Protein 8RKF (pdb70)

Organism: Homo sapiens (NCBI:txid9606)

Nearest PDB structures (foldseek):
  8rkf-assembly1_A  TM=1.005E+00  e=5.754E-45  Homo sapiens
  8rkf-assembly2_B  TM=9.158E-01  e=6.957E-34  Homo sapiens
  8rke-assembly1_A  TM=6.380E-01  e=2.054E-28  Homo sapiens
  8rke-assembly3_C  TM=6.278E-01  e=5.126E-27  Homo sapiens
  8rke-assembly2_B  TM=6.217E-01  e=3.099E-26  Homo sapiens

Foldseek 3Di:
DPVCCVLANDAPAAWEADPWKIKAFHDDDPQCLQKDKDWADPVRHHQPPWDWDADSVRRIIITTQPSAWDDDPQFTKTKMKMDGCPIDMHMDGAGDFQWDDDLFKIKGKAWQFQPLPKGKHKFWWADDPPGDTLRDPVSCVVQPWDWDDDPTMIMTIHTQPTRQWDWDDDDLWIKIKIKMWMWMDDVRYIYIDIDIRIDTDDSVSNVD/DPAPAAWEAEAWKIKAFHDDDPQLLQKDKDWADPVRHHQPPWDWDADSVRRIIMTTQPSRWDADVFFTKTKMKMDGPVPTDMDMDTAGDDDQPPQWADDPFKIKGKAWDPVVKAKWKDDDPPPPTHHPVNQVVQPWDWDDDPTMIMIIGTQPGPRWDWDDDDPKIKIKIKMKIWDDDVRYIYIDIDMHIDIDDD

Secondary structure (DSSP, 8-state):
--HHHHHSPPPSSEEEE-SSEEEEEPPP-TTGGGEEEEEE-TTSPBPTT--EEEETTTTEEEEESTTTSEEETTEEEEEEEEEE--EEEEEEEEE---EEE-SSEEEEEEE-------EEEEEEE-SSSS--B--SHHHHHHTT-EEEE-SSEEEEEEETTSTTSEEEEETTEEEEEEEEEEEEEETTEEEEEEEEEEEPPPHHHHH-/---SSEEEE-SSEEEEEPPP-TGGGGEEEEEE-TTSPBPTT--EEEETTTTEEEEESTTTSEEETTEEEEEEEEEE---EEEEEEEEEPP-----EEE-SSEEEEEEE----EEEEE--SSS---EEHHHHHHTT-EEEE-SSEEEEEEETTSTTEEEEEETTEEEEEEEEEEEEEETTEEEEEEEEEEEPPP-

Solvent-accessible surface area: 23689 Å² total; per-residue (Å²): 184,80,97,60,79,128,123,80,35,70,29,72,14,51,4,24,3,38,102,154,29,1,28,0,79,28,41,103,50,115,38,18,152,146,93,105,20,19,6,1,25,45,144,15,115,78,33,109,95,2,57,7,37,41,49,72,126,153,42,20,0,72,3,67,38,111,78,1,16,107,215,37,184,46,6,57,39,2,5,0,58,7,70,92,145,108,70,72,79,21,72,16,85,0,51,108,95,68,44,105,72,98,168,77,71,0,6,2,20,15,53,95,43,145,92,152,190,74,82,46,18,41,4,4,30,21,37,70,75,43,155,43,79,22,86,77,83,93,79,4,118,170,46,34,4,68,46,109,87,67,128,137,94,31,25,10,68,0,35,30,105,12,41,2,10,32,23,48,4,74,32,110,65,39,65,12,44,1,23,7,32,27,15,59,75,46,98,35,53,76,20,26,70,37,38,61,0,78,3,60,36,65,66,136,126,52,147,180,81,101,12,71,13,50,0,22,3,40,49,152,36,2,29,0,82,25,42,108,49,113,38,17,122,140,105,100,18,14,7,1,21,43,151,24,114,80,35,107,96,3,54,8,27,39,38,58,102,111,27,21,0,66,3,69,35,108,80,0,14,99,208,45,187,45,2,45,33,6,3,0,60,5,57,79,86,139,112,68,80,100,44,95,7,89,4,48,44,92,176,183,97,104,52,36,105,70,77,187,71,51,0,13,5,22,32,79,105,29,126,74,86,43,4,35,0,11,45,67,66,151,48,155,67,38,66,37,86,64,2,107,155,73,37,6,64,46,120,84,64,128,142,94,0,44,4,63,0,22,24,104,9,74,10,14,41,20,47,5,85,26,109,52,72,62,35,28,0,5,13,21,53,9,70,93,41,134,28,36,71,12,24,45,22,52,68,3,92,3,56,54,135,101

B-factor: mean 147.8, std 33.75, range [85.55, 292.0]

Radius of gyration: 24.95 Å; Cα contacts (8 Å, |Δi|>4): 911; chains: 2; bounding box: 63×74×50 Å

GO terms:
  GO:0035805 egg coat (C, IDA)
  GO:0035804 structural constituent of egg coat (F, IMP)
  GO:0005515 protein binding (F, IPI)
  GO:0015026 coreceptor activity (F, TAS)
  GO:0007339 binding of sperm to zona pellucida (P, TAS)
  GO:0005576 extracellular region (C, TAS)
  GO:0042802 identical protein binding (F, IPI)
  GO:0032190 acrosin binding (F, IPI)

InterPro domains:
  IPR001507 Zona pellucida domain [PS51034] (371-637)
  IPR001507 Zona pellucida domain [SM00241] (371-637)
  IPR017977 Zona pellucida domain, conserved site [PS00682] (526-566)
  IPR042235 Zona pellucida, ZP-C domain [G3DSA:2.60.40.4100] (492-665)
  IPR048290 Zona pellucida domain, chordate-type [PR00023] (394-408)
  IPR048290 Zona pellucida domain, chordate-type [PR00023] (419-431)
  IPR048290 Zona pellucida domain, chordate-type [PR00023] (432-449)
  IPR048290 Zona pellucida domain, chordate-type [PR00023] (536-551)
  IPR048290 Zona pellucida domain, chordate-type [PR00023] (555-572)
  IPR048290 Zona pellucida domain, chordate-type [PR00023] (609-624)
  IPR051148 Zona Pellucida Domain Glycoprotein [PTHR23343] (23-740)
  IPR055355 ZP-C domain [PF00100] (491-631)
  IPR055356 ZP-N domain [PF23344] (372-468)
  IPR057636 Zona pellucida sperm-binding protein 2, third Ig-like domain [PF23740] (268-360)
  IPR057637 Zona pellucida sperm-binding protein 2, first Ig-like domain [PF23738] (51-123)
  IPR057638 Zona pellucida sperm-binding protein 2, second Ig-like domain [PF23736] (141-266)

Structure (mmCIF, N/CA/C/O backbone):
data_8RKF
#
_entry.id   8RKF
#
_cell.length_a   86.930
_cell.length_b   86.930
_cell.length_c   178.680
_cell.angle_alpha   90.000
_cell.angle_beta   90.000
_cell.angle_gamma   120.000
#
_symmetry.space_group_name_H-M   'P 31 2 1'
#
loop_
_entity.id
_entity.type
_entity.pdbx_description
1 polymer 'Zona pellucida sperm-binding protein 2'
2 non-polymer 2-acetamido-2-deoxy-beta-D-glucopyranose
#
loop_
_atom_site.group_PDB
_atom_site.id
_atom_site.type_symbol
_atom_site.label_atom_id
_atom_site.label_alt_id
_atom_site.label_comp_id
_atom_site.label_asym_id
_atom_site.label_entity_id
_atom_site.label_seq_id
_atom_site.pdbx_PDB_ins_code
_atom_site.Cartn_x
_atom_site.Cartn_y
_atom_site.Cartn_z
_atom_site.occupancy
_atom_site.B_iso_or_equiv
_atom_site.auth_seq_id
_atom_site.auth_comp_id
_atom_site.auth_asym_id
_atom_site.auth_atom_id
_atom_site.pdbx_PDB_model_num
ATOM 1 N N . ILE A 1 1 ? -28.41127 33.50714 -6.59499 1.000 142.92581 39 ILE A N 1
ATOM 2 C CA . ILE A 1 1 ? -29.73866 33.16102 -6.09734 1.000 147.80098 39 ILE A CA 1
ATOM 3 C C . ILE A 1 1 ? -30.02793 31.68047 -6.33916 1.000 148.20210 39 ILE A C 1
ATOM 4 O O . ILE A 1 1 ? -29.82507 31.16907 -7.44036 1.000 175.77365 39 ILE A O 1
ATOM 9 N N . ASP A 1 2 ? -30.49545 30.99101 -5.30104 1.000 128.50279 40 ASP A N 1
ATOM 10 C CA . ASP A 1 2 ? -30.85022 29.57639 -5.40115 1.000 139.93082 40 ASP A CA 1
ATOM 11 C C . ASP A 1 2 ? -32.33630 29.48386 -5.72747 1.000 138.96267 40 ASP A C 1
ATOM 12 O O . ASP A 1 2 ? -33.18624 29.57252 -4.83761 1.000 144.82223 40 ASP A O 1
ATOM 17 N N . VAL A 1 3 ? -32.65221 29.30507 -7.01351 1.000 124.88671 41 VAL A N 1
ATOM 18 C CA . VAL A 1 3 ? -34.04984 29.21781 -7.42883 1.000 124.59832 41 VAL A CA 1
ATOM 19 C C . VAL A 1 3 ? -34.70172 27.94183 -6.90279 1.000 138.44677 41 VAL A C 1
ATOM 20 O O . VAL A 1 3 ? -35.92146 27.90345 -6.68494 1.000 135.51734 41 VAL A O 1
ATOM 24 N N . SER A 1 4 ? -33.91424 26.88102 -6.69620 1.000 137.20773 42 SER A N 1
ATOM 25 C CA . SER A 1 4 ? -34.46377 25.61421 -6.22829 1.000 126.90874 42 SER A CA 1
ATOM 26 C C . SER A 1 4 ? -35.00586 25.70637 -4.80911 1.000 136.36962 42 SER A C 1
ATOM 27 O O . SER A 1 4 ? -35.79526 24.84732 -4.40386 1.000 141.05040 42 SER A O 1
ATOM 30 N N . GLN A 1 5 ? -34.58561 26.71080 -4.03958 1.000 143.23371 43 GLN A N 1
ATOM 31 C CA . GLN A 1 5 ? -35.20382 26.97149 -2.74790 1.000 135.10202 43 GLN A CA 1
ATOM 32 C C . GLN A 1 5 ? -36.46401 27.81186 -2.87512 1.000 131.84631 43 GLN A C 1
ATOM 33 O O . GLN A 1 5 ? -37.32544 27.75343 -1.99163 1.000 140.64669 43 GLN A O 1
ATOM 39 N N . LEU A 1 6 ? -36.58767 28.59778 -3.94529 1.000 128.01416 44 LEU A N 1
ATOM 40 C CA . LEU A 1 6 ? -37.82442 29.33526 -4.16766 1.000 130.98945 44 LEU A CA 1
ATOM 41 C C . LEU A 1 6 ? -38.93371 28.41531 -4.65961 1.000 129.70312 44 LEU A C 1
ATOM 42 O O . LEU A 1 6 ? -40.08782 28.55015 -4.23850 1.000 142.62059 44 LEU A O 1
ATOM 47 N N . VAL A 1 7 ? -38.60915 27.47512 -5.54591 1.000 134.84164 45 VAL A N 1
ATOM 48 C CA . VAL A 1 7 ? -39.63306 26.56104 -6.04604 1.000 136.48080 45 VAL A CA 1
ATOM 49 C C . VAL A 1 7 ? -39.80692 25.34646 -5.13798 1.000 136.89090 45 VAL A C 1
ATOM 50 O O . VAL A 1 7 ? -40.91214 24.80225 -5.03981 1.000 131.95302 45 VAL A O 1
ATOM 54 N N . ASN A 1 8 ? -38.74350 24.90733 -4.47092 1.000 128.14668 46 ASN A N 1
ATOM 55 C CA . ASN A 1 8 ? -38.78794 23.75170 -3.57739 1.000 140.13131 46 ASN A CA 1
ATOM 56 C C . ASN A 1 8 ? -38.11986 24.12642 -2.26027 1.000 147.57317 46 ASN A C 1
ATOM 57 O O . ASN A 1 8 ? -36.96315 23.75984 -2.00604 1.000 138.84856 46 ASN A O 1
ATOM 62 N N . PRO A 1 9 ? -38.81975 24.86213 -1.39923 1.000 131.45201 47 PRO A N 1
ATOM 63 C CA . PRO A 1 9 ? -38.21535 25.28794 -0.13403 1.000 127.08678 47 PRO A CA 1
ATOM 64 C C . PRO A 1 9 ? -37.93883 24.11091 0.78469 1.000 145.42439 47 PRO A C 1
ATOM 65 O O . PRO A 1 9 ? -38.61531 23.08028 0.73928 1.000 154.20052 47 PRO A O 1
ATOM 69 N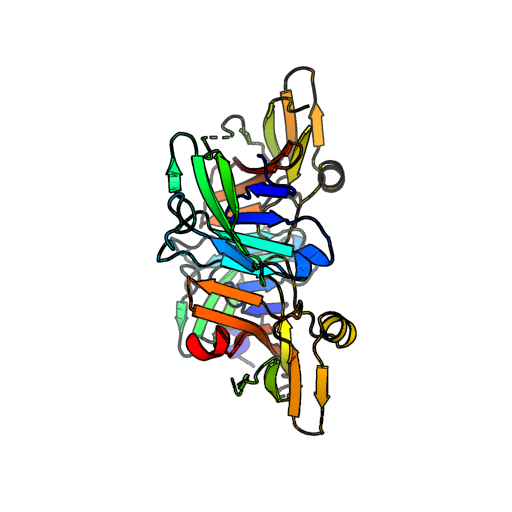 N . ALA A 1 10 ? -36.92081 24.27960 1.62465 1.000 147.47133 48 ALA A N 1
ATOM 70 C CA . ALA A 1 10 ? -36.56205 23.26539 2.60372 1.000 125.72690 48 ALA A CA 1
ATOM 71 C C . ALA A 1 10 ? -37.45920 23.39311 3.82641 1.000 128.37998 48 ALA A C 1
ATOM 72 O O . ALA A 1 10 ? -37.66797 24.49799 4.34039 1.000 131.91468 48 ALA A O 1
ATOM 74 N N . PHE A 1 11 ? -38.01178 22.26686 4.27112 1.000 125.41830 49 PHE A N 1
ATOM 75 C CA . PHE A 1 11 ? -38.88123 22.28126 5.43735 1.000 124.07154 49 PHE A CA 1
ATOM 76 C C . PHE A 1 11 ? -38.07375 22.63535 6.68359 1.000 129.58553 49 PHE A C 1
ATOM 77 O O . PHE A 1 11 ? -36.98333 22.09158 6.89394 1.000 127.26776 49 PHE A O 1
ATOM 85 N N . PRO A 1 12 ? -38.58880 23.50979 7.54950 1.000 123.59912 50 PRO A N 1
ATOM 86 C CA . PRO A 1 12 ? -37.83750 23.92837 8.73711 1.000 115.56873 50 PRO A CA 1
ATOM 87 C C . PRO A 1 12 ? -37.82184 22.91433 9.87348 1.000 142.62200 50 PRO A C 1
ATOM 88 O O . PRO A 1 12 ? -37.32541 23.23671 10.95625 1.000 139.12092 50 PRO A O 1
ATOM 92 N N . GLY A 1 13 ? -38.34642 21.71059 9.65964 1.000 121.93864 51 GLY A N 1
ATOM 93 C CA . GLY A 1 13 ? -38.36112 20.68623 10.68420 1.000 108.70202 51 GLY A CA 1
ATOM 94 C C . GLY A 1 13 ? -37.95372 19.32894 10.14956 1.000 131.97350 51 GLY A C 1
ATOM 95 O O . GLY A 1 13 ? -37.37558 19.23512 9.06310 1.000 151.13653 51 GLY A O 1
ATOM 96 N N . THR A 1 14 ? -38.23585 18.27281 10.90457 1.000 136.98208 52 THR A N 1
ATOM 97 C CA . THR A 1 14 ? -37.85791 16.92348 10.51541 1.000 139.53718 52 THR A CA 1
ATOM 98 C C . THR A 1 14 ? -39.00460 16.21564 9.79273 1.000 143.29796 52 THR A C 1
ATOM 99 O O . THR A 1 14 ? -40.18181 16.53691 9.97327 1.000 136.46371 52 THR A O 1
ATOM 103 N N . VAL A 1 15 ? -38.63834 15.24609 8.95207 1.000 128.11799 53 VAL A N 1
ATOM 104 C CA . VAL A 1 15 ? -39.58566 14.33787 8.31652 1.000 118.83311 53 VAL A CA 1
ATOM 105 C C . VAL A 1 15 ? -39.07310 12.91506 8.46776 1.000 118.93923 53 VAL A C 1
ATOM 106 O O . VAL A 1 15 ? -37.86728 12.66885 8.36428 1.000 114.15263 53 VAL A O 1
ATOM 110 N N . THR A 1 16 ? -39.99050 11.97684 8.69880 1.000 129.82095 54 THR A N 1
ATOM 111 C CA . THR A 1 16 ? -39.66470 10.56344 8.85819 1.000 122.93587 54 THR A CA 1
ATOM 112 C C . THR A 1 16 ? -40.40364 9.76532 7.79506 1.000 111.90743 54 THR A C 1
ATOM 113 O O . THR A 1 16 ? -41.62740 9.88433 7.66468 1.000 117.82048 54 THR A O 1
ATOM 117 N N . CYS A 1 17 ? -39.65695 8.98321 7.01657 1.000 130.46772 55 CYS A N 1
ATOM 118 C CA . CYS A 1 17 ? -40.22379 8.02724 6.06450 1.000 133.35616 55 CYS A CA 1
ATOM 119 C C . CYS A 1 17 ? -40.25997 6.65598 6.72690 1.000 129.59463 55 CYS A C 1
ATOM 120 O O . CYS A 1 17 ? -39.24487 5.95826 6.78842 1.000 128.12892 55 CYS A O 1
ATOM 123 N N . ASP A 1 18 ? -41.43305 6.26483 7.21377 1.000 149.73238 56 ASP A N 1
ATOM 124 C CA . ASP A 1 18 ? -41.57288 5.00085 7.91495 1.000 149.82559 56 ASP A CA 1
ATOM 125 C C . ASP A 1 18 ? -41.93334 3.89289 6.92487 1.000 125.79031 56 ASP A C 1
ATOM 126 O O . ASP A 1 18 ? -42.13669 4.12972 5.73236 1.000 100.25383 56 ASP A O 1
ATOM 131 N N . GLU A 1 19 ? -42.01462 2.65926 7.43123 1.000 144.85673 57 GLU A N 1
ATOM 132 C CA . GLU A 1 19 ? -42.39420 1.52859 6.58969 1.000 136.72101 57 GLU A CA 1
ATOM 133 C C . GLU A 1 19 ? -43.81641 1.66878 6.06883 1.000 132.43317 57 GLU A C 1
ATOM 134 O O . GLU A 1 19 ? -44.14105 1.13609 5.00235 1.000 116.84259 57 GLU A O 1
ATOM 140 N N . ARG A 1 20 ? -44.67963 2.36845 6.80611 1.000 145.61984 58 ARG A N 1
ATOM 141 C CA . ARG A 1 20 ? -46.08999 2.43707 6.46298 1.000 143.42651 58 ARG A CA 1
ATOM 142 C C . ARG A 1 20 ? -46.65253 3.84816 6.39002 1.000 142.29603 58 ARG A C 1
ATOM 143 O O . ARG A 1 20 ? -47.78099 4.01188 5.91273 1.000 145.65146 58 ARG A O 1
ATOM 151 N N . GLU A 1 21 ? -45.91881 4.86518 6.82938 1.000 134.27495 59 GLU A N 1
ATOM 152 C CA . GLU A 1 21 ? -46.49568 6.19751 6.92835 1.000 133.39276 59 GLU A CA 1
ATOM 153 C C . GLU A 1 21 ? -45.38508 7.23810 6.88752 1.000 135.14928 59 GLU A C 1
ATOM 154 O O . GLU A 1 21 ? -44.20209 6.92500 7.03812 1.000 144.38906 59 GLU A O 1
ATOM 160 N N . ILE A 1 22 ? -45.78900 8.48655 6.66778 1.000 122.19183 60 ILE A N 1
ATOM 161 C CA . ILE A 1 22 ? -44.89437 9.63880 6.68574 1.000 119.12005 60 ILE A CA 1
ATOM 162 C C . ILE A 1 22 ? -45.26525 10.48700 7.89065 1.000 113.08450 60 ILE A C 1
ATOM 163 O O . ILE A 1 22 ? -46.43532 10.85331 8.06131 1.000 117.53265 60 ILE A O 1
ATOM 168 N N . THR A 1 23 ? -44.28638 10.77230 8.74229 1.000 109.80426 61 THR A N 1
ATOM 169 C CA . THR A 1 23 ? -44.46794 11.70603 9.84552 1.000 127.64229 61 THR A CA 1
ATOM 170 C C . THR A 1 23 ? -43.71987 12.99612 9.54213 1.000 112.37782 61 THR A C 1
ATOM 171 O O . THR A 1 23 ? -42.49624 12.98645 9.36781 1.000 125.62604 61 THR A O 1
ATOM 175 N N . VAL A 1 24 ? -44.45400 14.09905 9.49123 1.000 98.18290 62 VAL A N 1
ATOM 176 C CA . VAL A 1 24 ? -43.87234 15.42341 9.34612 1.000 114.04238 62 VAL A CA 1
ATOM 177 C C . VAL A 1 24 ? -43.86230 16.07141 10.72029 1.000 115.39126 62 VAL A C 1
ATOM 178 O O . VAL A 1 24 ? -44.90096 16.14400 11.38834 1.000 117.25932 62 VAL A O 1
ATOM 182 N N . GLU A 1 25 ? -42.69746 16.54746 11.14160 1.000 121.52657 63 GLU A N 1
ATOM 183 C CA . GLU A 1 25 ? -42.48478 17.00907 12.51009 1.000 134.29613 63 GLU A CA 1
ATOM 184 C C . GLU A 1 25 ? -42.11565 18.48656 12.44261 1.000 134.40785 63 GLU A C 1
ATOM 185 O O . GLU A 1 25 ? -40.99986 18.84250 12.04853 1.000 142.91858 63 GLU A O 1
ATOM 191 N N . PHE A 1 26 ? -43.06304 19.34364 12.81905 1.000 121.16769 64 PHE A N 1
ATOM 192 C CA . PHE A 1 26 ? -42.89607 20.78171 12.69776 1.000 114.70622 64 PHE A CA 1
ATOM 193 C C . PHE A 1 26 ? -42.01438 21.35010 13.80786 1.000 122.04308 64 PHE A C 1
ATOM 194 O O . PHE A 1 26 ? -42.00111 20.83520 14.92837 1.000 139.34385 64 PHE A O 1
ATOM 202 N N . PRO A 1 27 ? -41.26536 22.41439 13.51523 1.000 137.82400 65 PRO A N 1
ATOM 203 C CA . PRO A 1 27 ? -40.44400 23.04669 14.55568 1.000 130.74337 65 PRO A CA 1
ATOM 204 C C . PRO A 1 27 ? -41.31980 23.75274 15.58034 1.000 153.36674 65 PRO A C 1
ATOM 205 O O . PRO A 1 27 ? -42.27783 24.44432 15.22739 1.000 149.65077 65 PRO A O 1
ATOM 209 N N . SER A 1 28 ? -40.99176 23.56032 16.85546 1.000 159.72342 66 SER A N 1
ATOM 210 C CA . SER A 1 28 ? -41.76315 24.15969 17.93759 1.000 177.38112 66 SER A CA 1
ATOM 211 C C . SER A 1 28 ? -41.48405 25.65748 18.02154 1.000 188.38719 66 SER A C 1
ATOM 212 O O . SER A 1 28 ? -40.33095 26.07292 18.17888 1.000 179.15989 66 SER A O 1
ATOM 215 N N . SER A 1 29 ? -42.53670 26.46714 17.91133 1.000 199.39312 67 SER A N 1
ATOM 216 C CA . SER A 1 29 ? -42.41712 27.91342 18.03549 1.000 203.44073 67 SER A CA 1
ATOM 217 C C . SER A 1 29 ? -43.79773 28.48690 18.31707 1.000 225.68083 67 SER A C 1
ATOM 218 O O . SER A 1 29 ? -44.80059 27.90686 17.88661 1.000 238.95978 67 SER A O 1
ATOM 221 N N . PRO A 1 30 ? -43.88660 29.60564 19.04301 1.000 218.41485 68 PRO A N 1
ATOM 222 C CA . PRO A 1 30 ? -45.19780 30.25475 19.21481 1.000 221.84343 68 PRO A CA 1
ATOM 223 C C . PRO A 1 30 ? -45.82282 30.68782 17.90328 1.000 228.79960 68 PRO A C 1
ATOM 224 O O . PRO A 1 30 ? -47.05407 30.68532 17.77969 1.000 223.59113 68 PRO A O 1
ATOM 228 N N . GLY A 1 31 ? -45.00941 31.07508 16.92047 1.000 240.18676 69 GLY A N 1
ATOM 229 C CA . GLY A 1 31 ? -45.55336 31.39559 15.61278 1.000 233.43606 69 GLY A CA 1
ATOM 230 C C . GLY A 1 31 ? -46.10752 30.17168 14.90756 1.000 251.17239 69 GLY A C 1
ATOM 231 O O . GLY A 1 31 ? -47.12492 30.25196 14.21526 1.000 253.93230 69 GLY A O 1
ATOM 232 N N . THR A 1 32 ? -45.44882 29.01915 15.07414 1.000 276.41983 70 THR A N 1
ATOM 233 C CA . THR A 1 32 ? -45.96855 27.77178 14.52177 1.000 282.74784 70 THR A CA 1
ATOM 234 C C . THR A 1 32 ? -47.21638 27.29178 15.25216 1.000 277.29244 70 THR A C 1
ATOM 235 O O . THR A 1 32 ? -47.92340 26.41972 14.73668 1.000 277.72826 70 THR A O 1
ATOM 239 N N . LYS A 1 33 ? -47.50173 27.83739 16.43683 1.000 245.89421 71 LYS A N 1
ATOM 240 C CA . LYS A 1 33 ? -48.76820 27.56864 17.10635 1.000 237.98378 71 LYS A CA 1
ATOM 241 C C . LYS A 1 33 ? -49.94699 28.21747 16.39171 1.000 216.82472 71 LYS A C 1
ATOM 242 O O . LYS A 1 33 ? -51.09776 27.88864 16.70093 1.000 211.73564 71 LYS A O 1
ATOM 248 N N . LYS A 1 34 ? -49.68647 29.11570 15.43927 1.000 204.67832 72 LYS A N 1
ATOM 249 C CA . LYS A 1 34 ? -50.72449 29.78659 14.66848 1.000 188.51096 72 LYS A CA 1
ATOM 250 C C . LYS A 1 34 ? -50.80354 29.26137 13.23944 1.000 194.03981 72 LYS A C 1
ATOM 251 O O . LYS A 1 34 ? -51.33422 29.94660 12.36022 1.000 178.58815 72 LYS A O 1
ATOM 257 N N . TRP A 1 35 ? -50.31623 28.05058 12.99036 1.000 201.27993 73 TRP A N 1
ATOM 258 C CA . TRP A 1 35 ? -50.31989 27.48513 11.65092 1.000 184.52644 73 TRP A CA 1
ATOM 259 C C . TRP A 1 35 ? -51.33378 26.35759 11.55778 1.000 178.90802 73 TRP A C 1
ATOM 260 O O . TRP A 1 35 ? -51.62406 25.67010 12.54112 1.000 183.18963 73 TRP A O 1
ATOM 271 N N . HIS A 1 36 ? -51.86435 26.18053 10.35422 1.000 168.05303 74 HIS A N 1
ATOM 272 C CA . HIS A 1 36 ? -52.67268 25.03010 9.99291 1.000 162.05562 74 HIS A CA 1
ATOM 273 C C . HIS A 1 36 ? -51.98669 24.30450 8.84511 1.000 144.12432 74 HIS A C 1
ATOM 274 O O . HIS A 1 36 ? -51.30052 24.92179 8.02520 1.000 147.02014 74 HIS A O 1
ATOM 281 N N . ALA A 1 37 ? -52.18143 22.99161 8.77571 1.000 145.42012 75 ALA A N 1
ATOM 282 C CA . ALA A 1 37 ? -51.52300 22.20272 7.74662 1.000 122.83827 75 ALA A CA 1
ATOM 283 C C . ALA A 1 37 ? -52.48765 21.18134 7.17080 1.000 128.73943 75 ALA A C 1
ATOM 284 O O . ALA A 1 37 ? -53.30963 20.60848 7.89161 1.000 138.65687 75 ALA A O 1
ATOM 286 N N . SER A 1 38 ? -52.37258 20.95692 5.86543 1.000 122.28545 76 SER A N 1
ATOM 287 C CA . SER A 1 38 ? -53.21974 20.00853 5.16400 1.000 122.16876 76 SER A CA 1
ATOM 288 C C . SER A 1 38 ? -52.41529 19.38590 4.03735 1.000 123.82742 76 SER A C 1
ATOM 289 O O . SER A 1 38 ? -51.47502 19.99405 3.52019 1.000 130.57916 76 SER A O 1
ATOM 292 N N . VAL A 1 39 ? -52.79907 18.17409 3.65787 1.000 121.79718 77 VAL A N 1
ATOM 293 C CA . VAL A 1 39 ? -52.14409 17.45440 2.57216 1.000 139.73957 77 VAL A CA 1
ATOM 294 C C . VAL A 1 39 ? -52.83626 17.80831 1.26131 1.000 127.08051 77 VAL A C 1
ATOM 295 O O . VAL A 1 39 ? -54.06497 17.70242 1.14232 1.000 93.89800 77 VAL A O 1
ATOM 299 N N . VAL A 1 40 ? -52.04971 18.23742 0.27396 1.000 121.83626 78 VAL A N 1
ATOM 300 C CA . VAL A 1 40 ? -52.58624 18.66216 -1.01041 1.000 135.02857 78 VAL A CA 1
ATOM 301 C C . VAL A 1 40 ? -51.78004 18.03000 -2.13678 1.000 123.90356 78 VAL A C 1
ATOM 302 O O . VAL A 1 40 ? -50.67834 17.51358 -1.93943 1.000 109.42613 78 VAL A O 1
ATOM 306 N N . ASP A 1 41 ? -52.36670 18.06139 -3.32647 1.000 134.99757 79 ASP A N 1
ATOM 307 C CA . ASP A 1 41 ? -51.67327 17.72665 -4.55793 1.000 125.54335 79 ASP A CA 1
ATOM 308 C C . ASP A 1 41 ? -50.77674 18.89810 -4.94849 1.000 132.84507 79 ASP A C 1
ATOM 309 O O . ASP A 1 41 ? -50.87074 19.98159 -4.36714 1.000 148.17215 79 ASP A O 1
ATOM 314 N N . PRO A 1 42 ? -49.87879 18.71735 -5.92269 1.000 121.04769 80 PRO A N 1
ATOM 315 C CA . PRO A 1 42 ? -48.96695 19.81851 -6.28285 1.000 134.19335 80 PRO A CA 1
ATOM 316 C C . PRO A 1 42 ? -49.66826 21.10270 -6.69874 1.000 139.28611 80 PRO A C 1
ATOM 317 O O . PRO A 1 42 ? -49.05528 22.17383 -6.61030 1.000 138.63996 80 PRO A O 1
ATOM 321 N N . LEU A 1 43 ? -50.92273 21.03629 -7.15058 1.000 129.01667 81 LEU A N 1
ATOM 322 C CA . LEU A 1 43 ? -51.69024 22.23657 -7.46460 1.000 129.39296 81 LEU A CA 1
ATOM 323 C C . LEU A 1 43 ? -52.33092 22.87340 -6.23684 1.000 146.69836 81 LEU A C 1
ATOM 324 O O . LEU A 1 43 ? -52.79001 24.01804 -6.31950 1.000 138.52325 81 LEU A O 1
ATOM 329 N N . GLY A 1 44 ? -52.37936 22.16865 -5.11246 1.000 135.60516 82 GLY A N 1
ATOM 330 C CA . GLY A 1 44 ? -53.05251 22.65443 -3.92887 1.000 117.18786 82 GLY A CA 1
ATOM 331 C C . GLY A 1 44 ? -54.44892 22.11695 -3.72643 1.000 104.46298 82 GLY A C 1
ATOM 332 O O . GLY A 1 44 ? -55.14968 22.59048 -2.82630 1.000 142.21428 82 GLY A O 1
ATOM 333 N N . LEU A 1 45 ? -54.86839 21.14075 -4.52303 1.000 115.09010 83 LEU A N 1
ATOM 334 C CA . LEU A 1 45 ? -56.19881 20.56170 -4.42627 1.000 129.03904 83 LEU A CA 1
ATOM 335 C C . LEU A 1 45 ? -56.18114 19.38063 -3.46615 1.000 137.81389 83 LEU A C 1
ATOM 336 O O . LEU A 1 45 ? -55.20135 18.63204 -3.39568 1.000 132.00111 83 LEU A O 1
ATOM 341 N N . ASP A 1 46 ? -57.26542 19.23617 -2.71058 1.000 143.82624 84 ASP A N 1
ATOM 342 C CA . ASP A 1 46 ? -57.37712 18.14899 -1.74848 1.000 141.08514 84 ASP A CA 1
ATOM 343 C C . ASP A 1 46 ? -57.40804 16.80202 -2.46599 1.000 147.05837 84 ASP A C 1
ATOM 344 O O . ASP A 1 46 ? -58.11500 16.63261 -3.46411 1.000 144.39418 84 ASP A O 1
ATOM 349 N N . MET A 1 47 ? -56.63152 15.84794 -1.95904 1.000 140.36547 85 MET A N 1
ATOM 350 C CA . MET A 1 47 ? -56.62554 14.48780 -2.49308 1.000 123.03879 85 MET A CA 1
ATOM 351 C C . MET A 1 47 ? -57.77538 13.68641 -1.88831 1.000 141.20130 85 MET A C 1
ATOM 352 O O . MET A 1 47 ? -57.94153 13.68167 -0.66463 1.000 147.10920 85 MET A O 1
ATOM 357 N N . PRO A 1 48 ? -58.59532 13.01492 -2.70909 1.000 156.33379 86 PRO A N 1
ATOM 358 C CA . PRO A 1 48 ? -59.92619 12.58615 -2.24928 1.000 159.44589 86 PRO A CA 1
ATOM 359 C C . PRO A 1 48 ? -59.92010 11.55140 -1.13299 1.000 153.24963 86 PRO A C 1
ATOM 360 O O . PRO A 1 48 ? -60.55907 11.76112 -0.09747 1.000 156.61942 86 PRO A O 1
ATOM 364 N N . ASN A 1 49 ? -59.21004 10.44160 -1.31827 1.000 137.32301 87 ASN A N 1
ATOM 365 C CA . ASN A 1 49 ? -59.23462 9.34507 -0.35811 1.000 152.95906 87 ASN A CA 1
ATOM 366 C C . ASN A 1 49 ? -58.22966 9.50404 0.77534 1.000 134.03478 87 ASN A C 1
ATOM 367 O O . ASN A 1 49 ? -58.15682 8.62236 1.63608 1.000 143.10844 87 ASN A O 1
ATOM 372 N N . CYS A 1 50 ? -57.44894 10.58259 0.79491 1.000 122.62741 88 CYS A N 1
ATOM 373 C CA . CYS A 1 50 ? -56.40087 10.73755 1.79875 1.000 107.10788 88 CYS A CA 1
ATOM 374 C C . CYS A 1 50 ? -56.98758 11.09669 3.15866 1.000 132.37547 88 CYS A C 1
ATOM 375 O O . CYS A 1 50 ? -57.65812 12.12556 3.30155 1.000 142.25852 88 CYS A O 1
ATOM 378 N N . THR A 1 51 ? -56.70746 10.26495 4.16169 1.000 123.88789 89 THR A N 1
ATOM 379 C CA . THR A 1 51 ? -57.02256 10.56089 5.55309 1.000 107.96289 89 THR A CA 1
ATOM 380 C C . THR A 1 51 ? -55.72953 10.58057 6.35443 1.000 120.18309 89 THR A C 1
ATOM 381 O O . THR A 1 51 ? -54.91734 9.65636 6.24757 1.000 131.35438 89 THR A O 1
ATOM 385 N N . TYR A 1 52 ? -55.54674 11.61965 7.16688 1.000 124.49606 90 TYR A N 1
ATOM 386 C CA . TYR A 1 52 ? -54.30476 11.80644 7.90386 1.000 124.57767 90 TYR A CA 1
ATOM 387 C C . TYR A 1 52 ? -54.60746 12.29387 9.31570 1.000 137.76460 90 TYR A C 1
ATOM 388 O O . TYR A 1 52 ? -55.68675 12.82193 9.59957 1.000 124.07910 90 TYR A O 1
ATOM 397 N N . ILE A 1 53 ? -53.63545 12.08566 10.20450 1.000 125.01062 91 ILE A N 1
ATOM 398 C CA . ILE A 1 53 ? -53.77227 12.34649 11.63436 1.000 113.72840 91 ILE A CA 1
ATOM 399 C C . ILE A 1 53 ? -52.92579 13.55679 12.01120 1.000 111.81348 91 ILE A C 1
ATOM 400 O O . ILE A 1 53 ? -51.75153 13.64677 11.63051 1.000 115.27685 91 ILE A O 1
ATOM 405 N N . LEU A 1 54 ? -53.52699 14.48688 12.75290 1.000 124.42764 92 LEU A N 1
ATOM 406 C CA . LEU A 1 54 ? -52.83358 15.63359 13.32788 1.000 112.73693 92 LEU A CA 1
ATOM 407 C C . LEU A 1 54 ? -52.72760 15.47393 14.83780 1.000 133.07909 92 LEU A C 1
ATOM 408 O O . LEU A 1 54 ? -53.72678 15.19573 15.51087 1.000 133.73952 92 LEU A O 1
ATOM 413 N N . ASP A 1 55 ? -51.52589 15.67866 15.36647 1.000 127.85784 93 ASP A N 1
ATOM 414 C CA . ASP A 1 55 ? -51.28069 15.64004 16.80808 1.000 117.41044 93 ASP A CA 1
ATOM 415 C C . ASP A 1 55 ? -50.81599 17.01659 17.26139 1.000 125.61597 93 ASP A C 1
ATOM 416 O O . ASP A 1 55 ? -49.65164 17.38617 17.03166 1.000 140.50606 93 ASP A O 1
ATOM 421 N N . PRO A 1 56 ? -51.68295 17.81931 17.89013 1.000 144.14680 94 PRO A N 1
ATOM 422 C CA . PRO A 1 56 ? -51.27431 19.18489 18.25260 1.000 146.41551 94 PRO A CA 1
ATOM 423 C C . PRO A 1 56 ? -50.29514 19.23850 19.41145 1.000 153.84920 94 PRO A C 1
ATOM 424 O O . PRO A 1 56 ? -49.61209 20.25815 19.57509 1.000 143.57272 94 PRO A O 1
ATOM 428 N N . GLU A 1 57 ? -50.18998 18.17301 20.20761 1.000 149.57944 95 GLU A N 1
ATOM 429 C CA . GLU A 1 57 ? -49.25063 18.16823 21.32227 1.000 152.71989 95 GLU A CA 1
ATOM 430 C C . GLU A 1 57 ? -47.83304 17.86666 20.85045 1.000 152.50176 95 GLU A C 1
ATOM 431 O O . GLU A 1 57 ? -46.87595 18.50186 21.30668 1.000 173.50148 95 GLU A O 1
ATOM 437 N N . LYS A 1 58 ? -47.67626 16.90413 19.94086 1.000 126.49247 96 LYS A N 1
ATOM 438 C CA . LYS A 1 58 ? -46.37313 16.59669 19.36803 1.000 122.86275 96 LYS A CA 1
ATOM 439 C C . LYS A 1 58 ? -46.05926 17.39196 18.10732 1.000 141.86740 96 LYS A C 1
ATOM 440 O O . LYS A 1 58 ? -44.93460 17.29351 17.60223 1.000 133.76420 96 LYS A O 1
ATOM 446 N N . LEU A 1 59 ? -47.01473 18.17485 17.59884 1.000 148.45008 97 LEU A N 1
ATOM 447 C CA . LEU A 1 59 ? -46.83502 18.96911 16.38015 1.000 130.09575 97 LEU A CA 1
ATOM 448 C C . LEU A 1 59 ? -46.40972 18.08892 15.20631 1.000 118.95347 97 LEU A C 1
ATOM 449 O O . LEU A 1 59 ? -45.42345 18.36168 14.51746 1.000 125.48679 97 LEU A O 1
ATOM 454 N N . THR A 1 60 ? -47.16506 17.01848 14.97888 1.000 115.17428 98 THR A N 1
ATOM 455 C CA . THR A 1 60 ? -46.84797 16.07491 13.91990 1.000 126.57363 98 THR A CA 1
ATOM 456 C C . THR A 1 60 ? -48.06137 15.85336 13.02979 1.000 123.05458 98 THR A C 1
ATOM 457 O O . THR A 1 60 ? -49.20750 15.94808 13.47672 1.000 118.84696 98 THR A O 1
ATOM 461 N N . LEU A 1 61 ? -47.79078 15.55834 11.75942 1.000 111.05859 99 LEU A N 1
ATOM 462 C CA . LEU A 1 61 ? -48.81152 15.17361 10.79195 1.000 106.26273 99 LEU A CA 1
ATOM 463 C C . LEU A 1 61 ? -48.42126 13.82531 10.20295 1.000 102.73548 99 LEU A C 1
ATOM 464 O O . LEU A 1 61 ? -47.33562 13.68168 9.63002 1.000 109.87324 99 LEU A O 1
ATOM 469 N N . ARG A 1 62 ? -49.32240 12.85800 10.30883 1.000 96.14858 100 ARG A N 1
ATOM 470 C CA . ARG A 1 62 ? -49.07908 11.48939 9.88440 1.000 111.57599 100 ARG A CA 1
ATOM 471 C C . ARG A 1 62 ? -49.99257 11.16226 8.71805 1.000 121.96511 100 ARG A C 1
ATOM 472 O O . ARG A 1 62 ? -51.20434 11.38097 8.79707 1.000 119.03404 100 ARG A O 1
ATOM 480 N N . ALA A 1 63 ? -49.41737 10.60882 7.65794 1.000 110.58676 101 ALA A N 1
ATOM 481 C CA . ALA A 1 63 ? -50.16954 10.27224 6.46342 1.000 105.70354 101 ALA A CA 1
ATOM 482 C C . ALA A 1 63 ? -49.62926 8.96460 5.91445 1.000 107.08402 101 ALA A C 1
ATOM 483 O O . ALA A 1 63 ? -48.43010 8.69205 6.02411 1.000 98.97294 101 ALA A O 1
ATOM 485 N N . THR A 1 64 ? -50.53119 8.13031 5.39906 1.000 113.28103 102 THR A N 1
ATOM 486 C CA . THR A 1 64 ? -50.14110 6.89252 4.74550 1.000 104.50525 102 THR A CA 1
ATOM 487 C C . THR A 1 64 ? -49.62031 7.18379 3.34280 1.000 117.88342 102 THR A C 1
ATOM 488 O O . THR A 1 64 ? -49.94164 8.20718 2.73206 1.000 128.92141 102 THR A O 1
ATOM 492 N N . TYR A 1 65 ? -48.81880 6.25323 2.82365 1.000 124.86557 103 TYR A N 1
ATOM 493 C CA . TYR A 1 65 ? -48.33892 6.38838 1.45320 1.000 109.03090 103 TYR A CA 1
ATOM 494 C C . TYR A 1 65 ? -49.49334 6.31016 0.45912 1.000 116.70835 103 TYR A C 1
ATOM 495 O O . TYR A 1 65 ? -49.54329 7.08105 -0.50677 1.000 124.28513 103 TYR A O 1
ATOM 504 N N . ASP A 1 66 ? -50.43529 5.39671 0.68598 1.000 127.07806 104 ASP A N 1
ATOM 505 C CA . ASP A 1 66 ? -51.58397 5.26403 -0.20108 1.000 132.61543 104 ASP A CA 1
ATOM 506 C C . ASP A 1 66 ? -52.50528 6.47437 -0.08864 1.000 131.90369 104 ASP A C 1
ATOM 507 O O . ASP A 1 66 ? -52.77440 6.97641 1.00715 1.000 140.91475 104 ASP A O 1
ATOM 512 N N . ASN A 1 67 ? -52.95312 6.96120 -1.24633 1.000 127.80876 105 ASN A N 1
ATOM 513 C CA . ASN A 1 67 ? -53.97087 8.00105 -1.39261 1.000 121.98982 105 ASN A CA 1
ATOM 514 C C . ASN A 1 67 ? -53.50938 9.38670 -0.95460 1.000 116.08766 105 ASN A C 1
ATOM 515 O O . ASN A 1 67 ? -54.19291 10.37507 -1.23528 1.000 121.01705 105 ASN A O 1
ATOM 520 N N . CYS A 1 68 ? -52.35543 9.48612 -0.29418 1.000 127.43426 106 CYS A N 1
ATOM 521 C CA . CYS A 1 68 ? -51.85629 10.77034 0.18492 1.000 126.30586 106 CYS A CA 1
ATOM 522 C C . CYS A 1 68 ? -50.58440 11.23232 -0.51134 1.000 124.60670 106 CYS A C 1
ATOM 523 O O . CYS A 1 68 ? -50.17866 12.38735 -0.32466 1.000 98.25157 106 CYS A O 1
ATOM 526 N N . THR A 1 69 ? -49.93742 10.37029 -1.28977 1.000 139.67405 107 THR A N 1
ATOM 527 C CA . THR A 1 69 ? -48.71073 10.72729 -1.98163 1.000 125.17586 107 THR A CA 1
ATOM 528 C C . THR A 1 69 ? -48.83981 10.40509 -3.46396 1.000 128.32764 107 THR A C 1
ATOM 529 O O . THR A 1 69 ? -49.67352 9.59674 -3.88190 1.000 122.60375 107 THR A O 1
ATOM 533 N N . ARG A 1 70 ? -48.00162 11.06085 -4.25729 1.000 121.19260 108 ARG A N 1
ATOM 534 C CA . ARG A 1 70 ? -47.88050 10.78720 -5.67985 1.000 109.70753 108 ARG A CA 1
ATOM 535 C C . ARG A 1 70 ? -46.59627 10.02411 -5.95195 1.000 107.98156 108 ARG A C 1
ATOM 536 O O . ARG A 1 70 ? -45.53698 10.35799 -5.41030 1.000 106.65645 108 ARG A O 1
ATOM 544 N N . ARG A 1 71 ? -46.69915 8.99259 -6.78167 1.000 117.55613 109 ARG A N 1
ATOM 545 C CA . ARG A 1 71 ? -45.51537 8.25090 -7.18099 1.000 124.30431 109 ARG A CA 1
ATOM 546 C C . ARG A 1 71 ? -44.65218 9.10453 -8.10314 1.000 110.99640 109 ARG A C 1
ATOM 547 O O . ARG A 1 71 ? -45.13938 9.67509 -9.08391 1.000 101.97721 109 ARG A O 1
ATOM 555 N N . VAL A 1 72 ? -43.36843 9.20833 -7.76779 1.000 104.40800 110 VAL A N 1
ATOM 556 C CA . VAL A 1 72 ? -42.38888 9.94452 -8.55100 1.000 97.16035 110 VAL A CA 1
ATOM 557 C C . VAL A 1 72 ? -41.21816 9.00169 -8.78071 1.000 110.80952 110 VAL A C 1
ATOM 558 O O . VAL A 1 72 ? -41.18630 7.88315 -8.26559 1.000 131.64124 110 VAL A O 1
ATOM 562 N N . HIS A 1 73 ? -40.25621 9.45509 -9.57647 1.000 98.73214 111 HIS A N 1
ATOM 563 C CA . HIS A 1 73 ? -39.08971 8.62570 -9.83338 1.000 112.69208 111 HIS A CA 1
ATOM 564 C C . HIS A 1 73 ? -38.35146 8.32597 -8.53515 1.000 115.49921 111 HIS A C 1
ATOM 565 O O . HIS A 1 73 ? -37.98871 9.23960 -7.78747 1.000 116.94765 111 HIS A O 1
ATOM 572 N N . GLY A 1 74 ? -38.15381 7.03578 -8.25587 1.000 103.69004 112 GLY A N 1
ATOM 573 C CA . GLY A 1 74 ? -37.41233 6.61546 -7.08951 1.000 103.47604 112 GLY A CA 1
ATOM 574 C C . GLY A 1 74 ? -38.22319 6.41975 -5.82573 1.000 121.31589 112 GLY A C 1
ATOM 575 O O . GLY A 1 74 ? -37.67692 5.92126 -4.83357 1.000 123.06923 112 GLY A O 1
ATOM 576 N N . GLY A 1 75 ? -39.49437 6.80576 -5.81011 1.000 126.63266 113 GLY A N 1
ATOM 577 C CA . GLY A 1 75 ? -40.26046 6.67555 -4.58026 1.000 108.36584 113 GLY A CA 1
ATOM 578 C C . GLY A 1 75 ? -41.56148 7.44812 -4.63224 1.000 123.37018 113 GLY A C 1
ATOM 579 O O . GLY A 1 75 ? -42.18909 7.57287 -5.69025 1.000 115.93629 113 GLY A O 1
ATOM 580 N N . HIS A 1 76 ? -41.97074 7.93631 -3.46413 1.000 114.78731 114 HIS A N 1
ATOM 581 C CA . HIS A 1 76 ? -43.23449 8.63012 -3.27341 1.000 101.28705 114 HIS A CA 1
ATOM 582 C C . HIS A 1 76 ? -42.98366 10.08630 -2.90347 1.000 111.84150 114 HIS A C 1
ATOM 583 O O . HIS A 1 76 ? -42.00969 10.41014 -2.21663 1.000 113.69966 114 HIS A O 1
ATOM 590 N N . GLN A 1 77 ? -43.87463 10.96301 -3.36421 1.000 107.54352 115 GLN A N 1
ATOM 591 C CA . GLN A 1 77 ? -43.80773 12.38839 -3.07055 1.000 93.71483 115 GLN A CA 1
ATOM 592 C C . GLN A 1 77 ? -45.11640 12.86272 -2.45177 1.000 104.12762 115 GLN A C 1
ATOM 593 O O . GLN A 1 77 ? -46.20040 12.46646 -2.88907 1.000 109.72194 115 GLN A O 1
ATOM 599 N N . MET A 1 78 ? -45.00821 13.72310 -1.43838 1.000 127.92610 116 MET A N 1
ATOM 600 C CA . MET A 1 78 ? -46.15964 14.28737 -0.74625 1.000 123.25803 116 MET A CA 1
ATOM 601 C C . MET A 1 78 ? -46.01810 15.80220 -0.69162 1.000 118.21032 116 MET A C 1
ATOM 602 O O . MET A 1 78 ? -44.91207 16.33514 -0.56938 1.000 113.88585 116 MET A O 1
ATOM 607 N N . THR A 1 79 ? -47.15250 16.49301 -0.74220 1.000 120.23126 117 THR A N 1
ATOM 608 C CA . THR A 1 79 ? -47.19366 17.94509 -0.65677 1.000 104.70009 117 THR A CA 1
ATOM 609 C C . THR A 1 79 ? -48.10531 18.33623 0.49564 1.000 126.26050 117 THR A C 1
ATOM 610 O O . THR A 1 79 ? -49.15216 17.71530 0.70693 1.000 131.75521 117 THR A O 1
ATOM 614 N N . ILE A 1 80 ? -47.70493 19.36110 1.24499 1.000 124.04356 118 ILE A N 1
ATOM 615 C CA . ILE A 1 80 ? -48.53252 19.91021 2.31013 1.000 125.08128 118 ILE A CA 1
ATOM 616 C C . ILE A 1 80 ? -48.65917 21.41037 2.09236 1.000 129.38593 118 ILE A C 1
ATOM 617 O O . ILE A 1 80 ? -47.76982 22.05287 1.52517 1.000 135.67454 118 ILE A O 1
ATOM 622 N N . ARG A 1 81 ? -49.77944 21.96829 2.54153 1.000 122.37500 119 ARG A N 1
ATOM 623 C CA . ARG A 1 81 ? -50.02599 23.40122 2.47838 1.000 120.70866 119 ARG A CA 1
ATOM 624 C C . ARG A 1 81 ? -50.12669 23.93944 3.89691 1.000 132.33812 119 ARG A C 1
ATOM 625 O O . ARG A 1 81 ? -50.80668 23.34489 4.74012 1.000 138.90772 119 ARG A O 1
ATOM 633 N N . VAL A 1 82 ? -49.45164 25.05923 4.15449 1.000 127.24169 120 VAL A N 1
ATOM 634 C CA . VAL A 1 82 ? -49.40090 25.67977 5.47382 1.000 123.41336 120 VAL A CA 1
ATOM 635 C C . VAL A 1 82 ? -49.93384 27.10171 5.36611 1.000 120.04652 120 VAL A C 1
ATOM 636 O O . VAL A 1 82 ? -49.45781 27.88632 4.53818 1.000 142.90217 120 VAL A O 1
ATOM 640 N N . MET A 1 83 ? -50.90853 27.43356 6.21287 1.000 126.84738 121 MET A N 1
ATOM 641 C CA . MET A 1 83 ? -51.64206 28.68944 6.13206 1.000 158.63405 121 MET A CA 1
ATOM 642 C C . MET A 1 83 ? -51.64365 29.38707 7.48457 1.000 160.54402 121 MET A C 1
ATOM 643 O O . MET A 1 83 ? -51.73358 28.73582 8.52862 1.000 171.78759 121 MET A O 1
ATOM 648 N N . ASN A 1 84 ? -51.52704 30.71206 7.45797 1.000 185.01558 122 ASN A N 1
ATOM 649 C CA . ASN A 1 84 ? -51.62532 31.51477 8.66832 1.000 200.78068 122 ASN A CA 1
ATOM 650 C C . ASN A 1 84 ? -53.08531 31.74031 9.04875 1.000 210.83182 122 ASN A C 1
ATOM 651 O O . ASN A 1 84 ? -53.98717 31.67146 8.20758 1.000 205.03036 122 ASN A O 1
ATOM 656 N N . ASN A 1 85 ? -53.30804 31.97734 10.34092 1.000 218.14203 123 ASN A N 1
ATOM 657 C CA . ASN A 1 85 ? -54.63378 32.26459 10.89617 1.000 209.87478 123 ASN A CA 1
ATOM 658 C C . ASN A 1 85 ? -55.55629 31.05858 10.76218 1.000 207.75490 123 ASN A C 1
ATOM 659 O O . ASN A 1 85 ? -55.78898 30.33771 11.73116 1.000 213.52176 123 ASN A O 1
ATOM 664 N N . GLY A 1 92 ? -50.84710 35.22509 2.35180 1.000 141.11697 130 GLY A N 1
ATOM 665 C CA . GLY A 1 92 ? -49.57810 34.52519 2.42341 1.000 148.54293 130 GLY A CA 1
ATOM 666 C C . GLY A 1 92 ? -49.70324 33.06070 2.80271 1.000 168.05870 130 GLY A C 1
ATOM 667 O O . GLY A 1 92 ? -50.16379 32.73514 3.89675 1.000 164.67900 130 GLY A O 1
ATOM 668 N N . ALA A 1 93 ? -49.29185 32.17184 1.89851 1.000 193.96451 131 ALA A N 1
ATOM 669 C CA . ALA A 1 93 ? -49.32964 30.73662 2.14751 1.000 169.46270 131 ALA A CA 1
ATOM 670 C C . ALA A 1 93 ? -48.10235 30.08827 1.52147 1.000 171.85220 131 ALA A C 1
ATOM 671 O O . ALA A 1 93 ? -47.51560 30.61050 0.56953 1.000 210.64540 131 ALA A O 1
ATOM 673 N N . VAL A 1 94 ? -47.72008 28.93187 2.06822 1.000 131.26996 132 VAL A N 1
ATOM 674 C CA . VAL A 1 94 ? -46.51332 28.22462 1.65597 1.000 144.00947 132 VAL A CA 1
ATOM 675 C C . VAL A 1 94 ? -46.83439 26.75213 1.43555 1.000 126.07185 132 VAL A C 1
ATOM 676 O O . VAL A 1 94 ? -47.75333 26.19807 2.04635 1.000 127.92991 132 VAL A O 1
ATOM 680 N N . MET A 1 95 ? -46.05131 26.10856 0.57206 1.000 119.35229 133 MET A N 1
ATOM 681 C CA . MET A 1 95 ? -46.17567 24.68120 0.32801 1.000 119.77754 133 MET A CA 1
ATOM 682 C C . MET A 1 95 ? -44.80055 24.04218 0.39457 1.000 118.11057 133 MET A C 1
ATOM 683 O O . MET A 1 95 ? -43.79622 24.63452 -0.01158 1.000 122.31749 133 MET A O 1
ATOM 688 N N . TYR A 1 96 ? -44.78153 22.80449 0.87486 1.000 96.94240 134 TYR A N 1
ATOM 689 C CA . TYR A 1 96 ? -43.56748 22.02100 1.00383 1.000 103.24391 134 TYR A CA 1
ATOM 690 C C . TYR A 1 96 ? -43.80990 20.66041 0.37715 1.000 99.06941 134 TYR A C 1
ATOM 691 O O . TYR A 1 96 ? -44.93195 20.14556 0.38163 1.000 98.92549 134 TYR A O 1
ATOM 700 N N . GLN A 1 97 ? -42.75213 20.09204 -0.18256 1.000 106.92819 135 GLN A N 1
ATOM 701 C CA . GLN A 1 97 ? -42.81631 18.76976 -0.77469 1.000 101.16333 135 GLN A CA 1
ATOM 702 C C . GLN A 1 97 ? -41.77975 17.86821 -0.12285 1.000 109.83529 135 GLN A C 1
ATOM 703 O O . GLN A 1 97 ? -40.69535 18.31758 0.26701 1.000 95.12165 135 GLN A O 1
ATOM 709 N N . PHE A 1 98 ? -42.12720 16.58682 -0.01810 1.000 105.91759 136 PHE A N 1
ATOM 710 C CA . PHE A 1 98 ? -41.28939 15.59432 0.63099 1.000 101.02307 136 PHE A CA 1
ATOM 711 C C . PHE A 1 98 ? -41.17440 14.37132 -0.26890 1.000 116.69654 136 PHE A C 1
ATOM 712 O O . PHE A 1 98 ? -42.08388 14.06719 -1.04601 1.000 126.79847 136 PHE A O 1
ATOM 720 N N . PHE A 1 99 ? -40.05078 13.66506 -0.15489 1.000 114.45144 137 PHE A N 1
ATOM 721 C CA . PHE A 1 99 ? -39.78291 12.48784 -0.97230 1.000 117.06993 137 PHE A CA 1
ATOM 722 C C . PHE A 1 99 ? -39.31262 11.34529 -0.08707 1.000 107.20552 137 PHE A C 1
ATOM 723 O O . PHE A 1 99 ? -38.44961 11.54140 0.77519 1.000 101.42367 137 PHE A O 1
ATOM 731 N N . CYS A 1 100 ? -39.88385 10.15592 -0.30210 1.000 107.52174 138 CYS A N 1
ATOM 732 C CA . CYS A 1 100 ? -39.47397 8.94739 0.39958 1.000 110.40774 138 CYS A CA 1
ATOM 733 C C . CYS A 1 100 ? -39.16302 7.86193 -0.62907 1.000 102.95180 138 CYS A C 1
ATOM 734 O O . CYS A 1 100 ? -39.98758 7.60807 -1.52286 1.000 121.84742 138 CYS A O 1
ATOM 737 N N . PRO A 1 101 ? -38.01872 7.19398 -0.52476 1.000 99.33908 139 PRO A N 1
ATOM 738 C CA . PRO A 1 101 ? -37.68324 6.15195 -1.50301 1.000 131.98166 139 PRO A CA 1
ATOM 739 C C . PRO A 1 101 ? -38.55539 4.91522 -1.33981 1.000 139.25220 139 PRO A C 1
ATOM 740 O O . PRO A 1 101 ? -39.12475 4.64901 -0.27960 1.000 161.33611 139 PRO A O 1
ATOM 744 N N . ALA A 1 102 ? -38.65111 4.14964 -2.42135 1.000 132.94679 140 ALA A N 1
ATOM 745 C CA . ALA A 1 102 ? -39.38389 2.88996 -2.39552 1.000 133.26598 140 ALA A CA 1
ATOM 746 C C . ALA A 1 102 ? -38.57724 1.79961 -1.69493 1.000 147.84461 140 ALA A C 1
ATOM 747 O O . ALA A 1 102 ? -37.68327 1.19644 -2.28976 1.000 154.07825 140 ALA A O 1
ATOM 749 N N . ALA A 1 113 ? -29.91534 -11.75411 3.42377 1.000 177.67551 151 ALA A N 1
ATOM 750 C CA . ALA A 1 113 ? -29.79368 -11.22772 4.77861 1.000 188.86083 151 ALA A CA 1
ATOM 751 C C . ALA A 1 113 ? -28.55713 -11.79427 5.46959 1.000 178.23625 151 ALA A C 1
ATOM 752 O O . ALA A 1 113 ? -28.26085 -11.44342 6.61320 1.000 172.87715 151 ALA A O 1
ATOM 754 N N . SER A 1 114 ? -27.84377 -12.67146 4.76202 1.000 177.79239 152 SER A N 1
ATOM 755 C CA . SER A 1 114 ? -26.62490 -13.30257 5.26839 1.000 183.07956 152 SER A CA 1
ATOM 756 C C . SER A 1 114 ? -26.87101 -13.98701 6.61158 1.000 177.45256 152 SER A C 1
ATOM 757 O O . SER A 1 114 ? -26.10988 -13.82871 7.56774 1.000 170.34169 152 SER A O 1
ATOM 760 N N . THR A 1 115 ? -27.96197 -14.74474 6.68469 1.000 168.83456 153 THR A N 1
ATOM 761 C CA . THR A 1 115 ? -28.28540 -15.51257 7.87957 1.000 130.77692 153 THR A CA 1
ATOM 762 C C . THR A 1 115 ? -27.60920 -16.87337 7.82752 1.000 130.94190 153 THR A C 1
ATOM 763 O O . THR A 1 115 ? -27.53098 -17.50088 6.76818 1.000 149.97671 153 THR A O 1
ATOM 767 N N . ILE A 1 116 ? -27.13158 -17.33136 8.98033 1.000 141.34607 154 ILE A N 1
ATOM 768 C CA . ILE A 1 116 ? -26.48476 -18.63073 9.10404 1.000 154.61756 154 ILE A CA 1
ATOM 769 C C . ILE A 1 116 ? -27.27576 -19.44757 10.11725 1.000 157.13035 154 ILE A C 1
ATOM 770 O O . ILE A 1 116 ? -27.48762 -19.00268 11.25111 1.000 154.45342 154 ILE A O 1
ATOM 775 N N . CYS A 1 117 ? -27.68638 -20.64706 9.71889 1.000 161.49762 155 CYS A N 1
ATOM 776 C CA . CYS A 1 117 ? -28.47553 -21.52482 10.56955 1.000 167.67756 155 CYS A CA 1
ATOM 777 C C . CYS A 1 117 ? -27.58321 -22.51456 11.30612 1.000 176.47198 155 CYS A C 1
ATOM 778 O O . CYS A 1 117 ? -26.49037 -22.85944 10.85012 1.000 197.06435 155 CYS A O 1
ATOM 781 N N . GLN A 1 118 ? -28.06547 -22.96137 12.46184 1.000 162.54724 156 GLN A N 1
ATOM 782 C CA . GLN A 1 118 ? -27.36862 -23.94627 13.27322 1.000 162.88338 156 GLN A CA 1
ATOM 783 C C . GLN A 1 118 ? -28.41960 -24.78763 13.98662 1.000 172.78197 156 GLN A C 1
ATOM 784 O O . GLN A 1 118 ? -29.61160 -24.46902 13.97436 1.000 183.69821 156 GLN A O 1
ATOM 790 N N . LYS A 1 119 ? -27.96503 -25.88761 14.59157 1.000 173.70264 157 LYS A N 1
ATOM 791 C CA . LYS A 1 119 ? -28.87784 -26.82530 15.23782 1.000 164.44154 157 LYS A CA 1
ATOM 792 C C . LYS A 1 119 ? -29.70448 -26.16298 16.33431 1.000 151.09739 157 LYS A C 1
ATOM 793 O O . LYS A 1 119 ? -30.87096 -26.52206 16.53365 1.000 150.10541 157 LYS A O 1
ATOM 799 N N . ASP A 1 120 ? -29.13739 -25.17803 17.03070 1.000 128.55745 158 ASP A N 1
ATOM 800 C CA . ASP A 1 120 ? -29.83117 -24.51019 18.11962 1.000 134.02213 158 ASP A CA 1
ATOM 801 C C . ASP A 1 120 ? -29.77395 -22.99691 18.01599 1.000 125.21285 158 ASP A C 1
ATOM 802 O O . ASP A 1 120 ? -30.27547 -22.31211 18.91320 1.000 133.89953 158 ASP A O 1
ATOM 807 N N . PHE A 1 121 ? -29.19926 -22.45876 16.94715 1.000 131.24826 159 PHE A N 1
ATOM 808 C CA . PHE A 1 121 ? -28.92185 -21.03857 16.84084 1.000 123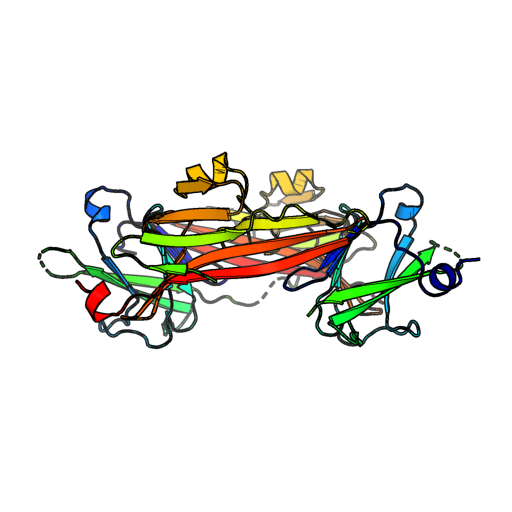.60566 159 PHE A CA 1
ATOM 809 C C . PHE A 1 121 ? -29.24074 -20.56955 15.43332 1.000 138.84455 159 PHE A C 1
ATOM 810 O O . PHE A 1 121 ? -29.26701 -21.35515 14.48316 1.000 165.17384 159 PHE A O 1
ATOM 818 N N . MET A 1 122 ? -29.44927 -19.26722 15.30368 1.000 127.87208 160 MET A N 1
ATOM 819 C CA . MET A 1 122 ? -29.33305 -18.60869 14.01642 1.000 134.69908 160 MET A CA 1
ATOM 820 C C . MET A 1 122 ? -28.27254 -17.53333 14.16369 1.000 115.67387 160 MET A C 1
ATOM 821 O O . MET A 1 122 ? -28.06035 -16.99567 15.25385 1.000 124.12964 160 MET A O 1
ATOM 826 N N . SER A 1 123 ? -27.59699 -17.22828 13.06620 1.000 119.79005 161 SER A N 1
ATOM 827 C CA . SER A 1 123 ? -26.53337 -16.24322 13.10509 1.000 109.43752 161 SER A CA 1
ATOM 828 C C . SER A 1 123 ? -26.61334 -15.38000 11.86393 1.000 134.93643 161 SER A C 1
ATOM 829 O O . SER A 1 123 ? -27.03977 -15.82809 10.79703 1.000 155.95351 161 SER A O 1
ATOM 832 N N . PHE A 1 124 ? -26.18147 -14.13756 12.01392 1.000 129.97947 162 PHE A N 1
ATOM 833 C CA . PHE A 1 124 ? -26.17546 -13.22500 10.88850 1.000 134.58432 162 PHE A CA 1
ATOM 834 C C . PHE A 1 124 ? -25.14275 -12.15041 11.16328 1.000 138.37011 162 PHE A C 1
ATOM 835 O O . PHE A 1 124 ? -24.72229 -11.93935 12.30405 1.000 131.37312 162 PHE A O 1
ATOM 843 N N . SER A 1 125 ? -24.75803 -11.45877 10.10299 1.000 130.46435 163 SER A N 1
ATOM 844 C CA . SER A 1 125 ? -23.67632 -10.49863 10.18595 1.000 135.06658 163 SER A CA 1
ATOM 845 C C . SER A 1 125 ? -24.13130 -9.22660 9.49719 1.000 131.29643 163 SER A C 1
ATOM 846 O O . SER A 1 125 ? -24.81837 -9.27419 8.47229 1.000 121.63332 163 SER A O 1
ATOM 849 N N . LEU A 1 126 ? -23.78711 -8.09065 10.09364 1.000 135.48930 164 LEU A N 1
ATOM 850 C CA . LEU A 1 126 ? -24.31883 -6.84166 9.61856 1.000 132.92214 164 LEU A CA 1
ATOM 851 C C . LEU A 1 126 ? -23.21996 -5.78638 9.58908 1.000 161.66439 164 LEU A C 1
ATOM 852 O O . LEU A 1 126 ? -22.37237 -5.74982 10.49535 1.000 163.25802 164 LEU A O 1
ATOM 857 N N . PRO A 1 127 ? -23.20817 -4.91990 8.57506 1.000 157.57192 165 PRO A N 1
ATOM 858 C CA . PRO A 1 127 ? -22.15673 -3.89589 8.49072 1.000 159.08109 165 PRO A CA 1
ATOM 859 C C . PRO A 1 127 ? -22.29435 -2.82116 9.56185 1.000 157.46336 165 PRO A C 1
ATOM 860 O O . PRO A 1 127 ? -23.39506 -2.34929 9.85661 1.000 151.22852 165 PRO A O 1
ATOM 864 N N . ARG A 1 128 ? -21.15577 -2.42226 10.13601 1.000 154.74820 166 ARG A N 1
ATOM 865 C CA . ARG A 1 128 ? -21.10392 -1.23986 10.99853 1.000 158.97736 166 ARG A CA 1
ATOM 866 C C . ARG A 1 128 ? -20.84259 -0.04696 10.08956 1.000 171.67667 166 ARG A C 1
ATOM 867 O O . ARG A 1 128 ? -19.70185 0.36192 9.87030 1.000 197.37559 166 ARG A O 1
ATOM 875 N N . VAL A 1 129 ? -21.91690 0.51701 9.54672 1.000 165.17046 167 VAL A N 1
ATOM 876 C CA . VAL A 1 129 ? -21.77971 1.58910 8.56640 1.000 191.13951 167 VAL A CA 1
ATOM 877 C C . VAL A 1 129 ? -21.53229 2.92570 9.25687 1.000 214.36362 167 VAL A C 1
ATOM 878 O O . VAL A 1 129 ? -20.49665 3.56641 9.04444 1.000 230.90470 167 VAL A O 1
ATOM 882 N N . PHE A 1 130 ? -22.50517 3.38379 10.04825 1.000 224.74038 168 PHE A N 1
ATOM 883 C CA . PHE A 1 130 ? -22.42355 4.57024 10.90054 1.000 225.35059 168 PHE A CA 1
ATOM 884 C C . PHE A 1 130 ? -22.09910 5.83794 10.10219 1.000 231.56928 168 PHE A C 1
ATOM 885 O O . PHE A 1 130 ? -21.85125 6.90039 10.68451 1.000 243.06145 168 PHE A O 1
ATOM 893 N N . SER A 1 131 ? -22.13615 5.74939 8.77279 1.000 201.25269 169 SER A N 1
ATOM 894 C CA . SER A 1 131 ? -21.78780 6.87309 7.90008 1.000 197.84848 169 SER A CA 1
ATOM 895 C C . SER A 1 131 ? -22.21447 6.60886 6.45961 1.000 182.54530 169 SER A C 1
ATOM 896 O O . SER A 1 131 ? -21.53890 7.02019 5.51471 1.000 174.48298 169 SER A O 1
ATOM 899 N N . THR A 1 140 ? -22.94697 14.53170 2.66488 1.000 211.19234 178 THR A N 1
ATOM 900 C CA . THR A 1 140 ? -23.39050 15.81036 3.20681 1.000 199.30405 178 THR A CA 1
ATOM 901 C C . THR A 1 140 ? -24.01675 15.60796 4.58936 1.000 200.09274 178 THR A C 1
ATOM 902 O O . THR A 1 140 ? -25.21636 15.81422 4.78463 1.000 186.13693 178 THR A O 1
ATOM 906 N N . LYS A 1 141 ? -23.17469 15.20078 5.54395 1.000 218.60306 179 LYS A N 1
ATOM 907 C CA . LYS A 1 141 ? -23.59264 14.93256 6.92276 1.000 207.17921 179 LYS A CA 1
ATOM 908 C C . LYS A 1 141 ? -24.73017 13.91382 6.97746 1.000 206.30498 179 LYS A C 1
ATOM 909 O O . LYS A 1 141 ? -25.69732 14.07346 7.72583 1.000 206.07493 179 LYS A O 1
ATOM 915 N N . VAL A 1 142 ? -24.61282 12.85452 6.17955 1.000 192.81089 180 VAL A N 1
ATOM 916 C CA . VAL A 1 142 ? -25.60695 11.78803 6.13112 1.000 174.37378 180 VAL A CA 1
ATOM 917 C C . VAL A 1 142 ? -25.06699 10.58224 6.88586 1.000 162.73739 180 VAL A C 1
ATOM 918 O O . VAL A 1 142 ? -23.86560 10.28653 6.83507 1.000 164.60631 180 VAL A O 1
ATOM 922 N N . GLN A 1 143 ? -25.95386 9.89244 7.60271 1.000 169.20295 181 GLN A N 1
ATOM 923 C CA . GLN A 1 143 ? -25.58875 8.74821 8.42370 1.000 165.83915 181 GLN A CA 1
ATOM 924 C C . GLN A 1 143 ? -26.45454 7.54848 8.06082 1.000 163.70856 181 GLN A C 1
ATOM 925 O O . GLN A 1 143 ? -27.61792 7.69461 7.67790 1.000 164.48572 181 GLN A O 1
ATOM 931 N N . MET A 1 144 ? -25.86864 6.35801 8.18279 1.000 157.74214 182 MET A N 1
ATOM 932 C CA . MET A 1 144 ? -26.54956 5.09238 7.94932 1.000 143.71461 182 MET A CA 1
ATOM 933 C C . MET A 1 144 ? -26.27447 4.17961 9.13228 1.000 138.06626 182 MET A C 1
ATOM 934 O O . MET A 1 144 ? -25.12990 4.06481 9.57247 1.000 154.71066 182 MET A O 1
ATOM 939 N N . GLY A 1 145 ? -27.31321 3.53199 9.65121 1.000 142.68775 183 GLY A N 1
ATOM 940 C CA . GLY A 1 145 ? -27.12495 2.71622 10.83585 1.000 123.55827 183 GLY A CA 1
ATOM 941 C C . GLY A 1 145 ? -28.15908 1.62392 10.96370 1.000 124.17112 183 GLY A C 1
ATOM 942 O O . GLY A 1 145 ? -29.29635 1.74986 10.49690 1.000 110.70131 183 GLY A O 1
ATOM 943 N N . TRP A 1 146 ? -27.75325 0.55242 11.63713 1.000 126.38822 184 TRP A N 1
ATOM 944 C CA . TRP A 1 146 ? -28.58470 -0.62201 11.84191 1.000 127.38916 184 TRP A CA 1
ATOM 945 C C . TRP A 1 146 ? -29.05545 -0.70266 13.28715 1.000 130.98209 184 TRP A C 1
ATOM 946 O O . TRP A 1 146 ? -28.44669 -0.13641 14.20050 1.000 146.29668 184 TRP A O 1
ATOM 957 N N . SER A 1 147 ? -30.15258 -1.43003 13.48154 1.000 117.80723 185 SER A N 1
ATOM 958 C CA . SER A 1 147 ? -30.73765 -1.59813 14.80203 1.000 115.93485 185 SER A CA 1
ATOM 959 C C . SER A 1 147 ? -31.59283 -2.85560 14.80481 1.000 117.27353 185 SER A C 1
ATOM 960 O O . SER A 1 147 ? -32.25783 -3.16284 13.81307 1.000 132.55561 185 SER A O 1
ATOM 963 N N . ILE A 1 148 ? -31.57206 -3.56908 15.92177 1.000 115.03125 186 ILE A N 1
ATOM 964 C CA . ILE A 1 148 ? -32.40067 -4.75272 16.11111 1.000 105.47546 186 ILE A CA 1
ATOM 965 C C . ILE A 1 148 ? -33.67696 -4.34413 16.83251 1.000 106.82622 186 ILE A C 1
ATOM 966 O O . ILE A 1 148 ? -33.63579 -3.60103 17.81945 1.000 132.91620 186 ILE A O 1
ATOM 971 N N . GLU A 1 149 ? -34.81153 -4.81922 16.33662 1.000 109.17432 187 GLU A N 1
ATOM 972 C CA . GLU A 1 149 ? -36.10412 -4.55204 16.94161 1.000 113.71572 187 GLU A CA 1
ATOM 973 C C . GLU A 1 149 ? -36.76676 -5.86685 17.32958 1.000 130.95815 187 GLU A C 1
ATOM 974 O O . GLU A 1 149 ? -36.56130 -6.90069 16.68615 1.000 144.55968 187 GLU A O 1
ATOM 980 N N . VAL A 1 150 ? -37.54792 -5.82328 18.40698 1.000 137.84191 188 VAL A N 1
ATOM 981 C CA . VAL A 1 150 ? -38.32995 -6.96267 18.86117 1.000 145.83115 188 VAL A CA 1
ATOM 982 C C . VAL A 1 150 ? -39.75036 -6.48514 19.12248 1.000 149.20776 188 VAL A C 1
ATOM 983 O O . VAL A 1 150 ? -39.99980 -5.29843 19.33969 1.000 145.78784 188 VAL A O 1
ATOM 987 N N . GLY A 1 151 ? -40.68857 -7.42641 19.08328 1.000 153.90795 189 GLY A N 1
ATOM 988 C CA . GLY A 1 151 ? -42.06800 -7.11825 19.39701 1.000 164.19573 189 GLY A CA 1
ATOM 989 C C . GLY A 1 151 ? -42.88685 -6.71217 18.18945 1.000 183.55376 189 GLY A C 1
ATOM 990 O O . GLY A 1 151 ? -42.41325 -6.64547 17.05129 1.000 185.86077 189 GLY A O 1
ATOM 991 N N . ASP A 1 152 ? -44.16088 -6.42453 18.46093 1.000 187.19251 190 ASP A N 1
ATOM 992 C CA . ASP A 1 152 ? -45.16489 -6.17950 17.42754 1.000 187.54298 190 ASP A CA 1
ATOM 993 C C . ASP A 1 152 ? -45.89168 -4.87565 17.74218 1.000 194.65005 190 ASP A C 1
ATOM 994 O O . ASP A 1 152 ? -46.68127 -4.81627 18.68888 1.000 204.26994 190 ASP A O 1
ATOM 999 N N . GLY A 1 153 ? -45.62553 -3.83343 16.96819 1.000 208.78196 191 GLY A N 1
ATOM 1000 C CA . GLY A 1 153 ? -46.35735 -2.57307 17.13681 1.000 204.37947 191 GLY A CA 1
ATOM 1001 C C . GLY A 1 153 ? -46.08908 -1.71298 18.36464 1.000 216.70229 191 GLY A C 1
ATOM 1002 O O . GLY A 1 153 ? -45.77420 -0.52558 18.23254 1.000 213.24807 191 GLY A O 1
ATOM 1003 N N . ALA A 1 154 ? -46.23095 -2.28499 19.56477 1.000 214.36369 192 ALA A N 1
ATOM 1004 C CA . ALA A 1 154 ? -46.04944 -1.51000 20.78722 1.000 207.79950 192 ALA A CA 1
ATOM 1005 C C . ALA A 1 154 ? -44.57959 -1.26830 21.11717 1.000 224.04266 192 ALA A C 1
ATOM 1006 O O . ALA A 1 154 ? -44.24705 -0.24108 21.71926 1.000 220.57792 192 ALA A O 1
ATOM 1008 N N . ARG A 1 155 ? -43.69415 -2.18690 20.73600 1.000 237.54623 193 ARG A N 1
ATOM 1009 C CA . ARG A 1 155 ? -42.30954 -2.17800 21.19541 1.000 229.94053 193 ARG A CA 1
ATOM 1010 C C . ARG A 1 155 ? -41.46114 -1.22591 20.34922 1.000 209.87222 193 ARG A C 1
ATOM 1011 O O . ARG A 1 155 ? -41.96821 -0.47577 19.50921 1.000 198.77419 193 ARG A O 1
ATOM 1019 N N . ALA A 1 156 ? -40.14433 -1.25898 20.56351 1.000 192.27700 194 ALA A N 1
ATOM 1020 C CA . ALA A 1 156 ? -39.22954 -0.30330 19.94904 1.000 174.59099 194 ALA A CA 1
ATOM 1021 C C . ALA A 1 156 ? -37.93296 -1.00971 19.55830 1.000 160.09498 194 ALA A C 1
ATOM 1022 O O . ALA A 1 156 ? -37.79283 -2.22995 19.69090 1.000 120.22733 194 ALA A O 1
ATOM 1024 N N . LYS A 1 157 ? -36.97061 -0.21772 19.08473 1.000 161.20644 195 LYS A N 1
ATOM 1025 C CA . LYS A 1 157 ? -35.68257 -0.72378 18.62199 1.000 139.19219 195 LYS A CA 1
ATOM 1026 C C . LYS A 1 157 ? -34.74329 -0.81331 19.81699 1.000 126.29882 195 LYS A C 1
ATOM 1027 O O . LYS A 1 157 ? -34.32678 0.21100 20.36401 1.000 151.98313 195 LYS A O 1
ATOM 1033 N N . THR A 1 158 ? -34.40582 -2.03745 20.22100 1.000 124.73524 196 THR A N 1
ATOM 1034 C CA . THR A 1 158 ? -33.55922 -2.27158 21.38385 1.000 145.42443 196 THR A CA 1
ATOM 1035 C C . THR A 1 158 ? -32.07316 -2.22822 21.04683 1.000 143.63288 196 THR A C 1
ATOM 1036 O O . THR A 1 158 ? -31.27384 -2.85337 21.75221 1.000 163.29539 196 THR A O 1
ATOM 1040 N N . LEU A 1 159 ? -31.69572 -1.50032 19.99293 1.000 145.40165 197 LEU A N 1
ATOM 1041 C CA . LEU A 1 159 ? -30.33922 -1.48066 19.45027 1.000 158.77937 197 LEU A CA 1
ATOM 1042 C C . LEU A 1 159 ? -29.25788 -1.40893 20.52050 1.000 175.13677 197 LEU A C 1
ATOM 1043 O O . LEU A 1 159 ? -28.20885 -2.04803 20.38086 1.000 178.23579 197 LEU A O 1
ATOM 1048 N N . THR A 1 160 ? -29.50466 -0.64822 21.58668 1.000 153.84391 198 THR A N 1
ATOM 1049 C CA . THR A 1 160 ? -28.48882 -0.45220 22.61058 1.000 149.92158 198 THR A CA 1
ATOM 1050 C C . THR A 1 160 ? -27.98883 -1.79387 23.12724 1.000 146.10888 198 THR A C 1
ATOM 1051 O O . THR A 1 160 ? -28.77076 -2.71709 23.37146 1.000 141.07183 198 THR A O 1
ATOM 1055 N N . LEU A 1 161 ? -26.66833 -1.89865 23.25682 1.000 143.08925 199 LEU A N 1
ATOM 1056 C CA . LEU A 1 161 ? -26.03001 -3.14002 23.69243 1.000 140.78460 199 LEU A CA 1
ATOM 1057 C C . LEU A 1 161 ? -26.60246 -3.69770 24.98491 1.000 147.08261 199 LEU A C 1
ATOM 1058 O O . LEU A 1 161 ? -26.83157 -4.91993 25.04864 1.000 143.12758 199 LEU A O 1
ATOM 1063 N N . PRO A 1 162 ? -26.83885 -2.90563 26.04060 1.000 127.09937 200 PRO A N 1
ATOM 1064 C CA . PRO A 1 162 ? -27.44435 -3.49622 27.24194 1.000 144.21976 200 PRO A CA 1
ATOM 1065 C C . PRO A 1 162 ? -28.74795 -4.20137 26.93699 1.000 140.03811 200 PRO A C 1
ATOM 1066 O O . PRO A 1 162 ? -28.92255 -5.35823 27.32397 1.000 137.01009 200 PRO A O 1
ATOM 1070 N N . GLU A 1 163 ? -29.65104 -3.54490 26.20678 1.000 141.11703 201 GLU A N 1
ATOM 1071 C CA . GLU A 1 163 ? -30.95238 -4.13824 25.91955 1.000 131.14318 201 GLU A CA 1
ATOM 1072 C C . GLU A 1 163 ? -30.82212 -5.36827 25.02835 1.000 118.84403 201 GLU A C 1
ATOM 1073 O O . GLU A 1 163 ? -31.45244 -6.40446 25.28625 1.000 130.57429 201 GLU A O 1
ATOM 1079 N N . ALA A 1 164 ? -29.99090 -5.27947 23.98761 1.000 116.42568 202 ALA A N 1
ATOM 1080 C CA . ALA A 1 164 ? -29.82899 -6.40437 23.07353 1.000 133.17310 202 ALA A CA 1
ATOM 1081 C C . ALA A 1 164 ? -29.26571 -7.62699 23.78628 1.000 133.89956 202 ALA A C 1
ATOM 1082 O O . ALA A 1 164 ? -29.69598 -8.75735 23.53147 1.000 127.12752 202 ALA A O 1
ATOM 1084 N N . MET A 1 165 ? -28.29437 -7.42804 24.67286 1.000 133.98276 203 MET A N 1
ATOM 1085 C CA . MET A 1 165 ? -27.76258 -8.55188 25.42776 1.000 121.41307 203 MET A CA 1
ATOM 1086 C C . MET A 1 165 ? -28.69815 -8.99859 26.54919 1.000 121.18515 203 MET A C 1
ATOM 1087 O O . MET A 1 165 ? -28.64092 -10.16291 26.95717 1.000 124.54530 203 MET A O 1
ATOM 1092 N N . LYS A 1 166 ? -29.55977 -8.11142 27.05617 1.000 119.93072 204 LYS A N 1
ATOM 1093 C CA . LYS A 1 166 ? -30.60714 -8.56066 27.96718 1.000 122.58911 204 LYS A CA 1
ATOM 1094 C C . LYS A 1 166 ? -31.60413 -9.45898 27.25382 1.000 115.02026 204 LYS A C 1
ATOM 1095 O O . LYS A 1 166 ? -32.25964 -10.28590 27.89645 1.000 109.97837 204 LYS A O 1
ATOM 1101 N N . GLU A 1 167 ? -31.75096 -9.30099 25.94055 1.000 125.69442 205 GLU A N 1
ATOM 1102 C CA . GLU A 1 167 ? -32.61965 -10.18093 25.16935 1.000 111.98657 205 GLU A CA 1
ATOM 1103 C C . GLU A 1 167 ? -31.91179 -11.44031 24.66742 1.000 120.31671 205 GLU A C 1
ATOM 1104 O O . GLU A 1 167 ? -32.51880 -12.21932 23.92817 1.000 125.53384 205 GLU A O 1
ATOM 1110 N N . GLY A 1 168 ? -30.65539 -11.66249 25.05278 1.000 126.05396 206 GLY A N 1
ATOM 1111 C CA . GLY A 1 168 ? -29.94685 -12.88804 24.73413 1.000 127.45656 206 GLY A CA 1
ATOM 1112 C C . GLY A 1 168 ? -29.04720 -12.84785 23.51878 1.000 93.71264 206 GLY A C 1
ATOM 1113 O O . GLY A 1 168 ? -28.44827 -13.87654 23.18444 1.000 115.66033 206 GLY A O 1
ATOM 1114 N N . PHE A 1 169 ? -28.90406 -11.69365 22.87428 1.000 125.78643 207 PHE A N 1
ATOM 1115 C CA . PHE A 1 169 ? -28.08633 -11.54996 21.66974 1.000 130.52171 207 PHE A CA 1
ATOM 1116 C C . PHE A 1 169 ? -26.60629 -11.49457 22.03467 1.000 106.62927 207 PHE A C 1
ATOM 1117 O O . PHE A 1 169 ? -26.14901 -10.52072 22.64117 1.000 123.24121 207 PHE A O 1
ATOM 1125 N N . SER A 1 170 ? -25.85933 -12.54286 21.69422 1.000 105.64806 208 SER A N 1
ATOM 1126 C CA . SER A 1 170 ? -24.40441 -12.47857 21.75464 1.000 114.53237 208 SER A CA 1
ATOM 1127 C C . SER A 1 170 ? -23.86666 -11.83408 20.48301 1.000 109.39019 208 SER A C 1
ATOM 1128 O O . SE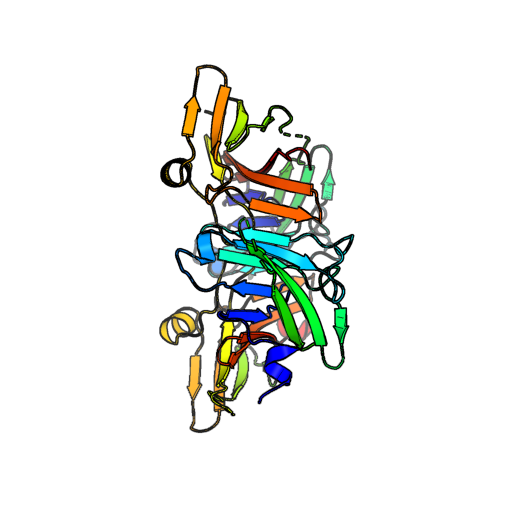R A 1 170 ? -24.38426 -12.06855 19.38832 1.000 131.61298 208 SER A O 1
ATOM 1131 N N . LEU A 1 171 ? -22.81569 -11.02768 20.62726 1.000 115.17255 209 LEU A N 1
ATOM 1132 C CA . LEU A 1 171 ? -22.35622 -10.16606 19.54281 1.000 119.25128 209 LEU A CA 1
ATOM 1133 C C . LEU A 1 171 ? -20.84618 -10.22589 19.37085 1.000 114.04181 209 LEU A C 1
ATOM 1134 O O . LEU A 1 171 ? -20.09710 -10.13135 20.34711 1.000 126.13229 209 LEU A O 1
ATOM 1139 N N . LEU A 1 172 ? -20.41093 -10.40640 18.12823 1.000 124.03573 210 LEU A N 1
ATOM 1140 C CA . LEU A 1 172 ? -19.00581 -10.33635 17.75271 1.000 128.01167 210 LEU A CA 1
ATOM 1141 C C . LEU A 1 172 ? -18.79566 -9.10362 16.88369 1.000 128.60479 210 LEU A C 1
ATOM 1142 O O . LEU A 1 172 ? -19.51501 -8.90750 15.89773 1.000 133.62915 210 LEU A O 1
ATOM 1147 N N . ILE A 1 173 ? -17.81229 -8.27912 17.24371 1.000 120.56779 211 ILE A N 1
ATOM 1148 C CA . ILE A 1 173 ? -17.55685 -7.02077 16.55198 1.000 141.14887 211 ILE A CA 1
ATOM 1149 C C . ILE A 1 173 ? -16.08769 -6.94562 16.16912 1.000 158.63176 211 ILE A C 1
ATOM 1150 O O . ILE A 1 173 ? -15.20993 -7.13271 17.01877 1.000 147.30171 211 ILE A O 1
ATOM 1155 N N . ASP A 1 174 ? -15.82626 -6.65885 14.89989 1.000 170.31789 212 ASP A N 1
ATOM 1156 C CA . ASP A 1 174 ? -14.49862 -6.36247 14.38296 1.000 172.52976 212 ASP A CA 1
ATOM 1157 C C . ASP A 1 174 ? -14.51862 -4.96319 13.77599 1.000 166.36220 212 ASP A C 1
ATOM 1158 O O . ASP A 1 174 ? -15.51061 -4.23782 13.87097 1.000 157.84297 212 ASP A O 1
ATOM 1163 N N . ASN A 1 175 ? -13.39917 -4.58107 13.15689 1.000 181.62898 213 ASN A N 1
ATOM 1164 C CA . ASN A 1 175 ? -13.29363 -3.25004 12.56441 1.000 166.98062 213 ASN A CA 1
ATOM 1165 C C . ASN A 1 175 ? -14.31789 -3.03233 11.45970 1.000 170.22938 213 ASN A C 1
ATOM 1166 O O . ASN A 1 175 ? -14.66413 -1.88491 11.15508 1.000 177.82425 213 ASN A O 1
ATOM 1171 N N . HIS A 1 176 ? -14.79110 -4.10724 10.83400 1.000 171.41339 214 HIS A N 1
ATOM 1172 C CA . HIS A 1 176 ? -15.58014 -4.00142 9.61635 1.000 175.17091 214 HIS A CA 1
ATOM 1173 C C . HIS A 1 176 ? -17.00732 -4.52283 9.72538 1.000 175.80715 214 HIS A C 1
ATOM 11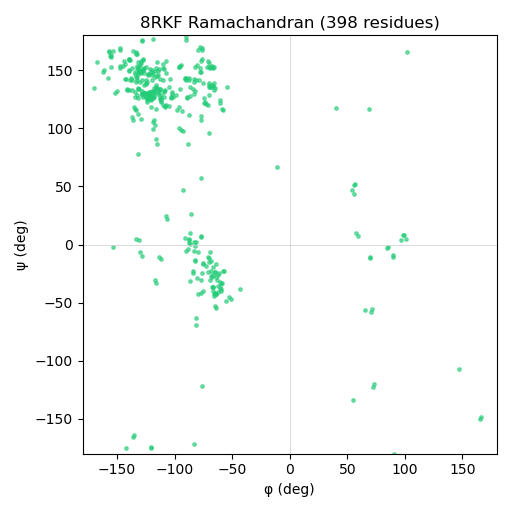74 O O . HIS A 1 176 ? -17.88655 -3.99387 9.04012 1.000 143.64366 214 HIS A O 1
ATOM 1181 N N . ARG A 1 177 ? -17.27047 -5.52871 10.55970 1.000 177.72297 215 ARG A N 1
ATOM 1182 C CA . ARG A 1 177 ? -18.57900 -6.16667 10.61096 1.000 158.10584 215 ARG A CA 1
ATOM 1183 C C . ARG A 1 177 ? -19.05519 -6.30274 12.05044 1.000 149.87638 215 ARG A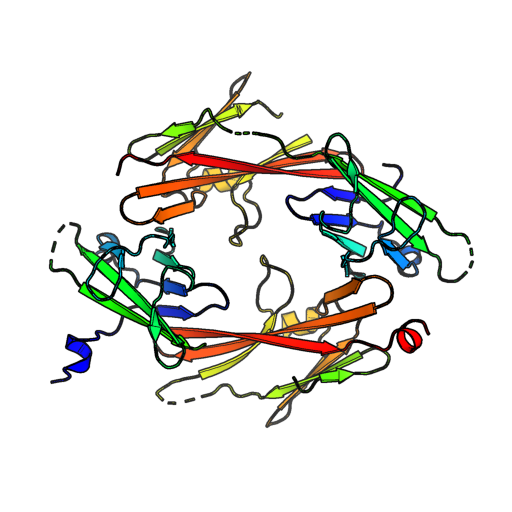 C 1
ATOM 1184 O O . ARG A 1 177 ? -18.28055 -6.18117 13.00273 1.000 153.60234 215 ARG A O 1
ATOM 1192 N N . MET A 1 178 ? -20.35584 -6.55130 12.19042 1.000 145.17943 216 MET A N 1
ATOM 1193 C CA . MET A 1 178 ? -20.96594 -6.98141 13.44179 1.000 147.75887 216 MET A CA 1
ATOM 1194 C C . MET A 1 178 ? -21.64739 -8.31686 13.19906 1.000 131.82473 216 MET A C 1
ATOM 1195 O O . MET A 1 178 ? -22.40517 -8.45781 12.23544 1.000 118.17319 216 MET A O 1
ATOM 1200 N N . THR A 1 179 ? -21.39587 -9.28577 14.07323 1.000 129.92647 217 THR A N 1
ATOM 1201 C CA . THR A 1 179 ? -21.92297 -10.63273 13.91145 1.000 137.14059 217 THR A CA 1
ATOM 1202 C C . THR A 1 179 ? -22.72393 -11.00286 15.15049 1.000 128.85938 217 THR A C 1
ATOM 1203 O O . THR A 1 179 ? -22.22096 -10.89915 16.27434 1.000 133.47307 217 THR A O 1
ATOM 1207 N N . PHE A 1 180 ? -23.95743 -11.45343 14.94365 1.000 126.31764 218 PHE A N 1
ATOM 1208 C CA . PHE A 1 180 ? -24.86747 -11.76443 16.03487 1.000 126.57578 218 PHE A CA 1
ATOM 1209 C C . PHE A 1 180 ? -25.12928 -13.26167 16.08735 1.000 133.91212 218 PHE A C 1
ATOM 1210 O O . PHE A 1 180 ? -25.22491 -13.92499 15.04845 1.000 133.97637 218 PHE A O 1
ATOM 1218 N N . HIS A 1 181 ? -25.22684 -13.78597 17.30593 1.000 100.43893 219 HIS A N 1
ATOM 1219 C CA . HIS A 1 181 ? -25.49970 -15.19460 17.54260 1.000 100.39621 219 HIS A CA 1
ATOM 1220 C C . HIS A 1 181 ? -26.57184 -15.29509 18.60994 1.000 107.55500 219 HIS A C 1
ATOM 1221 O O . HIS A 1 181 ? -26.36051 -14.86489 19.74769 1.000 122.62554 219 HIS A O 1
ATOM 1228 N N . VAL A 1 182 ? -27.72653 -15.83189 18.23827 1.000 115.76644 220 VAL A N 1
ATOM 1229 C CA . VAL A 1 182 ? -28.88462 -15.81410 19.12245 1.000 115.47845 220 VAL A CA 1
ATOM 1230 C C . VAL A 1 182 ? -29.49055 -17.21010 19.14912 1.000 128.30714 220 VAL A C 1
ATOM 1231 O O . VAL A 1 182 ? -29.74888 -17.79660 18.08745 1.000 141.01758 220 VAL A O 1
ATOM 1235 N N . PRO A 1 183 ? -29.71819 -17.78411 20.32309 1.000 114.07643 221 PRO A N 1
ATOM 1236 C CA . PRO A 1 183 ? -30.41873 -19.06895 20.38733 1.000 123.29922 221 PRO A CA 1
ATOM 1237 C C . PRO A 1 183 ? -31.87681 -18.93388 19.96640 1.000 129.43979 221 PRO A C 1
ATOM 1238 O O . PRO A 1 183 ? -32.48488 -17.86420 20.06189 1.000 122.96547 221 PRO A O 1
ATOM 1242 N N . PHE A 1 184 ? -32.43106 -20.04379 19.47249 1.000 127.18369 222 PHE A N 1
ATOM 1243 C CA . PHE A 1 184 ? -33.82377 -20.06097 19.03945 1.000 100.89500 222 PHE A CA 1
ATOM 1244 C C . PHE A 1 184 ? -34.79785 -19.83159 20.19284 1.000 134.11615 222 PHE A C 1
ATOM 1245 O O . PHE A 1 184 ? -35.91792 -19.36597 19.95557 1.000 139.17030 222 PHE A O 1
ATOM 1253 N N . ASN A 1 185 ? -34.39035 -20.11172 21.43443 1.000 150.67085 223 ASN A N 1
ATOM 1254 C CA . ASN A 1 185 ? -35.25562 -19.97186 22.60144 1.000 123.12343 223 ASN A CA 1
ATOM 1255 C C . ASN A 1 185 ? -35.20892 -18.56369 23.18474 1.000 121.70110 223 ASN A C 1
ATOM 1256 O O . ASN A 1 185 ? -35.88323 -18.29797 24.18466 1.000 113.19183 223 ASN A O 1
ATOM 1261 N N . ALA A 1 186 ? -34.44686 -17.66269 22.56495 1.000 116.50276 224 ALA A N 1
ATOM 1262 C CA . ALA A 1 186 ? -34.22854 -16.31998 23.08402 1.000 96.14799 224 ALA A CA 1
ATOM 1263 C C . ALA A 1 186 ? -35.46174 -15.43461 22.94853 1.000 111.72386 224 ALA A C 1
ATOM 1264 O O . ALA A 1 186 ? -36.30682 -15.62627 22.06792 1.000 131.24855 224 ALA A O 1
ATOM 1266 N N . THR A 1 187 ? -35.55734 -14.45107 23.85022 1.000 127.69943 225 THR A N 1
ATOM 1267 C CA . THR A 1 187 ? -36.69498 -13.53941 23.84707 1.000 131.00936 225 THR A CA 1
ATOM 1268 C C . THR A 1 187 ? -36.66011 -12.58868 22.66110 1.000 133.04120 225 THR A C 1
ATOM 1269 O O . THR A 1 187 ? -37.71259 -12.07556 22.26196 1.000 119.98431 225 THR A O 1
ATOM 1273 N N . GLY A 1 188 ? -35.47842 -12.34550 22.08987 1.000 108.32553 226 GLY A N 1
ATOM 1274 C CA . GLY A 1 188 ? -35.37677 -11.49143 20.92727 1.000 119.59084 226 GLY A CA 1
ATOM 1275 C C . GLY A 1 188 ? -35.67554 -12.16729 19.61490 1.000 119.00391 226 GLY A C 1
ATOM 1276 O O . GLY A 1 188 ? -35.63596 -11.52156 18.56425 1.000 116.66474 226 GLY A O 1
ATOM 1277 N N . VAL A 1 189 ? -35.96642 -13.46293 19.64838 1.000 127.52198 227 VAL A N 1
ATOM 1278 C CA . VAL A 1 189 ? -36.31875 -14.23755 18.46744 1.000 110.76205 227 VAL A CA 1
ATOM 1279 C C . VAL A 1 189 ? -37.80360 -14.55154 18.54745 1.000 135.21512 227 VAL A C 1
ATOM 1280 O O . VAL A 1 189 ? -38.26127 -15.20495 19.49641 1.000 130.87790 227 VAL A O 1
ATOM 1284 N N . THR A 1 190 ? -38.55254 -14.08321 17.55396 1.000 122.57545 228 THR A N 1
ATOM 1285 C CA . THR A 1 190 ? -39.96117 -14.42359 17.44170 1.000 114.65777 228 THR A CA 1
ATOM 1286 C C . THR A 1 190 ? -40.08429 -15.76133 16.72241 1.000 98.99150 228 THR A C 1
ATOM 1287 O O . THR A 1 190 ? -39.41193 -15.99620 15.71384 1.000 126.71171 228 THR A O 1
ATOM 1291 N N . HIS A 1 191 ? -40.91735 -16.64843 17.25623 1.000 106.10653 229 HIS A N 1
ATOM 1292 C CA . HIS A 1 191 ? -41.03534 -18.01078 16.75672 1.000 102.90904 229 HIS A CA 1
ATOM 1293 C C . HIS A 1 191 ? -42.45650 -18.25526 16.26872 1.000 125.77876 229 HIS A C 1
ATOM 1294 O O . HIS A 1 191 ? -43.41400 -18.10206 17.03445 1.000 123.26748 229 HIS A O 1
ATOM 1301 N N . TYR A 1 192 ? -42.58320 -18.70687 15.02186 1.000 126.07588 230 TYR A N 1
ATOM 1302 C CA . TYR A 1 192 ? -43.87203 -18.96612 14.39738 1.000 99.23449 230 TYR A CA 1
ATOM 1303 C C . TYR A 1 192 ? -43.98829 -20.44208 14.06141 1.000 102.38277 230 TYR A C 1
ATOM 1304 O O . TYR A 1 192 ? -43.00664 -21.08195 13.67566 1.000 111.73459 230 TYR A O 1
ATOM 1313 N N . VAL A 1 193 ? -45.19810 -20.97370 14.20347 1.000 106.06744 231 VAL A N 1
ATOM 1314 C CA . VAL A 1 193 ? -45.50292 -22.36367 13.88511 1.000 120.41345 231 VAL A CA 1
ATOM 1315 C C . VAL A 1 193 ? -46.81258 -22.39560 13.11059 1.000 116.64804 231 VAL A C 1
ATOM 1316 O O . VAL A 1 193 ? -47.84819 -21.95474 13.62399 1.000 130.24424 231 VAL A O 1
ATOM 1320 N N . GLN A 1 194 ? -46.76399 -22.87318 11.86921 1.000 114.84988 232 GLN A N 1
ATOM 1321 C CA . GLN A 1 194 ? -47.96440 -23.18364 11.08995 1.000 107.06244 232 GLN A CA 1
ATOM 1322 C C . GLN A 1 194 ? -47.94935 -24.68653 10.82679 1.000 107.90542 232 GLN A C 1
ATOM 1323 O O . GLN A 1 194 ? -47.34765 -25.15683 9.85789 1.000 136.12711 232 GLN A O 1
ATOM 1329 N N . GLY A 1 195 ? -48.56337 -25.44527 11.72675 1.000 109.73641 233 GLY A N 1
ATOM 1330 C CA . GLY A 1 195 ? -48.58404 -26.88663 11.59043 1.000 106.40049 233 GLY A CA 1
ATOM 1331 C C . GLY A 1 195 ? -47.22540 -27.47351 11.89540 1.000 120.42985 233 GLY A C 1
ATOM 1332 O O . GLY A 1 195 ? -46.69832 -27.28833 12.99525 1.000 146.37812 233 GLY A O 1
ATOM 1333 N N . ASN A 1 196 ? -46.65690 -28.20133 10.93639 1.000 112.41766 234 ASN A N 1
ATOM 1334 C CA . ASN A 1 196 ? -45.33345 -28.78801 11.10882 1.000 123.91334 234 ASN A CA 1
ATOM 1335 C C . ASN A 1 196 ? -44.20076 -27.81803 10.78640 1.000 137.91735 234 ASN A C 1
ATOM 1336 O O . ASN A 1 196 ? -43.07411 -28.03540 11.24495 1.000 118.43526 234 ASN A O 1
ATOM 1341 N N . SER A 1 197 ? -44.45097 -26.78901 9.97760 1.000 126.90976 235 SER A N 1
ATOM 1342 C CA . SER A 1 197 ? -43.39861 -25.84853 9.61744 1.000 125.57570 235 SER A CA 1
ATOM 1343 C C . SER A 1 197 ? -43.10462 -24.90643 10.77858 1.000 121.42693 235 SER A C 1
ATOM 1344 O O . SER A 1 197 ? -44.01788 -24.43644 11.46430 1.000 109.56262 235 SER A O 1
ATOM 1347 N N . HIS A 1 198 ? -41.81905 -24.63503 10.99842 1.000 124.72788 236 HIS A N 1
ATOM 1348 C CA . HIS A 1 198 ? -41.37810 -23.70464 12.02644 1.000 120.70088 236 HIS A CA 1
ATOM 1349 C C . HIS A 1 198 ? -40.52754 -22.59693 11.41952 1.000 117.16837 236 HIS A C 1
ATOM 1350 O O . HIS A 1 198 ? -39.76127 -22.82384 10.47875 1.000 135.65069 236 HIS A O 1
ATOM 1357 N N . LEU A 1 199 ? -40.64992 -21.39684 11.98214 1.000 111.31112 237 LEU A N 1
ATOM 1358 C CA . LEU A 1 199 ? -39.98310 -20.22394 11.43370 1.000 116.52970 237 LEU A CA 1
ATOM 1359 C C . LEU A 1 199 ? -39.45780 -19.33997 12.55328 1.000 117.99461 237 LEU A C 1
ATOM 1360 O O . LEU A 1 199 ? -40.19658 -19.01152 13.48577 1.000 107.39430 237 LEU A O 1
ATOM 1365 N N . TYR A 1 200 ? -38.20556 -18.90684 12.42365 1.000 106.43947 238 TYR A N 1
ATOM 1366 C CA . TYR A 1 200 ? -37.55306 -18.05433 13.40769 1.000 102.60595 238 TYR A CA 1
ATOM 1367 C C . TYR A 1 200 ? -37.12056 -16.77237 12.71804 1.000 118.61796 238 TYR A C 1
ATOM 1368 O O . TYR A 1 200 ? -36.46832 -16.82040 11.66948 1.000 141.10119 238 TYR A O 1
ATOM 1377 N N . MET A 1 201 ? -37.47340 -15.63122 13.30455 1.000 105.65303 239 MET A N 1
ATOM 1378 C CA . MET A 1 201 ? -37.24256 -14.35512 12.64527 1.000 118.19538 239 MET A CA 1
ATOM 1379 C C . MET A 1 201 ? -36.80696 -13.30099 13.65159 1.000 110.54329 239 MET A C 1
ATOM 1380 O O . MET A 1 201 ? -37.40709 -13.17307 14.72297 1.000 113.80786 239 MET A O 1
ATOM 1385 N N . VAL A 1 202 ? -35.7598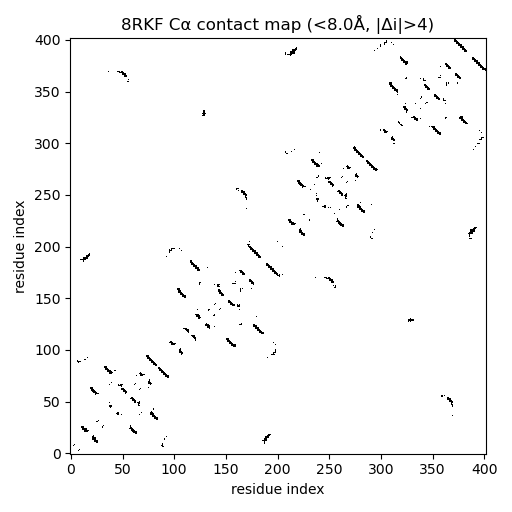2 -12.55779 13.30174 1.000 114.00706 240 VAL A N 1
ATOM 1386 C CA . VAL A 1 202 ? -35.36264 -11.33724 13.99550 1.000 114.84870 240 VAL A CA 1
ATOM 1387 C C . VAL A 1 202 ? -35.59673 -10.17426 13.04281 1.000 113.27636 240 VAL A C 1
ATOM 1388 O O . VAL A 1 202 ? -35.11862 -10.19830 11.90274 1.000 106.83660 240 VAL A O 1
ATOM 1392 N N . SER A 1 203 ? -36.33499 -9.16479 13.49525 1.000 113.63139 241 SER A N 1
ATOM 1393 C CA . SER A 1 203 ? -36.58677 -7.99423 12.66560 1.000 120.44857 241 SER A CA 1
ATOM 1394 C C . SER A 1 203 ? -35.46574 -6.97682 12.84028 1.000 101.98031 241 SER A C 1
ATOM 1395 O O . SER A 1 203 ? -34.92880 -6.80301 13.93595 1.000 102.00838 241 SER A O 1
ATOM 1398 N N . LEU A 1 204 ? -35.10978 -6.31218 11.74633 1.000 112.84501 242 LEU A N 1
ATOM 1399 C CA . LEU A 1 204 ? -34.03450 -5.33331 11.74291 1.000 116.84764 242 LEU A CA 1
ATOM 1400 C C . LEU A 1 204 ? -34.51658 -4.05229 11.08144 1.000 121.12550 242 LEU A C 1
ATOM 1401 O O . LEU A 1 204 ? -35.36909 -4.08135 10.18844 1.000 131.37671 242 LEU A O 1
ATOM 1406 N N . LYS A 1 205 ? -33.96781 -2.92335 11.52539 1.000 100.70120 243 LYS A N 1
ATOM 1407 C CA . LYS A 1 205 ? -34.28287 -1.62649 10.93966 1.000 109.73943 243 LYS A CA 1
ATOM 1408 C C . LYS A 1 205 ? -33.01225 -0.93698 10.46543 1.000 118.96998 243 LYS A C 1
ATOM 1409 O O . LYS A 1 205 ? -32.09799 -0.69154 11.26038 1.000 120.08695 243 LYS A O 1
ATOM 1415 N N . LEU A 1 206 ? -32.97450 -0.60623 9.17667 1.000 123.06102 244 LEU A N 1
ATOM 1416 C CA . LEU A 1 206 ? -31.88696 0.15397 8.57590 1.000 124.47484 244 LEU A CA 1
ATOM 1417 C C . LEU A 1 206 ? -32.29598 1.61897 8.53961 1.000 120.32695 244 LEU A C 1
ATOM 1418 O O . LEU A 1 206 ? -33.29030 1.97592 7.89792 1.000 114.04925 244 LEU A O 1
ATOM 1423 N N . THR A 1 207 ? -31.53309 2.46015 9.22774 1.000 113.25476 245 THR A N 1
ATOM 1424 C CA . THR A 1 207 ? -31.92465 3.83606 9.48494 1.000 109.06726 245 THR A CA 1
ATOM 1425 C C . THR A 1 207 ? -30.92720 4.78126 8.83588 1.000 122.85672 245 THR A C 1
ATOM 1426 O O . THR A 1 207 ? -29.71463 4.64798 9.03716 1.000 123.86927 245 THR A O 1
ATOM 1430 N N . PHE A 1 208 ? -31.44052 5.72533 8.05445 1.000 129.32450 246 PHE A N 1
ATOM 1431 C CA . PHE A 1 208 ? -30.63732 6.78045 7.45808 1.000 135.24473 246 PHE A CA 1
ATOM 1432 C C . PHE A 1 208 ? -31.04686 8.10453 8.08234 1.000 128.55186 246 PHE A C 1
ATOM 1433 O O . PHE A 1 208 ? -32.24036 8.40045 8.19560 1.000 107.77427 246 PHE A O 1
ATOM 1441 N N . ILE A 1 209 ? -30.06250 8.90794 8.46416 1.000 136.41155 247 ILE A N 1
ATOM 1442 C CA . ILE A 1 209 ? -30.31034 10.17576 9.13419 1.000 124.02345 247 ILE A CA 1
ATOM 1443 C C . ILE A 1 209 ? -29.65275 11.27394 8.31549 1.000 145.80242 247 ILE A C 1
ATOM 1444 O O . ILE A 1 209 ? -28.45400 11.20715 8.01356 1.000 153.60996 247 ILE A O 1
ATOM 1449 N N . SER A 1 210 ? -30.44482 12.26307 7.94157 1.000 147.23904 248 SER A N 1
ATOM 1450 C CA . SER A 1 210 ? -30.02682 13.45035 7.21885 1.000 128.90474 248 SER A CA 1
ATOM 1451 C C . SER A 1 210 ? -30.58430 14.64962 7.96424 1.000 151.26021 248 SER A C 1
ATOM 1452 O O . SER A 1 210 ? -31.58816 14.52929 8.67557 1.000 144.96499 248 SER A O 1
ATOM 1455 N N . PRO A 1 211 ? -29.95936 15.82002 7.83576 1.000 158.10152 249 PRO A N 1
ATOM 1456 C CA . PRO A 1 211 ? -30.52365 17.01334 8.48247 1.000 143.85727 249 PRO A CA 1
ATOM 1457 C C . PRO A 1 211 ? -31.93774 17.27448 7.98950 1.000 144.14506 249 PRO A C 1
ATOM 1458 O O . PRO A 1 211 ? -32.16130 17.57233 6.81345 1.000 149.18465 249 PRO A O 1
ATOM 1462 N N . GLY A 1 212 ? -32.89579 17.17452 8.90964 1.000 131.92906 250 GLY A N 1
ATOM 1463 C CA . GLY A 1 212 ? -34.29189 17.37383 8.59146 1.000 123.31329 250 GLY A CA 1
ATOM 1464 C C . GLY A 1 212 ? -35.04001 16.16292 8.07295 1.000 119.10263 250 GLY A C 1
ATOM 1465 O O . GLY A 1 212 ? -36.24750 16.26917 7.81443 1.000 123.57040 250 GLY A O 1
ATOM 1466 N N . GLN A 1 213 ? -34.38189 15.01811 7.90159 1.000 102.62327 251 GLN A N 1
ATOM 1467 C CA . GLN A 1 213 ? -35.08950 13.86003 7.36683 1.000 111.55727 251 GLN A CA 1
ATOM 1468 C C . GLN A 1 213 ? -34.50614 12.55364 7.88506 1.000 112.93471 251 GLN A C 1
ATOM 1469 O O . GLN A 1 213 ? -33.28733 12.35708 7.86828 1.000 132.04699 251 GLN A O 1
ATOM 1475 N N . LYS A 1 214 ? -35.39287 11.66808 8.33817 1.000 110.73524 252 LYS A N 1
ATOM 1476 C CA . LYS A 1 214 ? -35.06333 10.30826 8.74285 1.000 100.20004 252 LYS A CA 1
ATOM 1477 C C . LYS A 1 214 ? -35.76535 9.32689 7.81213 1.000 108.80785 252 LYS A C 1
ATOM 1478 O O . LYS A 1 214 ? -36.95511 9.48187 7.52118 1.000 123.86755 252 LYS A O 1
ATOM 1484 N N . VAL A 1 215 ? -35.04753 8.29474 7.37174 1.000 104.21485 253 VAL A N 1
ATOM 1485 C CA . VAL A 1 215 ? -35.60352 7.28554 6.47425 1.000 104.53531 253 VAL A CA 1
ATOM 1486 C C . VAL A 1 215 ? -35.33138 5.91386 7.06799 1.000 112.25728 253 VAL A C 1
ATOM 1487 O O . VAL A 1 215 ? -34.18695 5.59543 7.40999 1.000 115.64582 253 VAL A O 1
ATOM 1491 N N . ILE A 1 216 ? -36.37539 5.09564 7.16205 1.000 113.96201 254 ILE A N 1
ATOM 1492 C CA . ILE A 1 216 ? -36.30925 3.80505 7.83301 1.000 117.50052 254 ILE A CA 1
ATOM 1493 C C . ILE A 1 216 ? -36.78977 2.72344 6.87842 1.000 117.10158 254 ILE A C 1
ATOM 1494 O O . ILE A 1 216 ? -37.85132 2.85845 6.25981 1.000 133.79673 254 ILE A O 1
ATOM 1499 N N . PHE A 1 217 ? -36.00541 1.65939 6.75561 1.000 117.05983 255 PHE A N 1
ATOM 1500 C CA . PHE A 1 217 ? -36.39867 0.46473 6.03015 1.000 118.85504 255 PHE A CA 1
ATOM 1501 C C . PHE A 1 217 ? -36.49808 -0.69329 7.01300 1.000 127.73919 255 PHE A C 1
ATOM 1502 O O . PHE A 1 217 ? -35.87996 -0.67952 8.08075 1.000 136.04146 255 PHE A O 1
ATOM 1510 N N . SER A 1 218 ? -37.27574 -1.70616 6.64307 1.000 127.37251 256 SER A N 1
ATOM 1511 C CA . SER A 1 218 ? -37.42012 -2.90237 7.45700 1.000 110.85891 256 SER A CA 1
ATOM 1512 C C . SER A 1 218 ? -36.69491 -4.07077 6.80641 1.000 111.42673 256 SER A C 1
ATOM 1513 O O . SER A 1 218 ? -36.63001 -4.18255 5.58041 1.000 135.73280 256 SER A O 1
ATOM 1516 N N . SER A 1 219 ? -36.17282 -4.95748 7.64561 1.000 126.25966 257 SER A N 1
ATOM 1517 C CA . SER A 1 219 ? -35.47411 -6.13687 7.16275 1.000 120.10324 257 SER A CA 1
ATOM 1518 C C . SER A 1 219 ? -35.54385 -7.20103 8.24546 1.000 133.37631 257 SER A C 1
ATOM 1519 O O . SER A 1 219 ? -35.87278 -6.91697 9.40131 1.000 123.49487 257 SER A O 1
ATOM 1522 N N . GLN A 1 220 ? -35.26863 -8.43933 7.84850 1.000 122.39059 258 GLN A N 1
ATOM 1523 C CA . GLN A 1 220 ? -35.34170 -9.55944 8.76990 1.000 113.97005 258 GLN A CA 1
ATOM 1524 C C . GLN A 1 220 ? -34.14921 -10.47687 8.57106 1.000 110.94310 258 GLN A C 1
ATOM 1525 O O . GLN A 1 220 ? -33.57248 -10.54897 7.48326 1.000 147.02789 258 GLN A O 1
ATOM 1531 N N . ALA A 1 221 ? -33.77702 -11.16420 9.64278 1.000 117.16595 259 ALA A N 1
ATOM 1532 C CA . ALA A 1 221 ? -32.86757 -12.29594 9.56888 1.000 100.61835 259 ALA A CA 1
ATOM 1533 C C . ALA A 1 221 ? -33.70756 -13.52588 9.87837 1.000 106.96268 259 ALA A C 1
ATOM 1534 O O . ALA A 1 221 ? -34.30469 -13.61989 10.95573 1.000 114.87757 259 ALA A O 1
ATOM 1536 N N . ILE A 1 222 ? -33.76429 -14.45711 8.93378 1.000 118.47906 260 ILE A N 1
ATOM 1537 C CA . ILE A 1 222 ? -34.74533 -15.53372 8.95886 1.000 113.44543 260 ILE A CA 1
ATOM 1538 C C . ILE A 1 222 ? -34.03197 -16.86417 8.79866 1.000 124.10756 260 ILE A C 1
ATOM 1539 O O . ILE A 1 222 ? -33.19567 -17.02106 7.90233 1.000 146.46464 260 ILE A O 1
ATOM 1544 N N . CYS A 1 223 ? -34.36134 -17.82042 9.65988 1.000 120.40047 261 CYS A N 1
ATOM 1545 C CA . CYS A 1 223 ? -33.81466 -19.16519 9.54120 1.000 136.27519 261 CYS A CA 1
ATOM 1546 C C . CYS A 1 223 ? -34.96477 -20.13783 9.76815 1.000 139.73134 261 CYS A C 1
ATOM 1547 O O . CYS A 1 223 ? -35.43658 -20.28839 10.89988 1.000 138.56429 261 CYS A O 1
ATOM 1550 N N . ALA A 1 224 ? -35.43278 -20.80387 8.67239 1.000 132.88223 262 ALA A N 1
ATOM 1551 C CA . ALA A 1 224 ? -36.42677 -21.86271 8.83337 1.000 126.86238 262 ALA A CA 1
ATOM 1552 C C . ALA A 1 224 ? -35.75792 -23.22285 8.73158 1.000 139.27621 262 ALA A C 1
ATOM 1553 O O . ALA A 1 224 ? -35.04155 -23.48079 7.75387 1.000 149.50550 262 ALA A O 1
ATOM 1555 N N . PRO A 1 225 ? -35.98497 -24.11959 9.68463 1.000 119.91349 263 PRO A N 1
ATOM 1556 C CA . PRO A 1 225 ? -35.41464 -25.46809 9.59949 1.000 139.20609 263 PRO A CA 1
ATOM 1557 C C . PRO A 1 225 ? -36.20662 -26.38456 8.67261 1.000 146.52120 263 PRO A C 1
ATOM 1558 O O . PRO A 1 225 ? -37.31911 -26.08029 8.23997 1.000 153.87029 263 PRO A O 1
ATOM 1562 N N . ASP A 1 226 ? -35.59045 -27.52840 8.36503 1.000 147.09566 264 ASP A N 1
ATOM 1563 C CA . ASP A 1 226 ? -36.31429 -28.62992 7.74232 1.000 137.21272 264 ASP A CA 1
ATOM 1564 C C . ASP A 1 226 ? -37.27546 -29.24001 8.76059 1.000 135.29442 264 ASP A C 1
ATOM 1565 O O . ASP A 1 226 ? -36.90690 -29.42419 9.92405 1.000 154.26180 264 ASP A O 1
ATOM 1570 N N . PRO A 1 227 ? -38.51234 -29.55373 8.36447 1.000 139.39041 265 PRO A N 1
ATOM 1571 C CA . PRO A 1 227 ? -39.44832 -30.15071 9.33555 1.000 152.24490 265 PRO A CA 1
ATOM 1572 C C . PRO A 1 227 ? -38.96427 -31.46865 9.92056 1.000 150.17565 265 PRO A C 1
ATOM 1573 O O . PRO A 1 227 ? -39.12405 -31.70292 11.12593 1.000 135.25056 265 PRO A O 1
ATOM 1577 N N . LEU A 1 228 ? -38.36102 -32.33392 9.10129 1.000 160.30336 266 LEU A N 1
ATOM 1578 C CA . LEU A 1 228 ? -37.82535 -33.59036 9.61675 1.000 147.41158 266 LEU A CA 1
ATOM 1579 C C . LEU A 1 228 ? -36.66989 -33.34510 10.57656 1.000 156.95606 266 LEU A C 1
ATOM 1580 O O . LEU A 1 228 ? -36.57118 -34.00314 11.61789 1.000 173.53559 266 LEU A O 1
ATOM 1585 N N . GLU A 1 229 ? -35.77734 -32.41318 10.23356 1.000 178.43776 267 GLU A N 1
ATOM 1586 C CA . GLU A 1 229 ? -34.66831 -32.08079 11.12176 1.000 177.11207 267 GLU A CA 1
ATOM 1587 C C . GLU A 1 229 ? -35.16380 -31.42900 12.40559 1.000 182.83792 267 GLU A C 1
ATOM 1588 O O . GLU A 1 229 ? -34.64862 -31.71495 13.49289 1.000 189.03172 267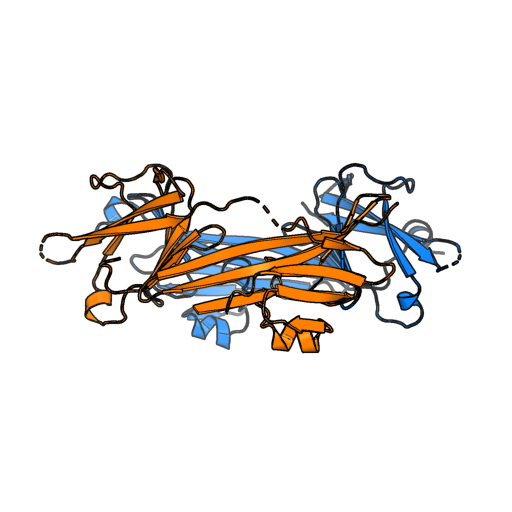 GLU A O 1
ATOM 1594 N N . HIS A 1 230 ? -36.15906 -30.54581 12.29799 1.000 157.54162 268 HIS A N 1
ATOM 1595 C CA . HIS A 1 230 ? -36.68767 -29.87292 13.48024 1.000 164.38105 268 HIS A CA 1
ATOM 1596 C C . HIS A 1 230 ? -37.39130 -30.85553 14.40819 1.000 169.26436 268 HIS A C 1
ATOM 1597 O O . HIS A 1 230 ? -37.30796 -30.72859 15.63575 1.000 169.96557 268 HIS A O 1
ATOM 1604 N N . HIS A 1 231 ? -38.08445 -31.84413 13.83820 1.000 171.42787 269 HIS A N 1
ATOM 1605 C CA . HIS A 1 231 ? -38.76532 -32.85770 14.63624 1.000 161.51750 269 HIS A CA 1
ATOM 1606 C C . HIS A 1 231 ? -37.79570 -33.70779 15.45289 1.000 171.38741 269 HIS A C 1
ATOM 1607 O O . HIS A 1 231 ? -38.22486 -34.37360 16.40281 1.000 165.79399 269 HIS A O 1
ATOM 1614 N N . HIS A 1 232 ? -36.50555 -33.68423 15.11819 1.000 176.48078 270 HIS A N 1
ATOM 1615 C CA . HIS A 1 232 ? -35.49181 -34.51411 15.77270 1.000 174.87852 270 HIS A CA 1
ATOM 1616 C C . HIS A 1 232 ? -35.82678 -35.99592 15.62837 1.000 182.40805 270 HIS A C 1
ATOM 1617 O O . HIS A 1 232 ? -35.79738 -36.54513 14.52615 1.000 186.65789 270 HIS A O 1
ATOM 1624 N N . PRO B 1 9 ? -62.46949 -21.49771 32.27150 1.000 217.33439 47 PRO B N 1
ATOM 1625 C CA . PRO B 1 9 ? -62.14135 -22.81023 31.70428 1.000 221.97693 47 PRO B CA 1
ATOM 1626 C C . PRO B 1 9 ? -61.38383 -23.70256 32.69060 1.000 218.52225 47 PRO B C 1
ATOM 1627 O O . PRO B 1 9 ? -61.00041 -23.24190 33.76746 1.000 199.64174 47 PRO B O 1
ATOM 1631 N N . ALA B 1 10 ? -61.17823 -24.96793 32.31799 1.000 230.98917 48 ALA B N 1
ATOM 1632 C CA . ALA B 1 10 ? -60.43084 -25.91775 33.13560 1.000 214.77991 48 ALA B CA 1
ATOM 1633 C C . ALA B 1 10 ? -58.92590 -25.80035 32.94110 1.000 204.40124 48 ALA B C 1
ATOM 1634 O O . ALA B 1 10 ? -58.17489 -26.58845 33.52726 1.000 186.37149 48 ALA B O 1
ATOM 1636 N N . PHE B 1 11 ? -58.48275 -24.85778 32.11668 1.000 178.34344 49 PHE B N 1
ATOM 1637 C CA . PHE B 1 11 ? -57.06502 -24.65834 31.87046 1.000 143.27980 49 PHE B CA 1
ATOM 1638 C C . PHE B 1 11 ? -56.37018 -24.18395 33.14623 1.000 164.92927 49 PHE B C 1
ATOM 1639 O O . PHE B 1 11 ? -56.91885 -23.36017 33.88830 1.000 153.07802 49 PHE B O 1
ATOM 1647 N N . PRO B 1 12 ? -55.17527 -24.69664 33.44494 1.000 164.51750 50 PRO B N 1
ATOM 1648 C CA . PRO B 1 12 ? -54.47123 -24.30343 34.66925 1.000 135.56052 50 PRO B CA 1
ATOM 1649 C C . PRO B 1 12 ? -53.79653 -22.94125 34.60612 1.000 130.97617 50 PRO B C 1
ATOM 1650 O O . PRO B 1 12 ? -53.07812 -22.58804 35.54359 1.000 165.72899 50 PRO B O 1
ATOM 1654 N N . GLY B 1 13 ? -53.99507 -22.17511 33.53805 1.000 135.51599 51 GLY B N 1
ATOM 1655 C CA . GLY B 1 13 ? -53.39254 -20.86092 33.41978 1.000 135.35717 51 GLY B CA 1
ATOM 1656 C C . GLY B 1 13 ? -54.36164 -19.81954 32.89681 1.000 140.61995 51 GLY B C 1
ATOM 1657 O O . GLY B 1 13 ? -55.57624 -20.04491 32.89224 1.000 150.56346 51 GLY B O 1
ATOM 1658 N N . THR B 1 14 ? -53.84478 -18.67171 32.46780 1.000 131.72579 52 THR B N 1
ATOM 1659 C CA . THR B 1 14 ? -54.68750 -17.58898 31.98520 1.000 142.46347 52 THR B CA 1
ATOM 1660 C C . THR B 1 14 ? -54.80414 -17.62143 30.46569 1.000 139.75831 52 THR B C 1
ATOM 1661 O O . THR B 1 14 ? -53.90583 -18.08949 29.76236 1.000 122.81283 52 THR B O 1
ATOM 1665 N N . VAL B 1 15 ? -55.91738 -17.09105 29.96531 1.000 143.65745 53 VAL B N 1
ATOM 1666 C CA . VAL B 1 15 ? -56.12186 -16.85196 28.54257 1.000 137.91795 53 VAL B CA 1
ATOM 1667 C C . VAL B 1 15 ? -56.65437 -15.43313 28.38351 1.000 142.66137 53 VAL B C 1
ATOM 1668 O O . VAL B 1 15 ? -57.39621 -14.93963 29.24088 1.000 153.31382 53 VAL B O 1
ATOM 1672 N N . THR B 1 16 ? -56.23848 -14.75795 27.31316 1.000 125.89231 54 THR B N 1
ATOM 1673 C CA . THR B 1 16 ? -56.66776 -13.39182 27.03213 1.000 117.59255 54 THR B CA 1
ATOM 1674 C C . THR B 1 16 ? -57.36146 -13.34296 25.67991 1.000 131.15816 54 THR B C 1
ATOM 1675 O O . THR B 1 16 ? -56.77381 -13.73132 24.66388 1.000 132.15151 54 THR B O 1
ATOM 1679 N N . CYS B 1 17 ? -58.59957 -12.84946 25.66700 1.000 138.55080 55 CYS B N 1
ATOM 1680 C CA . CYS B 1 17 ? -59.31697 -12.57959 24.42284 1.000 122.09721 55 CYS B CA 1
ATOM 1681 C C . CYS B 1 17 ? -59.09699 -11.11320 24.08207 1.000 126.58624 55 CYS B C 1
ATOM 1682 O O . CYS B 1 17 ? -59.79251 -10.23410 24.59470 1.000 122.70878 55 CYS B O 1
ATOM 1685 N N . ASP B 1 18 ? -58.15083 -10.84719 23.18870 1.000 135.27359 56 ASP B N 1
ATOM 1686 C CA . ASP B 1 18 ? -57.81751 -9.47985 22.83417 1.000 132.01875 56 ASP B CA 1
ATOM 1687 C C . ASP B 1 18 ? -58.68713 -9.03857 21.66061 1.000 144.81065 56 ASP B C 1
ATOM 1688 O O . ASP B 1 18 ? -59.52420 -9.79305 21.15950 1.000 154.47140 56 ASP B O 1
ATOM 1693 N N . GLU B 1 19 ? -58.51153 -7.78722 21.23006 1.000 159.47785 57 GLU B N 1
ATOM 1694 C CA . GLU B 1 19 ? -59.30193 -7.29016 20.11016 1.000 171.76944 57 GLU B CA 1
ATOM 1695 C C . GLU B 1 19 ? -59.00719 -8.05876 18.83010 1.000 164.32045 57 GLU B C 1
ATOM 1696 O O . GLU B 1 19 ? -59.89533 -8.21625 17.98493 1.000 163.84326 57 GLU B O 1
ATOM 1702 N N . ARG B 1 20 ? -57.78122 -8.56006 18.67492 1.000 154.52501 58 ARG B N 1
ATOM 1703 C CA . ARG B 1 20 ? -57.38444 -9.23360 17.44718 1.000 154.66815 58 ARG B CA 1
ATOM 1704 C C . ARG B 1 20 ? -56.72511 -10.59390 17.63195 1.000 150.28255 58 ARG B C 1
ATOM 1705 O O . ARG B 1 20 ? -56.45447 -11.25337 16.62328 1.000 163.04994 58 ARG B O 1
ATOM 1713 N N . GLU B 1 21 ? -56.43441 -11.03278 18.85501 1.000 149.47051 59 GLU B N 1
ATOM 1714 C CA . GLU B 1 21 ? -55.68268 -12.27023 19.01564 1.000 134.13987 59 GLU B CA 1
ATOM 1715 C C . GLU B 1 21 ? -56.00121 -12.91568 20.35813 1.000 127.21752 59 GLU B C 1
ATOM 1716 O O . GLU B 1 21 ? -56.60565 -12.30561 21.24368 1.000 132.42238 59 GLU B O 1
ATOM 1722 N N . ILE B 1 22 ? -55.58742 -14.17672 20.48573 1.000 135.35376 60 ILE B N 1
ATOM 1723 C CA . ILE B 1 22 ? -55.72573 -14.96244 21.70827 1.000 108.83231 60 ILE B CA 1
ATOM 1724 C C . ILE B 1 22 ? -54.33793 -15.20077 22.27901 1.000 115.17632 60 ILE B C 1
ATOM 1725 O O . ILE B 1 22 ? -53.47417 -15.77557 21.60441 1.000 130.11959 60 ILE B O 1
ATOM 1730 N N . THR B 1 23 ? -54.12481 -14.78547 23.52232 1.000 116.07653 61 THR B N 1
ATOM 1731 C CA . THR B 1 23 ? -52.90586 -15.11295 24.24872 1.000 109.90093 61 THR B CA 1
ATOM 1732 C C . THR B 1 23 ? -53.24983 -16.13340 25.32443 1.000 120.38794 61 THR B C 1
ATOM 1733 O O . THR B 1 23 ? -54.04956 -15.84528 26.22218 1.000 139.33838 61 THR B O 1
ATOM 1737 N N . VAL B 1 24 ? -52.64860 -17.31758 25.23511 1.000 109.00460 62 VAL B N 1
ATOM 1738 C CA . VAL B 1 24 ? -52.79147 -18.34882 26.25445 1.000 116.93841 62 VAL B CA 1
ATOM 1739 C C . VAL B 1 24 ? -51.52628 -18.36878 27.09931 1.000 130.27650 62 VAL B C 1
ATOM 1740 O O . VAL B 1 24 ? -50.42156 -18.53572 26.57163 1.000 130.89402 62 VAL B O 1
ATOM 1744 N N . GLU B 1 25 ? -51.68721 -18.24499 28.41304 1.000 124.19238 63 GLU B N 1
ATOM 1745 C CA . GLU B 1 25 ? -50.57036 -18.04204 29.32931 1.000 118.56378 63 GLU B CA 1
ATOM 1746 C C . GLU B 1 25 ? -50.52148 -19.22218 30.29210 1.000 134.70560 63 GLU B C 1
ATOM 1747 O O . GLU B 1 25 ? -51.39179 -19.36818 31.15906 1.000 137.75393 63 GLU B O 1
ATOM 1753 N N . PHE B 1 26 ? -49.53109 -20.08723 30.09829 1.000 146.35121 64 PHE B N 1
ATOM 1754 C CA . PHE B 1 26 ? -49.36584 -21.31779 30.85470 1.000 125.88954 64 PHE B CA 1
ATOM 1755 C C . PHE B 1 26 ? -48.77400 -21.03689 32.23650 1.000 144.92436 64 PHE B C 1
ATOM 1756 O O . PHE B 1 26 ? -48.03981 -20.06239 32.42147 1.000 160.02438 64 PHE B O 1
ATOM 1764 N N . PRO B 1 27 ? -49.08212 -21.88229 33.21988 1.000 161.60229 65 PRO B N 1
ATOM 1765 C CA . PRO B 1 27 ? -48.54687 -21.67602 34.57139 1.000 142.86040 65 PRO B CA 1
ATOM 1766 C C . PRO B 1 27 ? -47.03741 -21.85864 34.62669 1.000 165.24756 65 PRO B C 1
ATOM 1767 O O . PRO B 1 27 ? -46.48426 -22.80402 34.06031 1.000 171.02170 65 PRO B O 1
ATOM 1771 N N . SER B 1 28 ? -46.37544 -20.95120 35.34356 1.000 185.93616 66 SER B N 1
ATOM 1772 C CA . SER B 1 28 ? -44.92102 -20.97504 35.43726 1.000 187.29621 66 SER B CA 1
ATOM 1773 C C . SER B 1 28 ? -44.47088 -22.15396 36.28944 1.000 194.07477 66 SER B C 1
ATOM 1774 O O . SER B 1 28 ? -44.82372 -22.24605 37.47007 1.000 207.49186 66 SER B O 1
ATOM 1777 N N . SER B 1 29 ? -43.68472 -23.04845 35.69034 1.000 166.70931 67 SER B N 1
ATOM 1778 C CA . SER B 1 29 ? -43.12993 -24.19985 36.38873 1.000 203.90673 67 SER B CA 1
ATOM 1779 C C . SER B 1 29 ? -41.96912 -24.74569 35.57227 1.000 211.49130 67 SER B C 1
ATOM 1780 O O . SER B 1 29 ? -41.98659 -24.64373 34.34167 1.000 212.23020 67 SER B O 1
ATOM 1783 N N . PRO B 1 30 ? -40.94925 -25.31395 36.22155 1.000 206.17879 68 PRO B N 1
ATOM 1784 C CA . PRO B 1 30 ? -39.88891 -25.98373 35.44902 1.000 201.52033 68 PRO B CA 1
ATOM 1785 C C . PRO B 1 30 ? -40.39387 -27.16227 34.63894 1.000 201.22490 68 PRO B C 1
ATOM 1786 O O . PRO B 1 30 ? -39.94444 -27.36026 33.50167 1.000 198.05923 68 PRO B O 1
ATOM 1790 N N . GLY B 1 31 ? -41.36964 -27.90774 35.16402 1.000 210.25670 69 GLY B N 1
ATOM 1791 C CA . GLY B 1 31 ? -41.93032 -29.01524 34.40879 1.000 212.74927 69 GLY B CA 1
ATOM 1792 C C . GLY B 1 31 ? -42.68758 -28.54288 33.18447 1.000 207.51086 69 GLY B C 1
ATOM 1793 O O . GLY B 1 31 ? -42.62519 -29.17014 32.12327 1.000 200.65067 69 GLY B O 1
ATOM 1794 N N . THR B 1 32 ? -43.38046 -27.40795 33.30069 1.000 261.35872 70 THR B N 1
ATOM 1795 C CA . THR B 1 32 ? -44.04298 -26.81908 32.14595 1.000 264.29631 70 THR B CA 1
ATOM 1796 C C . THR B 1 32 ? -43.04622 -26.29653 31.12283 1.000 268.02201 70 THR B C 1
ATOM 1797 O O . THR B 1 32 ? -43.44132 -26.01001 29.98759 1.000 266.86036 70 THR B O 1
ATOM 1801 N N . LYS B 1 33 ? -41.77100 -26.15889 31.49796 1.000 232.29094 71 LYS B N 1
ATOM 1802 C CA . LYS B 1 33 ? -40.73557 -25.84898 30.52154 1.000 223.97981 71 LYS B CA 1
ATOM 1803 C C . LYS B 1 33 ? -40.43542 -27.02493 29.59801 1.000 200.47618 71 LYS B C 1
ATOM 1804 O O . LYS B 1 33 ? -39.72789 -26.84204 28.60097 1.000 178.18568 71 LYS B O 1
ATOM 1810 N N . LYS B 1 34 ? -40.94589 -28.22102 29.90617 1.000 213.94553 72 LYS B N 1
ATOM 1811 C CA . LYS B 1 34 ? -40.71760 -29.41352 29.09770 1.000 210.55267 72 LYS B CA 1
ATOM 1812 C C . LYS B 1 34 ? -41.96268 -29.83237 28.31762 1.000 206.41204 72 LYS B C 1
ATOM 1813 O O . LYS B 1 34 ? -42.11625 -31.00190 27.96047 1.000 209.95289 72 LYS B O 1
ATOM 1819 N N . TRP B 1 35 ? -42.85574 -28.89119 28.04117 1.000 193.46494 73 TRP B N 1
ATOM 1820 C CA . TRP B 1 35 ? -44.10329 -29.16501 27.34321 1.000 193.78073 73 TRP B CA 1
ATOM 1821 C C . TRP B 1 35 ? -44.08238 -28.57099 25.93937 1.000 191.66915 73 TRP B C 1
ATOM 1822 O O . TRP B 1 35 ? -43.35488 -27.61608 25.64957 1.000 191.92968 73 TRP B O 1
ATOM 1833 N N . HIS B 1 36 ? -44.88923 -29.16548 25.06131 1.000 173.60602 74 HIS B N 1
ATOM 1834 C CA . HIS B 1 36 ? -45.17084 -28.60910 23.74693 1.000 163.83192 74 HIS B CA 1
ATOM 1835 C C . HIS B 1 36 ? -46.65431 -28.28335 23.65151 1.000 152.26692 74 HIS B C 1
ATOM 1836 O O . HIS B 1 36 ? -47.49495 -28.94725 24.26683 1.000 129.42344 74 HIS B O 1
ATOM 1843 N N . ALA B 1 37 ? -46.97103 -27.25662 22.86794 1.000 132.90110 75 ALA B N 1
ATOM 1844 C CA . ALA B 1 37 ? -48.34637 -26.81653 22.70246 1.000 99.35154 75 ALA B CA 1
ATOM 1845 C C . ALA B 1 37 ? -48.57895 -26.47571 21.24309 1.000 131.83642 75 ALA B C 1
ATOM 1846 O O . ALA B 1 37 ? -47.71010 -25.89385 20.58777 1.000 144.23770 75 ALA B O 1
ATOM 1848 N N . SER B 1 38 ? -49.76417 -26.81629 20.74692 1.000 136.12582 76 SER B N 1
ATOM 1849 C CA . SER B 1 38 ? -50.09674 -26.56908 19.35488 1.000 126.48038 76 SER B CA 1
ATOM 1850 C C . SER B 1 38 ? -51.58432 -26.28178 19.23854 1.000 121.58368 76 SER B C 1
ATOM 1851 O O . SER B 1 38 ? -52.38820 -26.78305 20.02761 1.000 132.66224 76 SER B O 1
ATOM 1854 N N . VAL B 1 39 ? -51.94706 -25.49898 18.22702 1.000 122.55911 77 VAL B N 1
ATOM 1855 C CA . VAL B 1 39 ? -53.34174 -25.15475 17.98134 1.000 110.09923 77 VAL B CA 1
ATOM 1856 C C . VAL B 1 39 ? -53.94118 -26.20870 17.06377 1.000 114.79311 77 VAL B C 1
ATOM 1857 O O . VAL B 1 39 ? -53.39391 -26.49999 15.99325 1.000 116.49515 77 VAL B O 1
ATOM 1861 N N . VAL B 1 40 ? -55.05316 -26.80163 17.49479 1.000 112.76519 78 VAL B N 1
ATOM 1862 C CA . VAL B 1 40 ? -55.72428 -27.86673 16.76041 1.000 117.00953 78 VAL B CA 1
ATOM 1863 C C . VAL B 1 40 ? -57.22576 -27.60676 16.76584 1.000 117.76782 78 VAL B C 1
ATOM 1864 O O . VAL B 1 40 ? -57.73323 -26.76093 17.50581 1.000 121.85723 78 VAL B O 1
ATOM 1868 N N . ASP B 1 41 ? -57.93168 -28.32893 15.90083 1.000 106.30361 79 ASP B N 1
ATOM 1869 C CA . ASP B 1 41 ? -59.38497 -28.36365 15.94437 1.000 118.33262 79 ASP B CA 1
ATOM 1870 C C . ASP B 1 41 ? -59.83190 -29.26002 17.09615 1.000 126.90779 79 ASP B C 1
ATOM 1871 O O . ASP B 1 41 ? -59.02785 -30.00111 17.66865 1.000 113.31942 79 ASP B O 1
ATOM 1876 N N . PRO B 1 42 ? -61.11796 -29.21786 17.46481 1.000 140.59885 80 PRO B N 1
ATOM 1877 C CA . PRO B 1 42 ? -61.58558 -30.04653 18.59095 1.000 123.45782 80 PRO B CA 1
ATOM 1878 C C . PRO B 1 42 ? -61.34304 -31.53408 18.40940 1.000 108.84508 80 PRO B C 1
ATOM 1879 O O . PRO B 1 42 ? -61.30283 -32.26813 19.40284 1.000 128.40219 80 PRO B O 1
ATOM 1883 N N . LEU B 1 43 ? -61.18990 -32.00365 17.17643 1.000 141.00601 81 LEU B N 1
ATOM 1884 C CA . LEU B 1 43 ? -60.88825 -33.40129 16.90094 1.000 137.63209 81 LEU B CA 1
ATOM 1885 C C . LEU B 1 43 ? -59.40570 -33.73134 17.03577 1.000 131.40456 81 LEU B C 1
ATOM 1886 O O . LEU B 1 43 ? -59.05522 -34.91491 17.08689 1.000 125.25464 81 LEU B O 1
ATOM 1891 N N . GLY B 1 44 ? -58.53764 -32.72500 17.10583 1.000 140.06693 82 GLY B N 1
ATOM 1892 C CA . GLY B 1 44 ? -57.10269 -32.92802 17.12545 1.000 135.42444 82 GLY B CA 1
ATOM 1893 C C . GLY B 1 44 ? -56.40847 -32.73269 15.79517 1.000 144.46229 82 GLY B C 1
ATOM 1894 O O . GLY B 1 44 ? -55.20928 -33.02051 15.69309 1.000 140.29811 82 GLY B O 1
ATOM 1895 N N . LEU B 1 45 ? -57.11691 -32.23490 14.78530 1.000 136.26627 83 LEU B N 1
ATOM 1896 C CA . LEU B 1 45 ? -56.56864 -32.02645 13.45445 1.000 125.10080 83 LEU B CA 1
ATOM 1897 C C . LEU B 1 45 ? -55.98585 -30.62669 13.33221 1.000 124.18687 83 LEU B C 1
ATOM 1898 O O . LEU B 1 45 ? -56.51622 -29.66617 13.89947 1.000 123.10643 83 LEU B O 1
ATOM 1903 N N . ASP B 1 46 ? -54.88348 -30.52068 12.59594 1.000 133.03936 84 ASP B N 1
ATOM 1904 C CA . ASP B 1 46 ? -54.25500 -29.22592 12.37953 1.000 116.46198 84 ASP B CA 1
ATOM 1905 C C . ASP B 1 46 ? -55.18189 -28.32878 11.56852 1.000 112.88682 84 ASP B C 1
ATOM 1906 O O . ASP B 1 46 ? -55.77990 -28.76539 10.58024 1.000 102.56880 84 ASP B O 1
ATOM 1911 N N . MET B 1 47 ? -55.34354 -27.10460 12.01142 1.000 104.22661 85 MET B N 1
ATOM 1912 C CA . MET B 1 47 ? -56.10548 -26.17510 11.18809 1.000 108.01137 85 MET B CA 1
ATOM 1913 C C . MET B 1 47 ? -55.17938 -25.51412 10.17542 1.000 122.91300 85 MET B C 1
ATOM 1914 O O . MET B 1 47 ? -54.14757 -24.95360 10.56262 1.000 125.86413 85 MET B O 1
ATOM 1919 N N . PRO B 1 48 ? -55.52629 -25.53988 8.89427 1.000 149.09230 86 PRO B N 1
ATOM 1920 C CA . PRO B 1 48 ? -54.51062 -25.39451 7.84082 1.000 168.45767 86 PRO B CA 1
ATOM 1921 C C . PRO B 1 48 ? -53.78668 -24.05894 7.79719 1.000 169.09596 86 PRO B C 1
ATOM 1922 O O . PRO B 1 48 ? -52.55265 -24.02345 7.83317 1.000 180.04795 86 PRO B O 1
ATOM 1926 N N . ASN B 1 49 ? -54.52107 -22.95893 7.72422 1.000 113.16616 87 ASN B N 1
ATOM 1927 C CA . ASN B 1 49 ? -53.88722 -21.65934 7.56642 1.000 124.95242 87 ASN B CA 1
ATOM 1928 C C . ASN B 1 49 ? -53.50553 -21.01654 8.89170 1.000 127.61810 87 ASN B C 1
ATOM 1929 O O . ASN B 1 49 ? -53.02937 -19.87771 8.89295 1.000 129.49266 87 ASN B O 1
ATOM 1934 N N . CYS B 1 50 ? -53.70541 -21.70792 10.01298 1.000 136.80466 88 CYS B N 1
ATOM 1935 C CA . CYS B 1 50 ? -53.42100 -21.12092 11.31800 1.000 125.09716 88 CYS B CA 1
ATOM 1936 C C . CYS B 1 50 ? -51.91936 -21.01703 11.55400 1.000 122.81504 88 CYS B C 1
ATOM 1937 O O . CYS B 1 50 ? -51.21566 -22.03389 11.59684 1.000 111.45056 88 CYS B O 1
ATOM 1940 N N . THR B 1 51 ? -51.44805 -19.79003 11.77530 1.000 122.28896 89 THR B N 1
ATOM 1941 C CA . THR B 1 51 ? -50.07814 -19.51526 12.18519 1.000 109.10674 89 THR B CA 1
ATOM 1942 C C . THR B 1 51 ? -50.11725 -18.85162 13.55373 1.000 132.37149 89 THR B C 1
ATOM 1943 O O . THR B 1 51 ? -50.87631 -17.89927 13.76326 1.000 136.21404 89 THR B O 1
ATOM 1947 N N . TYR B 1 52 ? -49.29453 -19.34243 14.47740 1.000 127.44499 90 TYR B N 1
ATOM 1948 C CA . TYR B 1 52 ? -49.32525 -18.86549 15.85046 1.000 96.95419 90 TYR B CA 1
ATOM 1949 C C . TYR B 1 52 ? -47.90026 -18.71664 16.36184 1.000 109.42945 90 TYR B C 1
ATOM 1950 O O . TYR B 1 52 ? -46.95963 -19.30311 15.82215 1.000 125.49936 90 TYR B O 1
ATOM 1959 N N . ILE B 1 53 ? -47.75024 -17.90357 17.40475 1.000 103.61609 91 ILE B N 1
ATOM 1960 C CA . ILE B 1 53 ? -46.44926 -17.53201 17.95140 1.000 100.28047 91 ILE B CA 1
ATOM 1961 C C . ILE B 1 53 ? -46.28244 -18.22972 19.29038 1.000 112.71700 91 ILE B C 1
ATOM 1962 O O . ILE B 1 53 ? -47.20606 -18.23260 20.11481 1.000 126.43569 91 ILE B O 1
ATOM 1967 N N . LEU B 1 54 ? -45.12080 -18.83910 19.49948 1.000 103.54794 92 LEU B N 1
ATOM 1968 C CA . LEU B 1 54 ? -44.77710 -19.41522 20.78870 1.000 113.08375 92 LEU B CA 1
ATOM 1969 C C . LEU B 1 54 ? -43.69701 -18.56376 21.43913 1.000 123.00489 92 LEU B C 1
ATOM 1970 O O . LEU B 1 54 ? -42.65488 -18.30597 20.82896 1.000 126.78554 92 LEU B O 1
ATOM 1975 N N . ASP B 1 55 ? -43.94143 -18.13796 22.67511 1.000 133.70252 93 ASP B N 1
ATOM 1976 C CA . ASP B 1 55 ? -42.93883 -17.42531 23.46694 1.000 145.32540 93 ASP B CA 1
ATOM 1977 C C . ASP B 1 55 ? -42.66957 -18.27230 24.70101 1.000 169.06361 93 ASP B C 1
ATOM 1978 O O . ASP B 1 55 ? -43.45252 -18.23580 25.66731 1.000 175.55450 93 ASP B O 1
ATOM 1983 N N . PRO B 1 56 ? -41.58863 -19.05667 24.71772 1.000 172.59743 94 PRO B N 1
ATOM 1984 C CA . PRO B 1 56 ? -41.35584 -19.95006 25.86132 1.000 155.26776 94 PRO B CA 1
ATOM 1985 C C . PRO B 1 56 ? -40.86602 -19.23736 27.11128 1.000 165.68365 94 PRO B C 1
ATOM 1986 O O . PRO B 1 56 ? -40.94153 -19.82053 28.19828 1.000 172.19659 94 PRO B O 1
ATOM 1990 N N . GLU B 1 57 ? -40.38218 -17.99861 27.00687 1.000 205.34817 95 GLU B N 1
ATOM 1991 C CA . GLU B 1 57 ? -39.90746 -17.30865 28.20068 1.000 201.25303 95 GLU B CA 1
ATOM 1992 C C . GLU B 1 57 ? -41.07003 -16.79113 29.03553 1.000 197.52495 95 GLU B C 1
ATOM 1993 O O . GLU B 1 57 ? -41.05228 -16.89851 30.26680 1.000 226.73149 95 GLU B O 1
ATOM 1999 N N . LYS B 1 58 ? -42.08804 -16.23785 28.38487 1.000 128.97765 96 LYS B N 1
ATOM 2000 C CA . LYS B 1 58 ? -43.31768 -15.83689 29.05162 1.000 126.54161 96 LYS B CA 1
ATOM 2001 C C . LYS B 1 58 ? -44.32595 -16.97160 29.12108 1.000 141.12770 96 LYS B C 1
ATOM 2002 O O . LYS B 1 58 ? -45.39168 -16.79661 29.72057 1.000 153.19964 96 LYS B O 1
ATOM 2008 N N . LEU B 1 59 ? -44.01182 -18.11810 28.51383 1.000 143.49151 97 LEU B N 1
ATOM 2009 C CA . LEU B 1 59 ? -44.89465 -19.28359 28.49399 1.000 155.51306 97 LEU B CA 1
ATOM 2010 C C . LEU B 1 59 ? -46.25749 -18.93000 27.89564 1.000 146.38765 97 LEU B C 1
ATOM 2011 O O . LEU B 1 59 ? -47.30895 -19.18758 28.48641 1.000 149.74950 97 LEU B O 1
ATOM 2016 N N . THR B 1 60 ? -46.23500 -18.33100 26.70413 1.000 142.78599 98 THR B N 1
ATOM 2017 C CA . THR B 1 60 ? -47.45488 -17.89440 26.04034 1.000 144.48242 98 THR B CA 1
ATOM 2018 C C . THR B 1 60 ? -47.52963 -18.43009 24.61786 1.000 132.09044 98 THR B C 1
ATOM 2019 O O . THR B 1 60 ? -46.51086 -18.61781 23.94795 1.000 123.51134 98 THR B O 1
ATOM 2023 N N . LEU B 1 61 ? -48.76035 -18.64259 24.15773 1.000 122.51653 99 LEU B N 1
ATOM 2024 C CA . LEU B 1 61 ? -49.05345 -18.99565 22.77574 1.000 104.50524 99 LEU B CA 1
ATOM 2025 C C . LEU B 1 61 ? -50.01752 -17.94844 22.24429 1.000 120.20896 99 LEU B C 1
ATOM 2026 O O . LEU B 1 61 ? -51.07440 -17.71559 22.84028 1.000 122.30397 99 LEU B O 1
ATOM 2031 N N . ARG B 1 62 ? -49.65053 -17.31611 21.13556 1.000 113.93545 100 ARG B N 1
ATOM 2032 C CA . ARG B 1 62 ? -50.42965 -16.23558 20.55256 1.000 100.80034 100 ARG B CA 1
ATOM 2033 C C . ARG B 1 62 ? -50.95878 -16.67683 19.19776 1.000 113.79024 100 ARG B C 1
ATOM 2034 O O . ARG B 1 62 ? -50.18770 -17.13204 18.34820 1.000 113.71369 100 ARG B O 1
ATOM 2042 N N . ALA B 1 63 ? -52.26036 -16.49565 18.98475 1.000 115.56008 101 ALA B N 1
ATOM 2043 C CA . ALA B 1 63 ? -52.92921 -16.94158 17.77214 1.000 118.57857 101 ALA B CA 1
ATOM 2044 C C . ALA B 1 63 ? -53.99832 -15.93457 17.37387 1.000 108.37621 101 ALA B C 1
ATOM 2045 O O . ALA B 1 63 ? -54.66140 -15.34960 18.23446 1.000 127.93326 101 ALA B O 1
ATOM 2047 N N . THR B 1 64 ? -54.15086 -15.72589 16.06874 1.000 114.34995 102 THR B N 1
ATOM 2048 C CA . THR B 1 64 ? -55.19104 -14.84745 15.55912 1.000 111.67087 102 THR B CA 1
ATOM 2049 C C . THR B 1 64 ? -56.55133 -15.53836 15.61302 1.000 124.84337 102 THR B C 1
ATOM 2050 O O . THR B 1 64 ? -56.65333 -16.76734 15.67370 1.000 126.18996 102 THR B O 1
ATOM 2054 N N . TYR B 1 65 ? -57.60928 -14.72290 15.58988 1.000 133.30868 103 TYR B N 1
ATOM 2055 C CA . TYR B 1 65 ? -58.95837 -15.27325 15.50927 1.000 127.42679 103 TYR B CA 1
ATOM 2056 C C . TYR B 1 65 ? -59.16519 -16.01474 14.19625 1.000 123.09526 103 TYR B C 1
ATOM 2057 O O . TYR B 1 65 ? -59.75077 -17.10390 14.17373 1.000 122.81858 103 TYR B O 1
ATOM 2066 N N . ASP B 1 66 ? -58.68544 -15.44094 13.09353 1.000 142.48529 104 ASP B N 1
ATOM 2067 C CA . ASP B 1 66 ? -58.82109 -16.07784 11.79023 1.000 152.07413 104 ASP B CA 1
ATOM 2068 C C . ASP B 1 66 ? -57.95402 -17.32604 11.68733 1.000 149.28833 104 ASP B C 1
ATOM 2069 O O . ASP B 1 66 ? -56.80080 -17.34558 12.12966 1.000 157.24866 104 ASP B O 1
ATOM 2074 N N . ASN B 1 67 ? -58.54593 -18.38518 11.13381 1.000 120.69143 105 ASN B N 1
ATOM 2075 C CA . ASN B 1 67 ? -57.87111 -19.62312 10.75041 1.000 127.83317 105 ASN B CA 1
ATOM 2076 C C . ASN B 1 67 ? -57.39637 -20.45045 11.94014 1.000 127.44424 105 ASN B C 1
ATOM 2077 O O . ASN B 1 67 ? -57.06167 -21.62786 11.77643 1.000 126.04227 105 ASN B O 1
ATOM 2082 N N . CYS B 1 68 ? -57.41861 -19.87661 13.14241 1.000 127.83641 106 CYS B N 1
ATOM 2083 C CA . CYS B 1 68 ? -56.97606 -20.57599 14.34145 1.000 127.27353 106 CYS B CA 1
ATOM 2084 C C . CYS B 1 68 ? -58.11439 -20.88373 15.29274 1.000 128.09956 106 CYS B C 1
ATOM 2085 O O . CYS B 1 68 ? -57.93364 -21.66924 16.23353 1.000 113.97222 106 CYS B O 1
ATOM 2088 N N . THR B 1 69 ? -59.27431 -20.29213 15.06546 1.000 136.26801 107 THR B N 1
ATOM 2089 C CA . THR B 1 69 ? -60.44240 -20.50151 15.88957 1.000 127.32730 107 THR B CA 1
ATOM 2090 C C . THR B 1 69 ? -61.59141 -20.89917 14.98162 1.000 118.07935 107 THR B C 1
ATOM 2091 O O . THR B 1 69 ? -61.57565 -20.64371 13.77507 1.000 126.74658 107 THR B O 1
ATOM 2095 N N . ARG B 1 70 ? -62.59379 -21.52527 15.57440 1.000 114.23023 108 ARG B N 1
ATOM 2096 C CA . ARG B 1 70 ? -63.82151 -21.84219 14.86872 1.000 119.19818 108 ARG B CA 1
ATOM 2097 C C . ARG B 1 70 ? -64.87680 -20.84234 15.30716 1.000 133.38041 108 ARG B C 1
ATOM 2098 O O . ARG B 1 70 ? -65.12264 -20.68430 16.50767 1.000 132.79800 108 ARG B O 1
ATOM 2106 N N . ARG B 1 71 ? -65.50822 -20.17936 14.34291 1.000 135.97129 109 ARG B N 1
ATOM 2107 C CA . ARG B 1 71 ? -66.56248 -19.24120 14.68616 1.000 133.06641 109 ARG B CA 1
ATOM 2108 C C . ARG B 1 71 ? -67.80567 -20.02698 15.07911 1.000 129.07391 109 ARG B C 1
ATOM 2109 O O . ARG B 1 71 ? -68.29796 -20.85887 14.31088 1.000 122.66071 109 ARG B O 1
ATOM 2117 N N . VAL B 1 72 ? -68.33197 -19.73479 16.26241 1.000 136.41761 110 VAL B N 1
ATOM 2118 C CA . VAL B 1 72 ? -69.46237 -20.44610 16.82759 1.000 142.77582 110 VAL B CA 1
ATOM 2119 C C . VAL B 1 72 ? -70.51684 -19.42828 17.23599 1.000 145.17887 110 VAL B C 1
ATOM 2120 O O . VAL B 1 72 ? -70.32078 -18.21788 17.12159 1.000 132.97737 110 VAL B O 1
ATOM 2124 N N . HIS B 1 73 ? -71.65423 -19.93803 17.69409 1.000 165.07222 111 HIS B N 1
ATOM 2125 C CA . HIS B 1 73 ? -72.71106 -19.05642 18.15760 1.000 175.43889 111 HIS B CA 1
ATOM 2126 C C . HIS B 1 73 ? -72.19778 -18.21708 19.31743 1.000 165.56430 111 HIS B C 1
ATOM 2127 O O . HIS B 1 73 ? -71.75367 -18.75444 20.33692 1.000 158.30830 111 HIS B O 1
ATOM 2134 N N . GLY B 1 74 ? -72.25667 -16.89702 19.15490 1.000 164.82266 112 GLY B N 1
ATOM 2135 C CA . GLY B 1 74 ? -71.84289 -15.97366 20.18432 1.000 166.05465 112 GLY B CA 1
ATOM 2136 C C . GLY B 1 74 ? -70.38660 -15.55514 20.15849 1.000 159.59443 112 GLY B C 1
ATOM 2137 O O . GLY B 1 74 ? -70.01707 -14.63362 20.89792 1.000 173.86619 112 GLY B O 1
ATOM 2138 N N . GLY B 1 75 ? -69.54074 -16.19479 19.35514 1.000 152.21749 113 GLY B N 1
ATOM 2139 C CA . GLY B 1 75 ? -68.13674 -15.80857 19.36026 1.000 135.71471 113 GLY B CA 1
ATOM 2140 C C . GLY B 1 75 ? -67.23962 -16.82309 18.68168 1.000 125.24307 113 GLY B C 1
ATOM 2141 O O . GLY B 1 75 ? -67.65813 -17.52839 17.75808 1.000 136.98616 113 GLY B O 1
ATOM 2142 N N . HIS B 1 76 ? -65.99458 -16.87925 19.15589 1.000 128.94523 114 HIS B N 1
ATOM 2143 C CA . HIS B 1 76 ? -64.94096 -17.70720 18.58169 1.000 130.44873 114 HIS B CA 1
ATOM 2144 C C . HIS B 1 76 ? -64.51119 -18.78134 19.57390 1.000 131.30115 114 HIS B C 1
ATOM 2145 O O . HIS B 1 76 ? -64.47727 -18.53841 20.78447 1.000 154.37889 114 HIS B O 1
ATOM 2152 N N . GLN B 1 77 ? -64.16668 -19.96495 19.06046 1.000 139.82848 115 GLN B N 1
ATOM 2153 C CA . GLN B 1 77 ? -63.68252 -21.06388 19.88888 1.000 150.19860 115 GLN B CA 1
ATOM 2154 C C . GLN B 1 77 ? -62.33582 -21.55608 19.38393 1.000 148.12966 115 GLN B C 1
ATOM 2155 O O . GLN B 1 77 ? -62.14142 -21.71509 18.17712 1.000 160.15501 115 GLN B O 1
ATOM 2161 N N . MET B 1 78 ? -61.41789 -21.82601 20.31307 1.000 125.57863 116 MET B N 1
ATOM 2162 C CA . MET B 1 78 ? -60.10395 -22.35075 19.97482 1.000 137.54111 116 MET B CA 1
ATOM 2163 C C . MET B 1 78 ? -59.78591 -23.55979 20.84422 1.000 133.34476 116 MET B C 1
ATOM 2164 O O . MET B 1 78 ? -60.19390 -23.63801 22.00610 1.000 126.47801 116 MET B O 1
ATOM 2169 N N . THR B 1 79 ? -59.02522 -24.49113 20.27208 1.000 150.59461 117 THR B N 1
ATOM 2170 C CA . THR B 1 79 ? -58.55458 -25.67897 20.96737 1.000 133.30146 117 THR B CA 1
ATOM 2171 C C . THR B 1 79 ? -57.03704 -25.73382 20.86336 1.000 126.27536 117 THR B C 1
ATOM 2172 O O . THR B 1 79 ? -56.46770 -25.40586 19.81778 1.000 127.95205 117 THR B O 1
ATOM 2176 N N . ILE B 1 80 ? -56.38394 -26.15322 21.94600 1.000 124.57729 118 ILE B N 1
ATOM 2177 C CA . ILE B 1 80 ? -54.94113 -26.35550 21.95606 1.000 123.77950 118 ILE B CA 1
ATOM 2178 C C . ILE B 1 80 ? -54.63181 -27.75981 22.45195 1.000 123.29821 118 ILE B C 1
ATOM 2179 O O . ILE B 1 80 ? -55.38503 -28.34649 23.23575 1.000 127.13108 118 ILE B O 1
ATOM 2184 N N . ARG B 1 81 ? -53.50518 -28.29423 21.98763 1.000 130.88226 119 ARG B N 1
ATOM 2185 C CA . ARG B 1 81 ? -53.01045 -29.59868 22.39860 1.000 127.07039 119 ARG B CA 1
ATOM 2186 C C . ARG B 1 81 ? -51.69422 -29.42792 23.14330 1.000 129.40307 119 ARG B C 1
ATOM 2187 O O . ARG B 1 81 ? -50.81796 -28.67675 22.70618 1.000 134.52540 119 ARG B O 1
ATOM 2195 N N . VAL B 1 82 ? -51.56028 -30.12748 24.26669 1.000 132.22787 120 VAL B N 1
ATOM 2196 C CA . VAL B 1 82 ? -50.37448 -30.05888 25.11204 1.000 135.69011 120 VAL B CA 1
ATOM 2197 C C . VAL B 1 82 ? -49.79008 -31.45999 25.19724 1.000 139.66465 120 VAL B C 1
ATOM 2198 O O . VAL B 1 82 ? -50.49596 -32.41013 25.55510 1.000 140.58023 120 VAL B O 1
ATOM 2202 N N . MET B 1 83 ? -48.50008 -31.58382 24.89407 1.000 142.05209 121 MET B N 1
ATOM 2203 C CA . MET B 1 83 ? -47.86765 -32.88367 24.73489 1.000 149.97367 121 MET B CA 1
ATOM 2204 C C . MET B 1 83 ? -46.64120 -32.98829 25.62481 1.000 180.92237 121 MET B C 1
ATOM 2205 O O . MET B 1 83 ? -45.84466 -32.04951 25.71887 1.000 166.78960 121 MET B O 1
ATOM 2210 N N . ASN B 1 84 ? -46.49131 -34.14293 26.26408 1.000 212.89871 122 ASN B N 1
ATOM 2211 C CA . ASN B 1 84 ? -45.29778 -34.42714 27.03950 1.000 218.96793 122 ASN B CA 1
ATOM 2212 C C . ASN B 1 84 ? -44.18853 -34.90734 26.11584 1.000 221.43951 122 ASN B C 1
ATOM 2213 O O . ASN B 1 84 ? -44.43923 -35.46702 25.04488 1.000 229.39886 122 ASN B O 1
ATOM 2218 N N . ASN B 1 85 ? -42.95043 -34.67102 26.53322 1.000 214.25027 123 ASN B N 1
ATOM 2219 C CA . ASN B 1 85 ? -41.81295 -35.14662 25.76254 1.000 216.34749 123 ASN B CA 1
ATOM 2220 C C . ASN B 1 85 ? -41.47530 -36.60100 26.06253 1.000 226.93785 123 ASN B C 1
ATOM 2221 O O . ASN B 1 85 ? -40.60549 -37.16990 25.39325 1.000 220.09695 123 ASN B O 1
ATOM 2226 N N . SER B 1 86 ? -42.14934 -37.21193 27.03467 1.000 228.03115 124 SER B N 1
ATOM 2227 C CA . SER B 1 86 ? -41.95619 -38.62211 27.35550 1.000 218.99998 124 SER B CA 1
ATOM 2228 C C . SER B 1 86 ? -42.75763 -39.50823 26.40581 1.000 214.62777 124 SER B C 1
ATOM 2229 O O . SER B 1 86 ? -42.47780 -39.56633 25.20827 1.000 214.64109 124 SER B O 1
ATOM 2232 N N . GLY B 1 92 ? -50.00795 -40.44891 25.84780 1.000 159.65057 130 GLY B N 1
ATOM 2233 C CA . GLY B 1 92 ? -50.69773 -39.54690 26.74962 1.000 175.86145 130 GLY B CA 1
ATOM 2234 C C . GLY B 1 92 ? -50.59126 -38.08758 26.34835 1.000 185.87523 130 GLY B C 1
ATOM 2235 O O . GLY B 1 92 ? -49.49774 -37.52191 26.31644 1.000 193.23035 130 GLY B O 1
ATOM 2236 N N . ALA B 1 93 ? -51.73484 -37.47720 26.04088 1.000 186.38290 131 ALA B N 1
ATOM 2237 C CA . ALA B 1 93 ? -51.80165 -36.07341 25.65839 1.000 171.27161 131 ALA B CA 1
ATOM 2238 C C . ALA B 1 93 ? -53.08330 -35.46800 26.21303 1.000 155.98466 131 ALA B C 1
ATOM 2239 O O . ALA B 1 93 ? -54.04581 -36.17734 26.51738 1.000 176.71158 131 ALA B O 1
ATOM 2241 N N . VAL B 1 94 ? -53.08639 -34.14114 26.35220 1.000 131.88691 132 VAL B N 1
ATOM 2242 C CA . VAL B 1 94 ? -54.21781 -33.42531 26.92758 1.000 134.36270 132 VAL B CA 1
ATOM 2243 C C . VAL B 1 94 ? -54.58548 -32.26120 26.02147 1.000 138.77750 132 VAL B C 1
ATOM 2244 O O . VAL B 1 94 ? -53.73679 -31.69668 25.32393 1.000 139.01776 132 VAL B O 1
ATOM 2248 N N . MET B 1 95 ? -55.86057 -31.87964 26.06326 1.000 137.55709 133 MET B N 1
ATOM 2249 C CA . MET B 1 95 ? -56.37699 -30.78784 25.25295 1.000 129.32116 133 MET B CA 1
ATOM 2250 C C . MET B 1 95 ? -57.24773 -29.86124 26.08686 1.000 125.65001 133 MET B C 1
ATOM 2251 O O . MET B 1 95 ? -57.94289 -30.29454 27.00931 1.000 148.23853 133 MET B O 1
ATOM 2256 N N . TYR B 1 96 ? -57.22863 -28.58092 25.71983 1.000 141.74933 134 TYR B N 1
ATOM 2257 C CA . TYR B 1 96 ? -58.02058 -27.54794 26.37003 1.000 153.54642 134 TYR B CA 1
ATOM 2258 C C . TYR B 1 96 ? -58.75662 -26.74561 25.30612 1.000 135.80009 134 TYR B C 1
ATOM 2259 O O . TYR B 1 96 ? -58.26513 -26.57078 24.18650 1.000 115.89459 134 TYR B O 1
ATOM 2268 N N . GLN B 1 97 ? -59.93944 -26.25467 25.66479 1.000 132.44906 135 GLN B N 1
ATOM 2269 C CA . GLN B 1 97 ? -60.73621 -25.42426 24.77639 1.000 123.98491 135 GLN B CA 1
ATOM 2270 C C . GLN B 1 97 ? -61.00764 -24.07959 25.43334 1.000 128.67741 135 GLN B C 1
ATOM 2271 O O . GLN B 1 97 ? -61.15243 -23.98329 26.65591 1.000 151.20610 135 GLN B O 1
ATOM 2277 N N . PHE B 1 98 ? -61.07839 -23.04219 24.60529 1.000 125.69095 136 PHE B N 1
ATOM 2278 C CA . PHE B 1 98 ? -61.30534 -21.68263 25.06528 1.000 129.43939 136 PHE B CA 1
ATOM 2279 C C . PHE B 1 98 ? -62.39120 -21.03650 24.21993 1.000 131.98883 136 PHE B C 1
ATOM 2280 O O . PHE B 1 98 ? -62.58655 -21.39164 23.05427 1.000 127.73883 136 PHE B O 1
ATOM 2288 N N . PHE B 1 99 ? -63.10307 -20.08644 24.82223 1.000 137.42134 137 PHE B N 1
ATOM 2289 C CA . PHE B 1 99 ? -64.18316 -19.38140 24.14828 1.000 142.05538 137 PHE B CA 1
ATOM 2290 C C . PHE B 1 99 ? -64.01200 -17.88655 24.36066 1.000 141.76246 137 PHE B C 1
ATOM 2291 O O . PHE B 1 99 ? -63.73801 -17.44041 25.48031 1.000 143.95440 137 PHE B O 1
ATOM 2299 N N . CYS B 1 100 ? -64.16918 -17.12022 23.28176 1.000 136.38237 138 CYS B N 1
ATOM 2300 C CA . CYS B 1 100 ? -64.13838 -15.66936 23.34011 1.000 132.81699 138 CYS B CA 1
ATOM 2301 C C . CYS B 1 100 ? -65.41869 -15.14011 22.70928 1.000 145.70535 138 CYS B C 1
ATOM 2302 O O . CYS B 1 100 ? -65.75920 -15.53598 21.58148 1.000 147.38732 138 CYS B O 1
ATOM 2305 N N . PRO B 1 101 ? -66.12673 -14.22700 23.36752 1.000 158.75418 139 PRO B N 1
ATOM 2306 C CA . PRO B 1 101 ? -67.38218 -13.72657 22.80240 1.000 155.43008 139 PRO B CA 1
ATOM 2307 C C . PRO B 1 101 ? -67.14649 -12.85759 21.57692 1.000 162.04229 139 PRO B C 1
ATOM 2308 O O . PRO B 1 101 ? -66.07916 -12.27293 21.37805 1.000 166.21670 139 PRO B O 1
ATOM 2312 N N . ALA B 1 102 ? -68.17548 -12.78897 20.74136 1.000 173.43729 140 ALA B N 1
ATOM 2313 C CA . ALA B 1 102 ? -68.14438 -11.92163 19.57783 1.000 177.73158 140 ALA B CA 1
ATOM 2314 C C . ALA B 1 102 ? -68.39081 -10.47881 19.99236 1.000 194.77713 140 ALA B C 1
ATOM 2315 O O . ALA B 1 102 ? -69.10644 -10.20099 20.95937 1.000 174.12517 140 ALA B O 1
ATOM 2317 N N . MET B 1 103 ? -67.78606 -9.55691 19.25083 1.000 220.21816 141 MET B N 1
ATOM 2318 C CA . MET B 1 103 ? -68.01036 -8.13990 19.48798 1.000 226.90834 141 MET B CA 1
ATOM 2319 C C . MET B 1 103 ? -69.30738 -7.69884 18.81966 1.000 218.44055 141 MET B C 1
ATOM 2320 O O . MET B 1 103 ? -69.64581 -8.15379 17.72321 1.000 215.03039 141 MET B O 1
ATOM 2325 N N . GLN B 1 104 ? -70.03645 -6.81604 19.49163 1.000 212.92815 142 GLN B N 1
ATOM 2326 C CA . GLN B 1 104 ? -71.36343 -6.38503 19.07300 1.000 212.63505 142 GLN B CA 1
ATOM 2327 C C . GLN B 1 104 ? -71.35548 -4.87937 18.81045 1.000 217.29504 142 GLN B C 1
ATOM 2328 O O . GLN B 1 104 ? -70.34617 -4.19639 19.00055 1.000 213.49801 142 GLN B O 1
ATOM 2334 N N . VAL B 1 105 ? -72.49523 -4.36319 18.36026 1.000 213.06980 143 VAL B N 1
ATOM 2335 C CA . VAL B 1 105 ? -72.63289 -2.93648 18.09295 1.000 205.59176 143 VAL B CA 1
ATOM 2336 C C . VAL B 1 105 ? -73.70867 -2.32705 18.98647 1.000 200.55311 143 VAL B C 1
ATOM 2337 O O . VAL B 1 105 ? -74.88995 -2.65190 18.86602 1.000 193.85772 143 VAL B O 1
ATOM 2341 N N . SER B 1 112 ? -71.20342 4.69476 22.79369 1.000 125.76078 150 SER B N 1
ATOM 2342 C CA . SER B 1 112 ? -71.60758 4.32269 21.44136 1.000 163.60855 150 SER B CA 1
ATOM 2343 C C . SER B 1 112 ? -72.32490 5.47761 20.74474 1.000 172.72817 150 SER B C 1
ATOM 2344 O O . SER B 1 112 ? -71.70378 6.47341 20.36764 1.000 162.56422 150 SER B O 1
ATOM 2347 N N . ALA B 1 113 ? -73.64132 5.34307 20.58549 1.000 166.64909 151 ALA B N 1
ATOM 2348 C CA . ALA B 1 113 ? -74.43674 6.35123 19.89919 1.000 148.40683 151 ALA B CA 1
ATOM 2349 C C . ALA B 1 113 ? -74.76445 7.55197 20.77638 1.000 158.78582 151 ALA B C 1
ATOM 2350 O O . ALA B 1 113 ? -75.33830 8.52357 20.27271 1.000 163.22202 151 ALA B O 1
ATOM 2352 N N . SER B 1 114 ? -74.42732 7.51021 22.06312 1.000 174.06186 152 SER B N 1
ATOM 2353 C CA . SER B 1 114 ? -74.68316 8.62996 22.96902 1.000 166.24649 152 SER B CA 1
ATOM 2354 C C . SER B 1 114 ? -73.48994 9.58096 23.05065 1.000 162.35439 152 SER B C 1
ATOM 2355 O O . SER B 1 114 ? -73.05902 9.98194 24.13046 1.000 135.19957 152 SER B O 1
ATOM 2358 N N . THR B 1 115 ? -72.94987 9.94794 21.89096 1.000 166.13454 153 THR B N 1
ATOM 2359 C CA . THR B 1 115 ? -71.87420 10.92577 21.80053 1.000 140.97963 153 THR B CA 1
ATOM 2360 C C . THR B 1 115 ? -72.46447 12.32343 21.65392 1.000 148.49535 153 THR B C 1
ATOM 2361 O O . THR B 1 115 ? -73.48023 12.51111 20.97912 1.000 161.85390 153 THR B O 1
ATOM 2365 N N . ILE B 1 116 ? -71.83553 13.29923 22.30411 1.000 171.93116 154 ILE B N 1
ATOM 2366 C CA . ILE B 1 116 ? -72.26243 14.69283 22.25559 1.000 176.85840 154 ILE B CA 1
ATOM 2367 C C . ILE B 1 116 ? -71.10685 15.53572 21.73586 1.000 174.69537 154 ILE B C 1
ATOM 2368 O O . ILE B 1 116 ? -69.98327 15.43600 22.24075 1.000 171.99740 154 ILE B O 1
ATOM 2373 N N . CYS B 1 117 ? -71.37810 16.35330 20.72761 1.000 141.26556 155 CYS B N 1
ATOM 2374 C CA . CYS B 1 117 ? -70.37650 17.23823 20.15595 1.000 150.86313 155 CYS B CA 1
ATOM 2375 C C . CYS B 1 117 ? -70.47490 18.63044 20.76329 1.000 166.38071 155 CYS B C 1
ATOM 2376 O O . CYS B 1 117 ? -71.54174 19.06293 21.20473 1.000 181.63183 155 CYS B O 1
ATOM 2379 N N . GLN B 1 118 ? -69.34499 19.33267 20.77207 1.000 162.68398 156 GLN B N 1
ATOM 2380 C CA . GLN B 1 118 ? -69.28484 20.69222 21.28653 1.000 161.42227 156 GLN B CA 1
ATOM 2381 C C . GLN B 1 118 ? -68.24378 21.46303 20.48551 1.000 164.14565 156 GLN B C 1
ATOM 2382 O O . GLN B 1 118 ? -67.45546 20.88574 19.73238 1.000 171.95333 156 GLN B O 1
ATOM 2388 N N . LYS B 1 119 ? -68.25914 22.78745 20.65535 1.000 164.97743 157 LYS B N 1
ATOM 2389 C CA . LYS B 1 119 ? -67.37187 23.66734 19.90042 1.000 183.03320 157 LYS B CA 1
ATOM 2390 C C . LYS B 1 119 ? -65.89882 23.34991 20.13754 1.000 173.01005 157 LYS B C 1
ATOM 2391 O O . LYS B 1 119 ? -65.08037 23.48900 19.22140 1.000 170.36689 157 LYS B O 1
ATOM 2397 N N . ASP B 1 120 ? -65.54014 22.92450 21.34834 1.000 169.52469 158 ASP B N 1
ATOM 2398 C CA . ASP B 1 120 ? -64.16517 22.56705 21.66590 1.000 167.19356 158 ASP B CA 1
ATOM 2399 C C . ASP B 1 120 ? -64.05703 21.24931 22.42146 1.000 158.85143 158 ASP B C 1
ATOM 2400 O O . ASP B 1 120 ? -62.95200 20.87715 22.82895 1.000 148.95614 158 ASP B O 1
ATOM 2405 N N . PHE B 1 121 ? -65.16542 20.53814 22.61646 1.000 157.45177 159 PHE B N 1
ATOM 2406 C CA . PHE B 1 121 ? -65.21874 19.34329 23.44593 1.000 150.28721 159 PHE B CA 1
ATOM 2407 C C . PHE B 1 121 ? -66.09334 18.29987 22.76454 1.000 147.93046 159 PHE B C 1
ATOM 2408 O O . PHE B 1 121 ? -66.90132 18.60832 21.88559 1.000 167.90140 159 PHE B O 1
ATOM 2416 N N . MET B 1 122 ? -65.89937 17.04799 23.16128 1.000 132.30379 160 MET B N 1
ATOM 2417 C CA . MET B 1 122 ? -66.85722 15.98531 22.90508 1.000 131.46438 160 MET B CA 1
ATOM 2418 C C . MET B 1 122 ? -67.23138 15.32223 24.22338 1.000 136.31190 160 MET B C 1
ATOM 2419 O O . MET B 1 122 ? -66.44774 15.31390 25.17862 1.000 134.28130 160 MET B O 1
ATOM 2424 N N . SER B 1 123 ? -68.43844 14.76388 24.26868 1.000 146.38434 161 SER B N 1
ATOM 2425 C CA . SER B 1 123 ? -68.95107 14.12942 25.47260 1.000 130.58296 161 SER B CA 1
ATOM 2426 C C . SER B 1 123 ? -69.68846 12.85443 25.09559 1.000 127.45638 161 SER B C 1
ATOM 2427 O O . SER B 1 123 ? -70.28982 12.76331 24.02292 1.000 141.32733 161 SER B O 1
ATOM 2430 N N . PHE B 1 124 ? -69.66188 11.88081 26.00098 1.000 120.85226 162 PHE B N 1
ATOM 2431 C CA . PHE B 1 124 ? -70.36340 10.62214 25.78854 1.000 130.18626 162 PHE B CA 1
ATOM 2432 C C . PHE B 1 124 ? -70.62761 9.96986 27.13815 1.000 136.81782 162 PHE B C 1
ATOM 2433 O O . PHE B 1 124 ? -70.06299 10.35595 28.16463 1.000 126.54476 162 PHE B O 1
ATOM 2441 N N . SER B 1 125 ? -71.49363 8.96290 27.11796 1.000 145.38345 163 SER B N 1
ATOM 2442 C CA . SER B 1 125 ? -72.00783 8.35135 28.33106 1.000 127.35807 163 SER B CA 1
ATOM 2443 C C . SER B 1 125 ? -71.87261 6.83969 28.24110 1.000 134.71679 163 SER B C 1
ATOM 2444 O O . SER B 1 125 ? -72.11118 6.24086 27.18731 1.000 145.03510 163 SER B O 1
ATOM 2447 N N . LEU B 1 126 ? -71.49912 6.23134 29.35988 1.000 145.54928 164 LEU B N 1
ATOM 2448 C CA . LEU B 1 126 ? -71.15161 4.82498 29.44696 1.000 140.37220 164 LEU B CA 1
ATOM 2449 C C . LEU B 1 126 ? -71.84861 4.21370 30.65083 1.000 138.36792 164 LEU B C 1
ATOM 2450 O O . LEU B 1 126 ? -72.00287 4.87607 31.68150 1.000 139.36363 164 LEU B O 1
ATOM 2455 N N . PRO B 1 127 ? -72.27949 2.95897 30.55468 1.000 135.85497 165 PRO B N 1
ATOM 2456 C CA . PRO B 1 127 ? -72.95750 2.33481 31.69345 1.000 150.57450 165 PRO B CA 1
ATOM 2457 C C . PRO B 1 127 ? -72.00736 2.12059 32.86046 1.000 162.31869 165 PRO B C 1
ATOM 2458 O O . PRO B 1 127 ? -70.79630 1.95812 32.69011 1.000 168.17789 165 PRO B O 1
ATOM 2462 N N . ARG B 1 128 ? -72.58032 2.11223 34.06258 1.000 144.00325 166 ARG B N 1
ATOM 2463 C CA . ARG B 1 128 ? -71.79435 1.93956 35.27577 1.000 156.74969 166 ARG B CA 1
ATOM 2464 C C . ARG B 1 128 ? -71.27691 0.51054 35.35292 1.000 175.46465 166 ARG B C 1
ATOM 2465 O O . ARG B 1 128 ? -71.99170 -0.39529 35.79468 1.000 171.26876 166 ARG B O 1
ATOM 2473 N N . VAL B 1 129 ? -70.03783 0.29795 34.90237 1.000 179.34055 167 VAL B N 1
ATOM 2474 C CA . VAL B 1 129 ? -69.48647 -1.04997 34.85136 1.000 183.75600 167 VAL B CA 1
ATOM 2475 C C . VAL B 1 129 ? -69.08071 -1.55674 36.22979 1.000 187.41086 167 VAL B C 1
ATOM 2476 O O . VAL B 1 129 ? -68.90245 -2.76668 36.41120 1.000 181.71131 167 VAL B O 1
ATOM 2480 N N . PHE B 1 130 ? -68.94725 -0.67049 37.21121 1.000 193.46275 168 PHE B N 1
ATOM 2481 C CA . PHE B 1 130 ? -68.50577 -1.06166 38.54669 1.000 194.97292 168 PHE B CA 1
ATOM 2482 C C . PHE B 1 130 ? -69.69111 -1.33481 39.46619 1.000 193.38326 168 PHE B C 1
ATOM 2483 O O . PHE B 1 130 ? -70.03367 -2.48844 39.72630 1.000 196.49749 168 PHE B O 1
ATOM 2491 N N . GLY B 1 145 ? -64.58331 -8.10002 37.59642 1.000 125.56654 183 GLY B N 1
ATOM 2492 C CA . GLY B 1 145 ? -64.02225 -6.76375 37.67314 1.000 144.26044 183 GLY B CA 1
ATOM 2493 C C . GLY B 1 145 ? -63.85494 -6.11419 36.31348 1.000 151.67678 183 GLY B C 1
ATOM 2494 O O . GLY B 1 145 ? -63.28283 -6.70787 35.40079 1.000 158.32258 183 GLY B O 1
ATOM 2495 N N . TRP B 1 146 ? -64.36101 -4.89326 36.17398 1.000 143.39905 184 TRP B N 1
ATOM 2496 C CA . TRP B 1 146 ? -64.26006 -4.14034 34.93473 1.000 140.57735 184 TRP B CA 1
ATOM 2497 C C . TRP B 1 146 ? -63.30359 -2.97031 35.10519 1.000 158.46540 184 TRP B C 1
ATOM 2498 O O . TRP B 1 146 ? -63.14535 -2.42683 36.20182 1.000 165.99844 184 TRP B O 1
ATOM 2509 N N . SER B 1 147 ? -62.67604 -2.58127 33.99994 1.000 153.00431 185 SER B N 1
ATOM 2510 C CA . SER B 1 147 ? -61.83008 -1.40125 33.97760 1.000 155.65130 185 SER B CA 1
ATOM 2511 C C . SER B 1 147 ? -61.98419 -0.73192 32.62278 1.000 138.47129 185 SER B C 1
ATOM 2512 O O . SER B 1 147 ? -62.32044 -1.38084 31.62888 1.000 133.77902 185 SER B O 1
ATOM 2515 N N . ILE B 1 148 ? -61.74341 0.57453 32.59592 1.000 149.86623 186 ILE B N 1
ATOM 2516 C CA . ILE B 1 148 ? -61.81943 1.36764 31.37720 1.000 137.03642 186 ILE B CA 1
ATOM 2517 C C . ILE B 1 148 ? -60.44416 1.95306 31.10075 1.000 135.25909 186 ILE B C 1
ATOM 2518 O O . ILE B 1 148 ? -59.78294 2.46721 32.00995 1.000 145.62074 186 ILE B O 1
ATOM 2523 N N . GLU B 1 149 ? -60.01742 1.87130 29.84407 1.000 132.21818 187 GLU B N 1
ATOM 2524 C CA . GLU B 1 149 ? -58.74035 2.41059 29.40776 1.000 138.07347 187 GLU B CA 1
ATOM 2525 C C . GLU B 1 149 ? -58.96137 3.29365 28.18766 1.000 121.17530 187 GLU B C 1
ATOM 2526 O O . GLU B 1 149 ? -59.96659 3.17240 27.48498 1.000 123.06128 187 GLU B O 1
ATOM 2532 N N . VAL B 1 150 ? -58.01286 4.19585 27.94641 1.000 118.75011 188 VAL B N 1
ATOM 2533 C CA . VAL B 1 150 ? -58.09537 5.15777 26.85396 1.000 121.69830 188 VAL B CA 1
ATOM 2534 C C . VAL B 1 150 ? -56.91438 4.93550 25.91562 1.000 137.32845 188 VAL B C 1
ATOM 2535 O O . VAL B 1 150 ? -55.80719 4.61360 26.35949 1.000 142.51050 188 VAL B O 1
ATOM 2539 N N . GLY B 1 151 ? -57.16480 5.07021 24.61778 1.000 137.38119 189 GLY B N 1
ATOM 2540 C CA . GLY B 1 151 ? -56.15885 4.88380 23.59259 1.000 130.91825 189 GLY B CA 1
ATOM 2541 C C . GLY B 1 151 ? -56.28656 3.53294 22.90935 1.000 170.52952 189 GLY B C 1
ATOM 2542 O O . GLY B 1 151 ? -56.98681 2.62871 23.36738 1.000 160.06090 189 GLY B O 1
ATOM 2543 N N . ASP B 1 152 ? -55.59961 3.40276 21.76923 1.000 196.33738 190 ASP B N 1
ATOM 2544 C CA . ASP B 1 152 ? -55.61016 2.15982 21.00450 1.000 196.45473 190 ASP B CA 1
ATOM 2545 C C . ASP B 1 152 ? -54.56389 2.17615 19.89534 1.000 214.39583 190 ASP B C 1
ATOM 2546 O O . ASP B 1 152 ? -54.42855 3.16830 19.17399 1.000 221.02471 190 ASP B O 1
ATOM 2551 N N . GLY B 1 153 ? -53.81865 1.08763 19.74540 1.000 211.57435 191 GLY B N 1
ATOM 2552 C CA . GLY B 1 153 ? -52.96527 0.91620 18.58289 1.000 188.75852 191 GLY B CA 1
ATOM 2553 C C . GLY B 1 153 ? -51.72947 1.79358 18.48693 1.000 192.73437 191 GLY B C 1
ATOM 2554 O O . GLY B 1 153 ? -50.61043 1.27932 18.40144 1.000 165.19483 191 GLY B O 1
ATOM 2555 N N . ALA B 1 154 ? -51.90547 3.11646 18.49841 1.000 236.17200 192 ALA B N 1
ATOM 2556 C CA . ALA B 1 154 ? -50.80482 4.02538 18.18617 1.000 233.90949 192 ALA B CA 1
ATOM 2557 C C . ALA B 1 154 ? -49.82057 4.17845 19.34462 1.000 238.51586 192 ALA B C 1
ATOM 2558 O O . ALA B 1 154 ? -49.57199 5.29267 19.81678 1.000 245.08634 192 ALA B O 1
ATOM 2560 N N . ARG B 1 155 ? -49.24552 3.06349 19.79618 1.000 230.05227 193 ARG B N 1
ATOM 2561 C CA . ARG B 1 155 ? -48.19997 3.00332 20.81564 1.000 226.65719 193 ARG B CA 1
ATOM 2562 C C . ARG B 1 155 ? -48.63349 3.60437 22.14764 1.000 220.17972 193 ARG B C 1
ATOM 2563 O O . ARG B 1 155 ? -47.81293 3.71616 23.06758 1.000 232.15133 193 ARG B O 1
ATOM 2571 N N . ALA B 1 156 ? -49.91017 3.97163 22.29091 1.000 204.83521 194 ALA B N 1
ATOM 2572 C CA . ALA B 1 156 ? -50.38269 4.54255 23.54625 1.000 213.19324 194 ALA B CA 1
ATOM 2573 C C . ALA B 1 156 ? -50.41870 3.52381 24.67632 1.000 185.60861 194 ALA B C 1
ATOM 2574 O O . ALA B 1 156 ? -50.69111 3.90481 25.82095 1.000 163.32272 194 ALA B O 1
ATOM 2576 N N . LYS B 1 157 ? -50.16504 2.25161 24.38002 1.000 203.97479 195 LYS B N 1
ATOM 2577 C CA . LYS B 1 157 ? -50.29594 1.15740 25.34554 1.000 202.66421 195 LYS B CA 1
ATOM 2578 C C . LYS B 1 157 ? -51.71835 1.24905 25.88619 1.000 186.27616 195 LYS B C 1
ATOM 2579 O O . LYS B 1 157 ? -52.66250 1.42222 25.09699 1.000 195.57744 195 LYS B O 1
ATOM 2585 N N . THR B 1 158 ? -51.92675 1.16297 27.18835 1.000 173.07641 196 THR B N 1
ATOM 2586 C CA . THR B 1 158 ? -53.20225 1.50308 27.78318 1.000 155.03923 196 THR B CA 1
ATOM 2587 C C . THR B 1 158 ? -53.00943 2.72791 28.66305 1.000 162.10952 196 THR B C 1
ATOM 2588 O O . THR B 1 158 ? -51.92434 2.96175 29.20391 1.000 166.86072 196 THR B O 1
ATOM 2592 N N . LEU B 1 159 ? -54.06324 3.52695 28.77179 1.000 168.32534 197 LEU B N 1
ATOM 2593 C CA . LEU B 1 159 ? -54.06397 4.71926 29.60633 1.000 148.86790 197 LEU B CA 1
ATOM 2594 C C . LEU B 1 159 ? -55.09474 4.52136 30.70557 1.000 136.53422 197 LEU B C 1
ATOM 2595 O O . LEU B 1 159 ? -56.28836 4.37872 30.42028 1.000 126.45540 197 LEU B O 1
ATOM 2600 N N . THR B 1 160 ? -54.63529 4.49455 31.95227 1.000 134.19729 198 THR B N 1
ATOM 2601 C CA . THR B 1 160 ? -55.55409 4.37385 33.07250 1.000 138.51918 198 THR B CA 1
ATOM 2602 C C . THR B 1 160 ? -56.42855 5.61665 33.16492 1.000 136.35636 198 THR B C 1
ATOM 2603 O O . THR B 1 160 ? -56.04290 6.70831 32.73461 1.000 134.42032 198 THR B O 1
ATOM 2607 N N . LEU B 1 161 ? -57.62187 5.44028 33.72739 1.000 112.00128 199 LEU B N 1
ATOM 2608 C CA . LEU B 1 161 ? -58.51216 6.57869 33.94456 1.000 116.45077 199 LEU B CA 1
ATOM 2609 C C . LEU B 1 161 ? -57.83078 7.73360 34.67072 1.000 122.92346 199 LEU B C 1
ATOM 2610 O O . LEU B 1 161 ? -57.96055 8.87829 34.20800 1.000 129.11710 199 LEU B O 1
ATOM 2615 N N . PRO B 1 162 ? -57.09207 7.52501 35.77161 1.000 116.15118 200 PRO B N 1
ATOM 2616 C CA . PRO B 1 162 ? -56.39083 8.66594 36.38960 1.000 125.91036 200 PRO B CA 1
ATOM 2617 C C . PRO B 1 162 ? -55.39583 9.35164 35.46549 1.000 134.32823 200 PRO B C 1
ATOM 2618 O O . PRO B 1 162 ? -55.27365 10.58446 35.49693 1.000 118.72033 200 PRO B O 1
ATOM 2622 N N . GLU B 1 163 ? -54.67411 8.59019 34.63862 1.000 125.29461 201 GLU B N 1
ATOM 2623 C CA . GLU B 1 163 ? -53.76556 9.21918 33.68487 1.000 141.16721 201 GLU B CA 1
ATOM 2624 C C . GLU B 1 163 ? -54.53401 10.05956 32.67179 1.000 140.77651 201 GLU B C 1
ATOM 2625 O O . GLU B 1 163 ? -54.12825 11.18333 32.34595 1.000 129.72096 201 GLU B O 1
ATOM 2631 N N . ALA B 1 164 ? -55.66015 9.54069 32.17880 1.000 131.61872 202 ALA B N 1
ATOM 2632 C CA . ALA B 1 164 ? -56.47486 10.31316 31.24980 1.000 127.89362 202 ALA B CA 1
ATOM 2633 C C . ALA B 1 164 ? -56.95761 11.59880 31.90866 1.000 133.91115 202 ALA B C 1
ATOM 2634 O O . ALA B 1 164 ? -56.97734 12.66477 31.28067 1.000 127.74901 202 ALA B O 1
ATOM 2636 N N . MET B 1 165 ? -57.29232 11.52494 33.19788 1.000 120.72674 203 MET B N 1
ATOM 2637 C CA . MET B 1 165 ? -57.73744 12.70694 33.92123 1.000 110.77543 203 MET B CA 1
ATOM 2638 C C . MET B 1 165 ? -56.60550 13.69723 34.13266 1.000 113.05708 203 MET B C 1
ATOM 2639 O O . MET B 1 165 ? -56.84884 14.90706 34.18886 1.000 134.73783 203 MET B O 1
ATOM 2644 N N . LYS B 1 166 ? -55.36838 13.21319 34.24389 1.000 115.26334 204 LYS B N 1
ATOM 2645 C CA . LYS B 1 166 ? -54.23472 14.13292 34.21473 1.000 132.03832 204 LYS B CA 1
ATOM 2646 C C . LYS B 1 166 ? -54.06374 14.74847 32.83140 1.000 144.11053 204 LYS B C 1
ATOM 2647 O O . LYS B 1 166 ? -53.53294 15.85834 32.70772 1.000 138.34758 204 LYS B O 1
ATOM 2653 N N . GLU B 1 167 ? -54.50552 14.04978 31.78658 1.000 139.95810 205 GLU B N 1
ATOM 2654 C CA . GLU B 1 167 ? -54.43303 14.56110 30.42337 1.000 140.09126 205 GLU B CA 1
ATOM 2655 C C . GLU B 1 167 ? -55.63939 15.40868 30.03904 1.000 132.90088 205 GLU B C 1
ATOM 2656 O O . GLU B 1 167 ? -55.79157 15.75106 28.86289 1.000 137.36206 205 GLU B O 1
ATOM 2662 N N . GLY B 1 168 ? -56.48691 15.76003 31.00157 1.000 139.62166 206 GLY B N 1
ATOM 2663 C CA . GLY B 1 168 ? -57.61284 16.64098 30.77698 1.000 131.59340 206 GLY B CA 1
ATOM 2664 C C . GLY B 1 168 ? -58.96162 15.97606 30.63772 1.000 117.78583 206 GLY B C 1
ATOM 2665 O O . GLY B 1 168 ? -59.94793 16.67627 30.38522 1.000 124.69528 206 GLY B O 1
ATOM 2666 N N . PHE B 1 169 ? -59.04669 14.66126 30.81465 1.000 122.50978 207 PHE B N 1
ATOM 2667 C CA . PHE B 1 169 ? -60.32753 13.96256 30.75002 1.000 123.27051 207 PHE B CA 1
ATOM 2668 C C . PHE B 1 169 ? -61.08041 14.21212 32.04955 1.000 121.33850 207 PHE B C 1
ATOM 2669 O O . PHE B 1 169 ? -60.71325 13.67191 33.09794 1.000 121.41527 207 PHE B O 1
ATOM 2677 N N . SER B 1 170 ? -62.12765 15.03151 31.99180 1.000 128.16754 208 SER B N 1
ATOM 2678 C CA . SER B 1 170 ? -63.04520 15.14032 33.11485 1.000 117.00510 208 SER B CA 1
ATOM 2679 C C . SER B 1 170 ? -64.06124 14.01265 33.05708 1.000 119.27184 208 SER B C 1
ATOM 2680 O O . SER B 1 170 ? -64.56569 13.66506 31.98539 1.000 115.31450 208 SER B O 1
ATOM 2683 N N . LEU B 1 171 ? -64.37940 13.45626 34.21976 1.000 117.39515 209 LEU B N 1
ATOM 2684 C CA . LEU B 1 171 ? -65.20059 12.26002 34.27712 1.000 111.53756 209 LEU B CA 1
ATOM 2685 C C . LEU B 1 171 ? -66.24922 12.46230 35.35639 1.000 119.35424 209 LEU B C 1
ATOM 2686 O O . LEU B 1 171 ? -65.90831 12.78223 36.49752 1.000 110.70160 209 LEU B O 1
ATOM 2691 N N . LEU B 1 172 ? -67.51653 12.27254 34.99922 1.000 132.62485 210 LEU B N 1
ATOM 2692 C CA . LEU B 1 172 ? -68.62572 12.37472 35.93835 1.000 127.05556 210 LEU B CA 1
ATOM 2693 C C . LEU B 1 172 ? -69.25885 11.00595 36.12561 1.000 112.81617 210 LEU B C 1
ATOM 2694 O O . LEU B 1 172 ? -69.54575 10.31288 35.14397 1.000 126.81157 210 LEU B O 1
ATOM 2699 N N . ILE B 1 173 ? -69.47199 10.62014 37.38075 1.000 121.32720 211 ILE B N 1
ATOM 2700 C CA . ILE B 1 173 ? -70.02535 9.31552 37.71663 1.000 140.20624 211 ILE B CA 1
ATOM 2701 C C . ILE B 1 173 ? -71.22414 9.51193 38.63440 1.000 145.77514 211 ILE B C 1
ATOM 2702 O O . ILE B 1 173 ? -71.11959 10.17991 39.66887 1.000 138.21316 211 ILE B O 1
ATOM 2707 N N . ASP B 1 174 ? -72.35172 8.91998 38.26179 1.000 158.55645 212 ASP B N 1
ATOM 2708 C CA . ASP B 1 174 ? -73.56382 8.88821 39.06609 1.000 146.95557 212 ASP B CA 1
ATOM 2709 C C . ASP B 1 174 ? -73.94318 7.43864 39.34928 1.000 155.50357 212 ASP B C 1
ATOM 2710 O O . ASP B 1 174 ? -73.20646 6.50376 39.02659 1.000 160.12770 212 ASP B O 1
ATOM 2715 N N . ASN B 1 175 ? -75.10348 7.26019 39.98442 1.000 162.61526 213 ASN B N 1
ATOM 2716 C CA . ASN B 1 175 ? -75.54809 5.91756 40.34787 1.000 161.13172 213 ASN B CA 1
ATOM 2717 C C . ASN B 1 175 ? -75.76158 5.02508 39.12884 1.000 178.64350 213 ASN B C 1
ATOM 2718 O O . ASN B 1 175 ? -75.64879 3.79813 39.24014 1.000 157.57222 213 ASN B O 1
ATOM 2723 N N . HIS B 1 176 ? -76.05502 5.60699 37.96243 1.000 192.07092 214 HIS B N 1
ATOM 2724 C CA . HIS B 1 176 ? -76.46339 4.81773 36.80662 1.000 193.86165 214 HIS B CA 1
ATOM 2725 C C . HIS B 1 176 ? -75.52073 4.88050 35.61126 1.000 175.11016 214 HIS B C 1
ATOM 2726 O O . HIS B 1 176 ? -75.39043 3.87687 34.90801 1.000 171.78924 214 HIS B O 1
ATOM 2733 N N . ARG B 1 177 ? -74.85120 6.00316 35.36075 1.000 151.73461 215 ARG B N 1
ATOM 2734 C CA . ARG B 1 177 ? -74.05554 6.15296 34.14800 1.000 149.65057 215 ARG B CA 1
ATOM 2735 C C . ARG B 1 177 ? -72.68436 6.73655 34.46971 1.000 139.42902 215 ARG B C 1
ATOM 2736 O O . ARG B 1 177 ? -72.44446 7.27505 35.55321 1.000 132.42209 215 ARG B O 1
ATOM 2744 N N . MET B 1 178 ? -71.78158 6.63432 33.49577 1.000 143.75798 216 MET B N 1
ATOM 2745 C CA . MET B 1 178 ? -70.50324 7.33211 33.52117 1.000 134.66214 216 MET B CA 1
ATOM 2746 C C . MET B 1 178 ? -70.45319 8.26788 32.32898 1.000 121.72240 216 MET B C 1
ATOM 2747 O O . MET B 1 178 ? -70.70944 7.84870 31.19712 1.000 136.67732 216 MET B O 1
ATOM 2752 N N . THR B 1 179 ? -70.09563 9.51991 32.57754 1.000 111.07825 217 THR B N 1
ATOM 2753 C CA . THR B 1 179 ? -70.12347 10.55197 31.55588 1.000 122.36619 217 THR B CA 1
ATOM 2754 C C . THR B 1 179 ? -68.73944 11.16710 31.43129 1.000 131.16835 217 THR B C 1
ATOM 2755 O O . THR B 1 179 ? -68.13214 11.55637 32.43512 1.000 124.64068 217 THR B O 1
ATOM 2759 N N . PHE B 1 180 ? -68.25670 11.26459 30.19851 1.000 122.40535 218 PHE B N 1
ATOM 2760 C CA . PHE B 1 180 ? -66.91698 11.74064 29.90037 1.000 112.38395 218 PHE B CA 1
ATOM 2761 C C . PHE B 1 180 ? -67.00209 13.10407 29.23042 1.000 120.37262 218 PHE B C 1
ATOM 2762 O O . PHE B 1 180 ? -67.89334 13.35182 28.41109 1.000 115.87873 218 PHE B O 1
ATOM 2770 N N . HIS B 1 181 ? -66.06744 13.98302 29.57504 1.000 109.50563 219 HIS B N 1
ATOM 2771 C CA . HIS B 1 181 ? -65.98576 15.30892 28.97676 1.000 116.40340 219 HIS B CA 1
ATOM 2772 C C . HIS B 1 181 ? -64.53392 15.51021 28.57916 1.000 116.98788 219 HIS B C 1
ATOM 2773 O O . HIS B 1 181 ? -63.65697 15.61348 29.44212 1.000 112.88245 219 HIS B O 1
ATOM 2780 N N . VAL B 1 182 ? -64.28281 15.57272 27.27709 1.000 131.91688 220 VAL B N 1
ATOM 2781 C CA . VAL B 1 182 ? -62.91731 15.53915 26.76665 1.000 126.86961 220 VAL B CA 1
ATOM 2782 C C . VAL B 1 182 ? -62.71850 16.65545 25.75315 1.000 116.80933 220 VAL B C 1
ATOM 2783 O O . VAL B 1 182 ? -63.48601 16.75657 24.78586 1.000 122.13548 220 VAL B O 1
ATOM 2787 N N . PRO B 1 183 ? -61.71209 17.50458 25.92526 1.000 118.78507 221 PRO B N 1
ATOM 2788 C CA . PRO B 1 183 ? -61.40067 18.48787 24.88644 1.000 126.78355 221 PRO B CA 1
ATOM 2789 C C . PRO B 1 183 ? -60.83569 17.80589 23.65209 1.000 135.96744 221 PRO B C 1
ATOM 2790 O O . PRO B 1 183 ? -60.21416 16.74261 23.72922 1.000 140.06346 221 PRO B O 1
ATOM 2794 N N . PHE B 1 184 ? -61.05608 18.43639 22.49733 1.000 126.74754 222 PHE B N 1
ATOM 2795 C CA . PHE B 1 184 ? -60.56575 17.86006 21.25283 1.000 124.08680 222 PHE B CA 1
ATOM 2796 C C . PHE B 1 184 ? -59.04489 17.80487 21.21029 1.000 131.36406 222 PHE B C 1
ATOM 2797 O O . PHE B 1 184 ? -58.48416 16.97043 20.49087 1.000 142.39466 222 PHE B O 1
ATOM 2805 N N . ASN B 1 185 ? -58.37048 18.65546 21.97992 1.000 118.86033 223 ASN B N 1
ATOM 2806 C CA . ASN B 1 185 ? -56.91692 18.72856 22.00512 1.000 142.72542 223 ASN B CA 1
ATOM 2807 C C . ASN B 1 185 ? -56.28820 17.82869 23.06372 1.000 134.55668 223 ASN B C 1
ATOM 2808 O O . ASN B 1 185 ? -55.07016 17.88230 23.25695 1.000 151.05675 223 ASN B O 1
ATOM 2813 N N . ALA B 1 186 ? -57.08174 17.01684 23.75723 1.000 132.76397 224 ALA B N 1
ATOM 2814 C CA . ALA B 1 186 ? -56.52251 16.12640 24.76207 1.000 134.07928 224 ALA B CA 1
ATOM 2815 C C . ALA B 1 186 ? -55.71666 15.03298 24.07215 1.000 126.84105 224 ALA B C 1
ATOM 2816 O O . ALA B 1 186 ? -55.97471 14.67556 22.91888 1.000 142.00462 224 ALA B O 1
ATOM 2818 N N . THR B 1 187 ? -54.72431 14.50074 24.78764 1.000 122.72540 225 THR B N 1
ATOM 2819 C CA . THR B 1 187 ? -53.83306 13.51902 24.17843 1.000 148.05188 225 THR B CA 1
ATOM 2820 C C . THR B 1 187 ? -54.53298 12.19927 23.88072 1.000 142.25337 225 THR B C 1
ATOM 2821 O O . THR B 1 187 ? -54.09384 11.46476 22.98741 1.000 150.19411 225 THR B O 1
ATOM 2825 N N . GLY B 1 188 ? -55.62710 11.90185 24.57025 1.000 116.03616 226 GLY B N 1
ATOM 2826 C CA . GLY B 1 188 ? -56.37284 10.69170 24.30064 1.000 119.42814 226 GLY B CA 1
ATOM 2827 C C . GLY B 1 188 ? -57.32311 10.77953 23.13247 1.000 119.13972 226 GLY B C 1
ATOM 2828 O O . GLY B 1 188 ? -58.03658 9.81282 22.84870 1.000 116.37440 226 GLY B O 1
ATOM 2829 N N . VAL B 1 189 ? -57.35197 11.91793 22.44424 1.000 119.72605 227 VAL B N 1
ATOM 2830 C CA . VAL B 1 189 ? -58.24493 12.14572 21.31550 1.000 117.91674 227 VAL B CA 1
ATOM 2831 C C . VAL B 1 189 ? -57.43243 12.06467 20.03383 1.000 128.67648 227 VAL B C 1
ATOM 2832 O O . VAL B 1 189 ? -56.49930 12.85083 19.83049 1.000 137.57847 227 VAL B O 1
ATOM 2836 N N . THR B 1 190 ? -57.78153 11.11268 19.17295 1.000 132.13528 228 THR B N 1
ATOM 2837 C CA . THR B 1 190 ? -57.18721 11.00587 17.84676 1.000 131.20968 228 THR B CA 1
ATOM 2838 C C . THR B 1 190 ? -57.96086 11.88602 16.87203 1.000 124.85565 228 THR B C 1
ATOM 2839 O O . THR B 1 190 ? -59.19769 11.89517 16.88052 1.000 124.95052 228 THR B O 1
ATOM 2843 N N . HIS B 1 191 ? -57.23331 12.62927 16.04130 1.000 128.28205 229 HIS B N 1
ATOM 2844 C CA . HIS B 1 191 ? -57.82821 13.61448 15.14965 1.000 134.96044 229 HIS B CA 1
ATOM 2845 C C . HIS B 1 191 ? -57.54316 13.23094 13.70465 1.000 149.03679 229 HIS B C 1
ATOM 2846 O O . HIS B 1 191 ? -56.38422 13.02737 13.32941 1.000 141.49488 229 HIS B O 1
ATOM 2853 N N . TYR B 1 192 ? -58.59858 13.15628 12.89553 1.000 147.20355 230 TYR B N 1
ATOM 2854 C CA . TYR B 1 192 ? -58.49738 12.80884 11.48698 1.000 123.30132 230 TYR B CA 1
ATOM 2855 C C . TYR B 1 192 ? -59.01746 13.94796 10.62555 1.000 139.80307 230 TYR B C 1
ATOM 2856 O O . TYR B 1 192 ? -59.94750 14.66569 11.00770 1.000 139.48805 230 TYR B O 1
ATOM 2865 N N . VAL B 1 193 ? -58.39437 14.11154 9.46024 1.000 126.40545 231 VAL B N 1
ATOM 2866 C CA . VAL B 1 193 ? -58.81258 15.08738 8.45988 1.000 128.55690 231 VAL B CA 1
ATOM 2867 C C . VAL B 1 193 ? -58.80366 14.39944 7.10341 1.000 125.30909 231 VAL B C 1
ATOM 2868 O O . VAL B 1 193 ? -57.74413 13.96858 6.63317 1.000 140.99451 231 VAL B O 1
ATOM 2872 N N . GLN B 1 194 ? -59.97229 14.29362 6.47703 1.000 119.97768 232 GLN B N 1
ATOM 2873 C CA . GLN B 1 194 ? -60.08492 13.84687 5.08934 1.000 132.09330 232 GLN B CA 1
ATOM 2874 C C . GLN B 1 194 ? -60.64016 15.01578 4.28437 1.000 136.76126 232 GLN B C 1
ATOM 2875 O O . GLN B 1 194 ? -61.85161 15.13030 4.09172 1.000 144.88848 232 GLN B O 1
ATOM 2881 N N . GLY B 1 195 ? -59.74746 15.88383 3.81455 1.000 135.11725 233 GLY B N 1
ATOM 2882 C CA . GLY B 1 195 ? -60.17690 17.04152 3.05813 1.000 140.87544 233 GLY B CA 1
ATOM 2883 C C . GLY B 1 195 ? -60.83396 18.10803 3.90961 1.000 141.48097 233 GLY B C 1
ATOM 2884 O O . GLY B 1 195 ? -60.21668 18.65116 4.83183 1.000 126.77958 233 GLY B O 1
ATOM 2885 N N . ASN B 1 196 ? -62.09247 18.42403 3.59442 1.000 157.78917 234 ASN B N 1
ATOM 2886 C CA . ASN B 1 196 ? -62.82034 19.44800 4.33426 1.000 165.08426 234 ASN B CA 1
ATOM 2887 C C . ASN B 1 196 ? -63.38887 18.92196 5.64708 1.000 157.53602 234 ASN B C 1
ATOM 2888 O O . ASN B 1 196 ? -63.55625 19.69509 6.59625 1.000 162.03237 234 ASN B O 1
ATOM 2893 N N . SER B 1 197 ? -63.69441 17.62993 5.72144 1.000 150.47998 235 SER B N 1
ATOM 2894 C CA . SER B 1 197 ? -64.26023 17.05129 6.93183 1.000 147.54219 235 SER B CA 1
ATOM 2895 C C . SER B 1 197 ? -63.17600 16.79561 7.97162 1.000 136.56675 235 SER B C 1
ATOM 2896 O O . SER B 1 197 ? -62.05996 16.38196 7.64277 1.000 124.71842 235 SER B O 1
ATOM 2899 N N . HIS B 1 198 ? -63.51742 17.03945 9.23371 1.000 150.14268 236 HIS B N 1
ATOM 2900 C CA . HIS B 1 198 ? -62.64105 16.77268 10.36305 1.000 133.16496 236 HIS B CA 1
ATOM 2901 C C . HIS B 1 198 ? -63.30627 15.75574 11.27703 1.000 142.78282 236 HIS B C 1
ATOM 2902 O O . HIS B 1 198 ? -64.53502 15.71075 11.39370 1.000 146.33406 236 HIS B O 1
ATOM 2909 N N . LEU B 1 199 ? -62.48639 14.93126 11.92181 1.000 149.60095 237 LEU B N 1
ATOM 2910 C CA . LEU B 1 199 ? -63.00860 13.82687 12.71044 1.000 140.92785 237 LEU B CA 1
ATOM 2911 C C . LEU B 1 199 ? -62.20771 13.69957 13.99511 1.000 139.27248 237 LEU B C 1
ATOM 2912 O O . LEU B 1 199 ? -60.97353 13.71414 13.96306 1.000 137.08159 237 LEU B O 1
ATOM 2917 N N . TYR B 1 200 ? -62.91254 13.56151 15.11615 1.000 141.82354 238 TYR B N 1
ATOM 2918 C CA . TYR B 1 200 ? -62.30347 13.40790 16.43137 1.000 135.35496 238 TYR B CA 1
ATOM 2919 C C . TYR B 1 200 ? -62.78583 12.11218 17.05974 1.000 132.64990 238 TYR B C 1
ATOM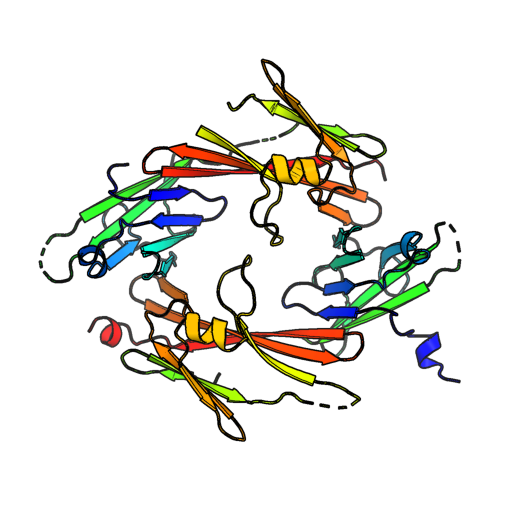 2920 O O . TYR B 1 200 ? -63.99169 11.84560 17.09851 1.000 131.94689 238 TYR B O 1
ATOM 2929 N N . MET B 1 201 ? -61.84731 11.32547 17.57505 1.000 122.52896 239 MET B N 1
ATOM 2930 C CA . MET B 1 201 ? -62.15573 9.99169 18.06402 1.000 139.35420 239 MET B CA 1
ATOM 2931 C C . MET B 1 201 ? -61.43745 9.73691 19.37502 1.000 142.21010 239 MET B C 1
ATOM 2932 O O . MET B 1 201 ? -60.23913 10.01059 19.49783 1.000 121.18849 239 MET B O 1
ATOM 2937 N N . VAL B 1 202 ? -62.17585 9.20597 20.34338 1.000 145.21131 240 VAL B N 1
ATOM 2938 C CA . VAL B 1 202 ? -61.60785 8.67329 21.57163 1.000 133.84295 240 VAL B CA 1
ATOM 2939 C C . VAL B 1 202 ? -61.81376 7.16754 21.55150 1.000 123.62147 240 VAL B C 1
ATOM 2940 O O . VAL B 1 202 ? -62.94329 6.68853 21.39286 1.000 108.77905 240 VAL B O 1
ATOM 2944 N N . SER B 1 203 ? -60.72601 6.42241 21.67420 1.000 117.49609 241 SER B N 1
ATOM 2945 C CA . SER B 1 203 ? -60.80782 4.97612 21.77006 1.000 128.95372 241 SER B CA 1
ATOM 2946 C C . SER B 1 203 ? -60.89620 4.56160 23.23160 1.000 135.65881 241 SER B C 1
ATOM 2947 O O . SER B 1 203 ? -60.27119 5.17344 24.10201 1.000 138.00598 241 SER B O 1
ATOM 2950 N N . LEU B 1 204 ? -61.68657 3.52851 23.49923 1.000 124.25033 242 LEU B N 1
ATOM 2951 C CA . LEU B 1 204 ? -61.83256 2.99604 24.84429 1.000 129.96786 242 LEU B CA 1
ATOM 2952 C C . LEU B 1 204 ? -61.65341 1.48904 24.80748 1.000 119.25559 242 LEU B C 1
ATOM 2953 O O . LEU B 1 204 ? -61.97068 0.83395 23.81043 1.000 138.66955 242 LEU B O 1
ATOM 2958 N N . LYS B 1 205 ? -61.14313 0.94260 25.90728 1.000 110.78476 243 LYS B N 1
ATOM 2959 C CA . LYS B 1 205 ? -60.99461 -0.49633 26.05632 1.000 124.28105 243 LYS B CA 1
ATOM 2960 C C . LYS B 1 205 ? -61.80512 -0.91893 27.26608 1.000 127.28460 243 LYS B C 1
ATOM 2961 O O . LYS B 1 205 ? -61.51536 -0.49721 28.39087 1.000 132.00467 243 LYS B O 1
ATOM 2967 N N . LEU B 1 206 ? -62.79146 -1.77305 27.03704 1.000 125.66576 244 LEU B N 1
ATOM 2968 C CA . LEU B 1 206 ? -63.60289 -2.33437 28.10227 1.000 115.49077 244 LEU B CA 1
ATOM 2969 C C . LEU B 1 206 ? -63.04811 -3.71653 28.42123 1.000 120.73516 244 LEU B C 1
ATOM 2970 O O . LEU B 1 206 ? -63.09547 -4.61674 27.57662 1.000 152.63836 244 LEU B O 1
ATOM 2975 N N . THR B 1 207 ? -62.53206 -3.88886 29.63295 1.000 121.77977 245 THR B N 1
ATOM 2976 C CA . THR B 1 207 ? -61.77211 -5.07870 29.98404 1.000 122.86192 245 THR B CA 1
ATOM 2977 C C . THR B 1 207 ? -62.48056 -5.81383 31.11107 1.000 141.31917 245 THR B C 1
ATOM 2978 O O . THR B 1 207 ? -62.76926 -5.22355 32.15713 1.000 150.56228 245 THR B O 1
ATOM 2982 N N . PHE B 1 208 ? -62.73466 -7.10308 30.90309 1.000 151.23519 246 PHE B N 1
ATOM 2983 C CA . PHE B 1 208 ? -63.33664 -7.97146 31.90509 1.000 140.04663 246 PHE B CA 1
ATOM 2984 C C . PHE B 1 208 ? -62.32033 -9.00960 32.34853 1.000 149.20747 246 PHE B C 1
ATOM 2985 O O . PHE B 1 208 ? -61.66044 -9.63526 31.51209 1.000 157.91914 246 PHE B O 1
ATOM 2993 N N . ILE B 1 209 ? -62.21524 -9.20911 33.65834 1.000 148.87666 247 ILE B N 1
ATOM 2994 C CA . ILE B 1 209 ? -61.24373 -10.12881 34.23530 1.000 156.51448 247 ILE B CA 1
ATOM 2995 C C . ILE B 1 209 ? -61.97338 -11.13403 35.11533 1.000 150.81016 247 ILE B C 1
ATOM 2996 O O . ILE B 1 209 ? -62.75538 -10.75070 35.99229 1.000 156.62063 247 ILE B O 1
ATOM 3001 N N . SER B 1 210 ? -61.73082 -12.41075 34.85819 1.000 156.59347 248 SER B N 1
ATOM 3002 C CA . SER B 1 210 ? -62.26881 -13.55122 35.58215 1.000 129.33645 248 SER B CA 1
ATOM 3003 C C . SER B 1 210 ? -61.11956 -14.47193 35.95917 1.000 159.90258 248 SER B C 1
ATOM 3004 O O . SER B 1 210 ? -60.05408 -14.42828 35.33596 1.000 166.03470 248 SER B O 1
ATOM 3007 N N . PRO B 1 211 ? -61.28756 -15.29515 36.99564 1.000 164.01613 249 PRO B N 1
ATOM 3008 C CA . PRO B 1 211 ? -60.23926 -16.27430 37.32584 1.000 167.50839 249 PRO B CA 1
ATOM 3009 C C . PRO B 1 211 ? -59.96284 -17.21052 36.15902 1.000 161.18611 249 PRO B C 1
ATOM 3010 O O . PRO B 1 211 ? -60.83339 -17.97074 35.72582 1.000 164.09655 249 PRO B O 1
ATOM 3014 N N . GLY B 1 212 ? -58.73357 -17.14553 35.64792 1.000 171.80723 250 GLY B N 1
ATOM 3015 C CA . GLY B 1 212 ? -58.30822 -17.97457 34.54075 1.000 173.51016 250 GLY B CA 1
ATOM 3016 C C . GLY B 1 212 ? -58.63811 -17.46044 33.15524 1.000 172.69402 250 GLY B C 1
ATOM 3017 O O . GLY B 1 212 ? -58.25191 -18.10520 32.17133 1.000 182.39022 250 GLY B O 1
ATOM 3018 N N . GLN B 1 213 ? -59.33921 -16.33374 33.03390 1.000 166.21879 251 GLN B N 1
ATOM 3019 C CA . GLN B 1 213 ? -59.71771 -15.82183 31.72152 1.000 154.53747 251 GLN B CA 1
ATOM 3020 C C . GLN B 1 213 ? -59.84680 -14.30575 31.76951 1.000 150.14421 251 GLN B C 1
ATOM 3021 O O . GLN B 1 213 ? -60.53945 -13.76775 32.63796 1.000 150.84960 251 GLN B O 1
ATOM 3027 N N . LYS B 1 214 ? -59.20556 -13.62775 30.81676 1.000 159.82766 252 LYS B N 1
ATOM 3028 C CA . LYS B 1 214 ? -59.31365 -12.18394 30.64297 1.000 140.04672 252 LYS B CA 1
ATOM 3029 C C . LYS B 1 214 ? -59.94852 -11.88001 29.29147 1.000 139.33310 252 LYS B C 1
ATOM 3030 O O . LYS B 1 214 ? -59.58759 -12.48598 28.27768 1.000 148.03338 252 LYS B O 1
ATOM 3036 N N . VAL B 1 215 ? -60.86878 -10.91732 29.26638 1.000 126.47283 253 VAL B N 1
ATOM 3037 C CA . VAL B 1 215 ? -61.58198 -10.55170 28.04719 1.000 116.41119 253 VAL B CA 1
ATOM 3038 C C . VAL B 1 215 ? -61.47651 -9.04780 27.84276 1.000 124.61640 253 VAL B C 1
ATOM 3039 O O . VAL B 1 215 ? -61.74131 -8.26972 28.76469 1.000 139.80212 253 VAL B O 1
ATOM 3043 N N . ILE B 1 216 ? -61.09374 -8.64249 26.63441 1.000 144.28084 254 ILE B N 1
ATOM 3044 C CA . ILE B 1 216 ? -60.85327 -7.24516 26.30168 1.000 124.55081 254 ILE B CA 1
ATOM 3045 C C . ILE B 1 216 ? -61.71045 -6.88635 25.10140 1.000 132.22054 254 ILE B C 1
ATOM 3046 O O . ILE B 1 216 ? -61.64037 -7.55187 24.06209 1.000 152.48535 254 ILE B O 1
ATOM 3051 N N . PHE B 1 217 ? -62.48649 -5.81837 25.22866 1.000 133.90894 255 PHE B N 1
ATOM 3052 C CA . PHE B 1 217 ? -63.22303 -5.26717 24.10708 1.000 124.90012 255 PHE B CA 1
ATOM 3053 C C . PHE B 1 217 ? -62.71521 -3.86656 23.81309 1.000 136.84358 255 PHE B C 1
ATOM 3054 O O . PHE B 1 217 ? -62.22258 -3.16560 24.70206 1.000 139.38030 255 PHE B O 1
ATOM 3062 N N . SER B 1 218 ? -62.83750 -3.46949 22.55449 1.000 151.48317 256 SER B N 1
ATOM 3063 C CA . SER B 1 218 ? -62.50417 -2.12684 22.11604 1.000 140.73231 256 SER B CA 1
ATOM 3064 C C . SER B 1 218 ? -63.76870 -1.41070 21.66879 1.000 124.39543 256 SER B C 1
ATOM 3065 O O . SER B 1 218 ? -64.73342 -2.03789 21.22467 1.000 152.32750 256 SER B O 1
ATOM 3068 N N . SER B 1 219 ? -63.76394 -0.09096 21.81527 1.000 128.47188 257 SER B N 1
ATOM 3069 C CA . SER B 1 219 ? -64.86418 0.73398 21.34532 1.000 126.25589 257 SER B CA 1
ATOM 3070 C C . SER B 1 219 ? -64.32929 2.13108 21.07975 1.000 132.65716 257 SER B C 1
ATOM 3071 O O . SER B 1 219 ? -63.26949 2.51633 21.58206 1.000 143.56010 257 SER B O 1
ATOM 3074 N N . GLN B 1 220 ? -65.07876 2.89699 20.29314 1.000 123.75365 258 GLN B N 1
ATOM 3075 C CA . GLN B 1 220 ? -64.66777 4.24544 19.94197 1.000 121.95564 258 GLN B CA 1
ATOM 3076 C C . GLN B 1 220 ? -65.85058 5.19158 20.08288 1.000 120.88290 258 GLN B C 1
ATOM 3077 O O . GLN B 1 220 ? -67.00340 4.81623 19.84841 1.000 129.08971 258 GLN B O 1
ATOM 3083 N N . ALA B 1 221 ? -65.54546 6.42655 20.47042 1.000 111.59954 259 ALA B N 1
ATOM 3084 C CA . ALA B 1 221 ? -66.49974 7.52564 20.48883 1.000 124.20420 259 ALA B CA 1
ATOM 3085 C C . ALA B 1 221 ? -66.08393 8.54095 19.44023 1.000 130.43279 259 ALA B C 1
ATOM 3086 O O . ALA B 1 221 ? -64.94120 9.01281 19.44655 1.000 129.30390 259 ALA B O 1
ATOM 3088 N N . ILE B 1 222 ? -67.00182 8.86899 18.53895 1.000 126.35404 260 ILE B N 1
ATOM 3089 C CA . ILE B 1 222 ? -66.66775 9.61995 17.33764 1.000 146.20163 260 ILE B CA 1
ATOM 3090 C C . ILE B 1 222 ? -67.55400 10.85381 17.26225 1.000 131.07441 260 ILE B C 1
ATOM 3091 O O . ILE B 1 222 ? -68.78049 10.75445 17.37223 1.000 129.60010 260 ILE B O 1
ATOM 3096 N N . CYS B 1 223 ? -66.92854 12.01125 17.06028 1.000 134.68800 261 CYS B N 1
ATOM 3097 C CA . CYS B 1 223 ? -67.62703 13.28521 16.91628 1.000 156.29376 261 CYS B CA 1
ATOM 3098 C C . CYS B 1 223 ? -66.98742 14.04917 15.76514 1.000 152.31103 261 CYS B C 1
ATOM 3099 O O . CYS B 1 223 ? -65.83720 14.48706 15.87105 1.000 152.22060 261 CYS B O 1
ATOM 3102 N N . ALA B 1 224 ? -67.72058 14.18330 14.65521 1.000 153.99824 262 ALA B N 1
ATOM 3103 C CA . ALA B 1 224 ? -67.28489 15.02240 13.54792 1.000 160.94611 262 ALA B CA 1
ATOM 3104 C C . ALA B 1 224 ? -68.04464 16.33441 13.56289 1.000 161.42012 262 ALA B C 1
ATOM 3105 O O . ALA B 1 224 ? -69.27801 16.32054 13.66750 1.000 185.34313 262 ALA B O 1
ATOM 3107 N N . PRO B 1 225 ? -67.37158 17.47314 13.45584 1.000 163.16477 263 PRO B N 1
ATOM 3108 C CA . PRO B 1 225 ? -68.08134 18.74572 13.30497 1.000 178.29616 263 PRO B CA 1
ATOM 3109 C C . PRO B 1 225 ? -68.57621 18.91945 11.87363 1.000 198.90601 263 PRO B C 1
ATOM 3110 O O . PRO B 1 225 ? -68.22350 18.16765 10.96354 1.000 204.26586 263 PRO B O 1
ATOM 3114 N N . ASP B 1 226 ? -69.41390 19.93336 11.68836 1.000 229.71416 264 ASP B N 1
ATOM 3115 C CA . ASP B 1 226 ? -69.80236 20.32256 10.34120 1.000 244.88018 264 ASP B CA 1
ATOM 3116 C C . ASP B 1 226 ? -68.60224 20.90521 9.59567 1.000 249.25799 264 ASP B C 1
ATOM 3117 O O . ASP B 1 226 ? -67.83596 21.68748 10.16727 1.000 255.23081 264 ASP B O 1
ATOM 3122 N N . PRO B 1 227 ? -68.40970 20.54449 8.31423 1.000 222.18687 265 PRO B N 1
ATOM 3123 C CA . PRO B 1 227 ? -67.29670 21.06733 7.51231 1.000 211.90870 265 PRO B CA 1
ATOM 3124 C C . PRO B 1 227 ? -67.33174 22.58633 7.36920 1.000 205.48423 265 PRO B C 1
ATOM 3125 O O . PRO B 1 227 ? -68.26525 23.10452 6.75755 1.000 214.85578 265 PRO B O 1
#

Sequence (402 aa):
IDVSQLVNPAFPGTVTCDEREITVEFPSSPGTKKWHASVVDPLGLDMPNCTYILDPEKLTLRATYDNCTRRVHGGHQMTIRVMNNGAVMYQFFCPAASTICQKDFMSFSLPRVFSTKVQMGWSIEVGDGARAKTLTLPEAMKEGFSLLIDNHRMTFHVPFNATGVTHYVQGNSHLYMVSLKLTFISPGQKVIFSSQAICAPDPLEHHHPAFPGTVTCDEREITVEFPSSPGTKKWHASVVDPLGLDMPNCTYILDPEKLTLRATYDNCTRRVHGGHQMTIRVMNNSGAVMYQFFCPAMQVSASTICQKDFMSFSLPRVFGWSIEVGDGARAKTLTLPEAMKEGFSLLIDNHRMTFHVPFNATGVTHYVQGNSHLYMVSLKLTFISPGQKVIFSSQAICAPDP